Protein AF-A0A1E3AKK6-F1 (afdb_monomer_lite)

pLDDT: mean 87.59, std 11.47, range [35.19, 98.5]

Sequence (433 aa):
MFEANITFRLAKHAGEENVDEIMIALDFVAHYIHFNKKYPLPTEEFESVVETYNSQYDNDIKPKFVYNAAIKANIIRENSEKFGIEFCDENLLAYFTALHLNRIFNERKGAEELKYILDNICFQPNGDIILFLSYITSNIHILNPIMDSLIAHMKEWDELSIDSDNVGYLSKISTDIKPDLADSKEKERVKEEKSTIEKEIIEKQKQNAESIYSYDESKVNSFGNKITKSISYLELVAKILPSFRHILKGDQKQWVVDILYRYPNKLLYFMLKDIDENYDKIINDILDGAPRTRKGKLITRDIITNELQNQSVAYILSVYDFVASTSVNGKTIDDLNKFDYCNNTNYMIQNIMMEENAGNFHEMAIKAETLYKNATLGITKQMIMLVVRKYFLCHDIPLVGEAQHIIDIFFGENDVQKRVIRTAHAKNKIVKK

Organism: NCBI:txid1432052

Radius of gyration: 25.86 Å; chains: 1; bounding box: 71×51×68 Å

Secondary structure (DSSP, 8-state):
-HHHHHHHHHHHHH-GGGHHHHHHHHHHHHHHHHHHT-SSBPHHHHHHHHHHHHHHHT----HHHHHHHHHHTTSEEEETTTTEEEESSHHHHHHHHHHHHHHHHHTT--HHHHHHHHHTTTSTTHHHHHHHHHHHH--GGGHHHHHHHHHHHTTTPPPP-TTTTSSGGGTS------PPPPPHHHHHHHHHHHHHHHHHHHHHHHHT-S-TT-S-GGGGGSHHHHHHHHHHHHHHHHHHHHHHTTTS-HHHHHHHHHHHHHHHHHHHHHHHHHHHHTHHHHHHHHHHT--B-TTSPBPPHHHHHHHHHHHHHHHHHHHHHHHHHHH--TTTHHHHTTS-GGG-HHHHHHHHHHHHHTT-HHHHHHHHHHHHHH--SHHHHHHHHHHHHHHHHHS---SSTHHHHHHHHHHTT-HHHHHHHHHHHHHHHHHT-

Foldseek 3Di:
DVVVLLLVLLCVQQNNVCSVLLLLLVLLVLQCCVVVLPPQDALVVSQVSSVVVCVVPVHDDHSVSSVRSCVSSQQKDADPPPRGIDGNALLSSLLSPLVNQLVVVVVVDCPVVLVVLLLQVLAPPSLSNLVNNCQVNLDCVSVVVLLVSLCVLLVPFAFAAPPVCLLVLLQVDQDPPQDAQDFPVNLVVVVVVVVVVVVVVVVVSVVVVPRSSPDDSVCCVPLVNSLSSLLSSLLSLLQCCVSNVPPDDLVRLLSSLVCLQGSLRSSLCSVSVVCSVCVVVVLVVVVVVQDADPVRHTDDSNNVSVVVSVVSLVVSVVSLLSSLLSNAELPSLVSNVVDPLVVGLSSLLSNLSNCLNHLVCVVNLVSLLVQCVVDPGSSSVVSSSVSLSVSSSPDDDQCDDSNVVSCCSSPVPDPVVVVSNVVSVVVVVVVVD

Structure (mmCIF, N/CA/C/O backbone):
data_AF-A0A1E3AKK6-F1
#
_entry.id   AF-A0A1E3AKK6-F1
#
loop_
_atom_site.group_PDB
_atom_site.id
_atom_site.type_symbol
_atom_site.label_atom_id
_atom_site.label_alt_id
_atom_site.label_comp_id
_atom_site.label_asym_id
_atom_site.label_entity_id
_atom_site.label_seq_id
_atom_site.pdbx_PDB_ins_code
_atom_site.Cartn_x
_atom_site.Cartn_y
_atom_site.Cartn_z
_atom_site.occupancy
_atom_site.B_iso_or_equiv
_atom_site.auth_seq_id
_atom_site.auth_comp_id
_atom_site.auth_asym_id
_atom_site.auth_atom_id
_atom_site.pdbx_PDB_model_num
ATOM 1 N N . MET A 1 1 ? 2.791 -2.852 20.626 1.00 59.25 1 MET A N 1
ATOM 2 C CA . MET A 1 1 ? 3.428 -1.545 20.928 1.00 59.25 1 MET A CA 1
ATOM 3 C C . MET A 1 1 ? 2.393 -0.426 20.998 1.00 59.25 1 MET A C 1
ATOM 5 O O . MET A 1 1 ? 2.442 0.336 21.951 1.00 59.25 1 MET A O 1
ATOM 9 N N . PHE A 1 2 ? 1.453 -0.352 20.045 1.00 81.50 2 PHE A N 1
ATOM 10 C CA . PHE A 1 2 ? 0.391 0.664 20.026 1.00 81.50 2 PHE A CA 1
ATOM 11 C C . PHE A 1 2 ? -0.550 0.586 21.248 1.00 81.50 2 PHE A C 1
ATOM 13 O O . PHE A 1 2 ? -0.591 1.527 22.035 1.00 81.50 2 PHE A O 1
ATOM 20 N N . GLU A 1 3 ? -1.195 -0.563 21.481 1.00 86.25 3 GLU A N 1
ATOM 21 C CA . GLU A 1 3 ? -2.070 -0.797 22.646 1.00 86.25 3 GLU A CA 1
ATOM 22 C C . GLU A 1 3 ? -1.348 -0.583 23.982 1.00 86.25 3 GLU A C 1
ATOM 24 O O . GLU A 1 3 ? -1.782 0.228 24.788 1.00 86.25 3 GLU A O 1
ATOM 29 N N . ALA A 1 4 ? -0.179 -1.205 24.170 1.00 87.50 4 ALA A N 1
ATOM 30 C CA . ALA A 1 4 ? 0.608 -1.070 25.400 1.00 87.50 4 ALA A CA 1
ATOM 31 C C . ALA A 1 4 ? 0.917 0.395 25.775 1.00 87.50 4 ALA A C 1
ATOM 33 O O . ALA A 1 4 ? 0.959 0.738 26.954 1.00 87.50 4 ALA A O 1
ATOM 34 N N . ASN A 1 5 ? 1.114 1.274 24.784 1.00 90.00 5 ASN A N 1
ATOM 35 C CA . ASN A 1 5 ? 1.288 2.706 25.024 1.00 90.00 5 ASN A CA 1
ATOM 36 C C . ASN A 1 5 ? -0.019 3.356 25.518 1.00 90.00 5 ASN A C 1
ATOM 38 O O . ASN A 1 5 ? -0.001 4.132 26.470 1.00 90.00 5 ASN A O 1
ATOM 42 N N . ILE A 1 6 ? -1.163 3.024 24.913 1.00 92.19 6 ILE A N 1
ATOM 43 C CA . ILE A 1 6 ? -2.483 3.507 25.352 1.00 92.19 6 ILE A CA 1
ATOM 44 C C . ILE A 1 6 ? -2.772 3.047 26.787 1.00 92.19 6 ILE A C 1
ATOM 46 O O . ILE A 1 6 ? -3.050 3.890 27.640 1.00 92.19 6 ILE A O 1
ATOM 50 N N . THR A 1 7 ? -2.618 1.752 27.070 1.00 92.31 7 THR A N 1
ATOM 51 C CA . THR A 1 7 ? -2.804 1.155 28.401 1.00 92.31 7 THR A CA 1
ATOM 52 C C . THR A 1 7 ? -1.932 1.854 29.442 1.00 92.31 7 THR A C 1
ATOM 54 O O . THR A 1 7 ? -2.429 2.276 30.482 1.00 92.31 7 THR A O 1
ATOM 57 N N . PHE A 1 8 ? -0.645 2.073 29.143 1.00 93.38 8 PHE A N 1
ATOM 58 C CA . PHE A 1 8 ? 0.276 2.773 30.043 1.00 93.38 8 PHE A CA 1
ATOM 59 C C . PHE A 1 8 ? -0.159 4.218 30.333 1.00 93.38 8 PHE A C 1
ATOM 61 O O . PHE A 1 8 ? -0.122 4.668 31.482 1.00 93.38 8 PHE A O 1
ATOM 68 N N . ARG A 1 9 ? -0.583 4.962 29.301 1.00 94.38 9 ARG A N 1
ATOM 69 C CA . ARG A 1 9 ? -1.052 6.346 29.462 1.00 94.38 9 ARG A CA 1
ATOM 70 C C . ARG A 1 9 ? -2.333 6.414 30.292 1.00 94.38 9 ARG A C 1
ATOM 72 O O . ARG A 1 9 ? -2.439 7.296 31.140 1.00 94.38 9 ARG A O 1
ATOM 79 N N . LEU A 1 10 ? -3.268 5.486 30.094 1.00 94.56 10 LEU A N 1
ATOM 80 C CA . LEU A 1 10 ? -4.496 5.399 30.888 1.00 94.56 10 LEU A CA 1
ATOM 81 C C . LEU A 1 10 ? -4.212 5.022 32.342 1.00 94.56 10 LEU A C 1
ATOM 83 O O . LEU A 1 10 ? -4.645 5.744 33.240 1.00 94.56 10 LEU A O 1
ATOM 87 N N . ALA A 1 11 ? -3.416 3.976 32.581 1.00 94.50 11 ALA A N 1
ATOM 88 C CA . ALA A 1 11 ? -3.062 3.512 33.924 1.00 94.50 11 ALA A CA 1
ATOM 89 C C . ALA A 1 11 ? -2.475 4.641 34.786 1.00 94.50 11 ALA A C 1
ATOM 91 O O . ALA A 1 11 ? -2.855 4.823 35.941 1.00 94.50 11 ALA A O 1
ATOM 92 N N . LYS A 1 12 ? -1.616 5.484 34.196 1.00 94.12 12 LYS A N 1
ATOM 93 C CA . LYS A 1 12 ? -1.013 6.647 34.869 1.00 94.12 12 LYS A CA 1
ATOM 94 C C . LYS A 1 12 ? -2.037 7.671 35.383 1.00 94.12 12 LYS A C 1
ATOM 96 O O . LYS A 1 12 ? -1.738 8.413 36.320 1.00 94.12 12 LYS A O 1
ATOM 101 N N . HIS A 1 13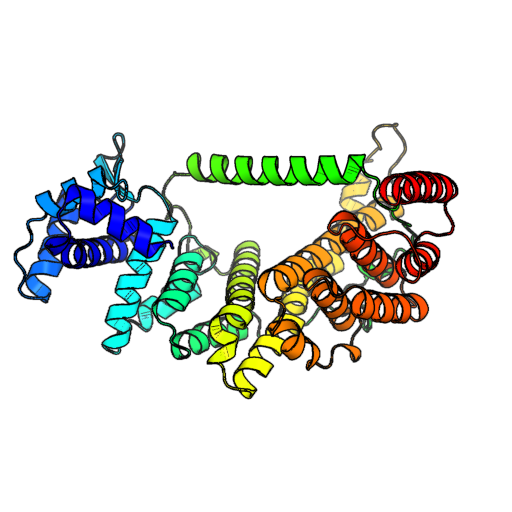 ? -3.204 7.770 34.751 1.00 93.69 13 HIS A N 1
ATOM 102 C CA . HIS A 1 13 ? -4.190 8.819 35.023 1.00 93.69 13 HIS A CA 1
ATOM 103 C C . HIS A 1 13 ? -5.499 8.310 35.630 1.00 93.69 13 HIS A C 1
ATOM 105 O O . HIS A 1 13 ? -6.229 9.121 36.204 1.00 93.69 13 HIS A O 1
ATOM 111 N N . ALA A 1 14 ? -5.767 7.008 35.535 1.00 91.75 14 ALA A N 1
ATOM 112 C CA . ALA A 1 14 ? -6.984 6.371 36.020 1.00 91.75 14 ALA A CA 1
ATOM 113 C C . ALA A 1 14 ? -6.749 5.233 37.029 1.00 91.75 14 ALA A C 1
ATOM 115 O O . ALA A 1 14 ? -7.716 4.814 37.651 1.00 91.75 14 ALA A O 1
ATOM 116 N N . GLY A 1 15 ? -5.514 4.758 37.227 1.00 90.62 15 GLY A N 1
ATOM 117 C CA . GLY A 1 15 ? -5.244 3.512 37.958 1.00 90.62 15 GLY A CA 1
ATOM 118 C C . GLY A 1 15 ? -5.344 2.293 37.038 1.00 90.62 15 GLY A C 1
ATOM 119 O O . GLY A 1 15 ? -6.094 2.318 36.062 1.00 90.62 15 GLY A O 1
ATOM 120 N N . GLU A 1 16 ? -4.550 1.254 37.308 1.00 91.62 16 GLU A N 1
ATOM 121 C CA . GLU A 1 16 ? -4.492 0.034 36.481 1.00 91.62 16 GLU A CA 1
ATOM 122 C C . GLU A 1 16 ? -5.832 -0.710 36.471 1.00 91.62 16 GLU A C 1
ATOM 124 O O . GLU A 1 16 ? -6.241 -1.234 35.440 1.00 91.62 16 GLU A O 1
ATOM 129 N N . GLU A 1 17 ? -6.546 -0.684 37.593 1.00 91.94 17 GLU A N 1
ATOM 130 C CA . GLU A 1 17 ? -7.823 -1.362 37.795 1.00 91.94 17 GLU A CA 1
ATOM 131 C C . GLU A 1 17 ? -8.965 -0.815 36.928 1.00 91.94 17 GLU A C 1
ATOM 133 O O . GLU A 1 17 ? -9.922 -1.533 36.668 1.00 91.94 17 GLU A O 1
ATOM 138 N N . ASN A 1 18 ? -8.858 0.431 36.451 1.00 92.94 18 ASN A N 1
ATOM 139 C CA . ASN A 1 18 ? -9.910 1.096 35.674 1.00 92.94 18 ASN A CA 1
ATOM 140 C C . ASN A 1 18 ? -9.630 1.107 34.162 1.00 92.94 18 ASN A C 1
ATOM 142 O O . ASN A 1 18 ? -10.438 1.622 33.388 1.00 92.94 18 ASN A O 1
ATOM 146 N N . VAL A 1 19 ? -8.465 0.614 33.723 1.00 94.00 19 VAL A N 1
ATOM 147 C CA . VAL A 1 19 ? -8.031 0.763 32.325 1.00 94.00 19 VAL A CA 1
ATOM 148 C C . VAL A 1 19 ? -8.964 0.033 31.369 1.00 94.00 19 VAL A C 1
ATOM 150 O O . VAL A 1 19 ? -9.370 0.625 30.371 1.00 94.00 19 VAL A O 1
ATOM 153 N N . ASP A 1 20 ? -9.331 -1.206 31.686 1.00 93.50 20 ASP A N 1
ATOM 154 C CA . ASP A 1 20 ? -10.149 -2.041 30.804 1.00 93.50 20 ASP A CA 1
ATOM 155 C C . ASP A 1 20 ? -11.543 -1.433 30.588 1.00 93.50 20 ASP A C 1
ATOM 157 O O . ASP A 1 20 ? -11.996 -1.302 29.450 1.00 93.50 20 ASP A O 1
ATOM 161 N N . GLU A 1 21 ? -12.191 -0.960 31.657 1.00 94.62 21 GLU A N 1
ATOM 162 C CA . GLU A 1 21 ? -13.497 -0.293 31.571 1.00 94.62 21 GLU A CA 1
ATOM 163 C C . GLU A 1 21 ? -13.432 0.999 30.751 1.00 94.62 21 GLU A C 1
ATOM 165 O O . GLU A 1 21 ? -14.311 1.266 29.930 1.00 94.62 21 GLU A O 1
ATOM 170 N N . ILE A 1 22 ? -12.372 1.795 30.930 1.00 96.56 22 ILE A N 1
ATOM 171 C CA . ILE A 1 22 ? -12.166 3.023 30.155 1.00 96.56 22 ILE A CA 1
ATOM 172 C C . ILE A 1 22 ? -11.904 2.698 28.684 1.00 96.56 22 ILE A C 1
ATOM 174 O O . ILE A 1 22 ? -12.420 3.393 27.810 1.00 96.56 22 ILE A O 1
ATOM 178 N N . MET A 1 23 ? -11.121 1.659 28.389 1.00 96.25 23 MET A N 1
ATOM 179 C CA . MET A 1 23 ? -10.858 1.238 27.013 1.00 96.25 23 MET A CA 1
ATOM 180 C C . MET A 1 23 ? -12.145 0.823 26.301 1.00 96.25 23 MET A C 1
ATOM 182 O O . MET A 1 23 ? -12.354 1.240 25.162 1.00 96.25 23 MET A O 1
ATOM 186 N N . ILE A 1 24 ? -13.024 0.079 26.980 1.00 95.75 24 ILE A N 1
ATOM 187 C CA . ILE A 1 24 ? -14.319 -0.312 26.416 1.00 95.75 24 ILE A CA 1
ATOM 188 C C . ILE A 1 24 ? -15.227 0.908 26.235 1.00 95.75 24 ILE A C 1
ATOM 190 O O . ILE A 1 24 ? -15.792 1.102 25.163 1.00 95.75 24 ILE A O 1
ATOM 194 N N . ALA A 1 25 ? -15.328 1.790 27.231 1.00 97.38 25 ALA A N 1
ATOM 195 C CA . ALA A 1 25 ? -16.119 3.013 27.093 1.00 97.38 25 ALA A CA 1
ATOM 196 C C . ALA A 1 25 ? -15.650 3.873 25.899 1.00 97.38 25 ALA A C 1
ATOM 198 O O . ALA A 1 25 ? -16.468 4.414 25.154 1.00 97.38 25 ALA A O 1
ATOM 199 N N . LEU A 1 26 ? -14.336 3.970 25.674 1.00 97.75 26 LEU A N 1
ATOM 200 C CA . LEU A 1 26 ? -13.763 4.709 24.545 1.00 97.75 26 LEU A CA 1
ATOM 201 C C . LEU A 1 26 ? -14.000 4.033 23.190 1.00 97.75 26 LEU A C 1
ATOM 203 O O . LEU A 1 26 ? -14.146 4.738 22.191 1.00 97.75 26 LEU A O 1
ATOM 207 N N . ASP A 1 27 ? -14.070 2.703 23.130 1.00 96.69 27 ASP A N 1
ATOM 208 C CA . ASP A 1 27 ? -14.416 2.014 21.886 1.00 96.69 27 ASP A CA 1
ATOM 209 C C . ASP A 1 27 ? -15.889 2.217 21.489 1.00 96.69 27 ASP A C 1
ATOM 211 O O . ASP A 1 27 ? -16.180 2.378 20.304 1.00 96.69 27 ASP A O 1
ATOM 215 N N . PHE A 1 28 ? -16.799 2.333 22.465 1.00 97.56 28 PHE A N 1
ATOM 216 C CA . PHE A 1 28 ? -18.196 2.718 22.248 1.00 97.56 28 PHE A CA 1
ATOM 217 C C . PHE A 1 28 ? -18.285 4.125 21.658 1.00 97.56 28 PHE A C 1
ATOM 219 O O . PHE A 1 28 ? -18.999 4.357 20.683 1.00 97.56 28 PHE A O 1
ATOM 226 N N . VAL A 1 29 ? -17.508 5.055 22.215 1.00 97.69 29 VAL A N 1
ATOM 227 C CA . VAL A 1 29 ? -17.408 6.434 21.721 1.00 97.69 29 VAL A CA 1
ATOM 228 C C . VAL A 1 29 ? -16.870 6.473 20.290 1.00 97.69 29 VAL A C 1
ATOM 230 O O . VAL A 1 29 ? -17.447 7.150 19.441 1.00 97.69 29 VAL A O 1
ATOM 233 N N . ALA A 1 30 ? -15.800 5.733 19.995 1.00 97.19 30 ALA A N 1
ATOM 234 C CA . ALA A 1 30 ? -15.214 5.675 18.657 1.00 97.19 30 ALA A CA 1
ATOM 235 C C . ALA A 1 30 ? -16.179 5.085 17.617 1.00 97.19 30 ALA A C 1
ATOM 237 O O . ALA A 1 30 ? -16.363 5.672 16.548 1.00 97.19 30 ALA A O 1
ATOM 238 N N . HIS A 1 31 ? -16.839 3.973 17.956 1.00 97.06 31 HIS A N 1
ATOM 239 C CA . HIS A 1 31 ? -17.872 3.350 17.126 1.00 97.06 31 HIS A CA 1
ATOM 240 C C . HIS A 1 31 ? -19.001 4.335 16.814 1.00 97.06 31 HIS A C 1
ATOM 242 O O . HIS A 1 31 ? -19.315 4.567 15.643 1.00 97.06 31 HIS A O 1
ATOM 248 N N . TYR A 1 32 ? -19.534 5.004 17.841 1.00 96.56 32 TYR A N 1
ATOM 249 C CA . TYR A 1 32 ? -20.599 5.985 17.669 1.00 96.56 32 TYR A CA 1
ATOM 250 C C . TYR A 1 32 ? -20.174 7.140 16.754 1.00 96.56 32 TYR A C 1
ATOM 252 O O . TYR A 1 32 ? -20.903 7.482 15.821 1.00 96.56 32 TYR A O 1
ATOM 260 N N . ILE A 1 33 ? -18.985 7.711 16.976 1.00 94.62 33 ILE A N 1
ATOM 261 C CA . ILE A 1 33 ? -18.421 8.774 16.132 1.00 94.62 33 ILE A CA 1
ATOM 262 C C . ILE A 1 33 ? -18.360 8.338 14.670 1.00 94.62 33 ILE A C 1
ATOM 264 O O . ILE A 1 33 ? -18.759 9.104 13.790 1.00 94.62 33 ILE A O 1
ATOM 268 N N . HIS A 1 34 ? -17.860 7.129 14.410 1.00 95.12 34 HIS A N 1
ATOM 269 C CA . HIS A 1 34 ? -17.624 6.648 13.057 1.00 95.12 34 HIS A CA 1
ATOM 270 C C . HIS A 1 34 ? -18.919 6.414 12.282 1.00 95.12 34 HIS A C 1
ATOM 272 O O . HIS A 1 34 ? -19.111 6.985 11.207 1.00 95.12 34 HIS A O 1
ATOM 278 N N . PHE A 1 35 ? -19.845 5.645 12.852 1.00 94.12 35 PHE A N 1
ATOM 279 C CA . PHE A 1 35 ? -21.073 5.273 12.151 1.00 94.12 35 PHE A CA 1
ATOM 280 C C . PHE A 1 35 ? -22.122 6.391 12.114 1.00 94.12 35 PHE A C 1
ATOM 282 O O . PHE A 1 35 ? -22.977 6.389 11.230 1.00 94.12 35 PHE A O 1
ATOM 289 N N . ASN A 1 36 ? -22.029 7.391 13.001 1.00 92.94 36 ASN A N 1
ATOM 290 C CA . ASN A 1 36 ? -22.870 8.595 12.942 1.00 92.94 36 ASN A CA 1
ATOM 291 C C . ASN A 1 36 ? -22.181 9.786 12.256 1.00 92.94 36 ASN A C 1
ATOM 293 O O . ASN A 1 36 ? -22.817 10.824 12.073 1.00 92.94 36 ASN A O 1
ATOM 297 N N . LYS A 1 37 ? -20.900 9.655 11.879 1.00 89.94 37 LYS A N 1
ATOM 298 C CA . LYS A 1 37 ? -20.076 10.703 11.246 1.00 89.94 37 LYS A CA 1
ATOM 299 C C . LYS A 1 37 ? -20.054 12.020 12.031 1.00 89.94 37 LYS A C 1
ATOM 301 O O . LYS A 1 37 ? -20.019 13.107 11.451 1.00 89.94 37 LYS A O 1
ATOM 306 N N . LYS A 1 38 ? -20.082 11.935 13.363 1.00 87.38 38 LYS A N 1
ATOM 307 C CA . LYS A 1 38 ? -20.097 13.100 14.260 1.00 87.38 38 LYS A CA 1
ATOM 308 C C . LYS A 1 38 ? -18.693 13.400 14.763 1.00 87.38 38 LYS A C 1
ATOM 310 O O . LYS A 1 38 ? -18.223 12.785 15.716 1.00 87.38 38 LYS A O 1
ATOM 315 N N . TYR A 1 39 ? -18.021 14.332 14.090 1.00 87.62 39 TYR A N 1
ATOM 316 C CA . TYR A 1 39 ? -16.666 14.752 14.435 1.00 87.62 39 TYR A CA 1
ATOM 317 C C . TYR A 1 39 ? -16.513 16.278 14.300 1.00 87.62 39 TYR A C 1
ATOM 319 O O . TYR A 1 39 ? -16.590 16.797 13.180 1.00 87.62 39 TYR A O 1
ATOM 327 N N . PRO A 1 40 ? -16.304 17.023 15.400 1.00 89.62 40 PRO A N 1
ATOM 328 C CA . PRO A 1 40 ? -16.183 16.554 16.786 1.00 89.62 40 PRO A CA 1
ATOM 329 C C . PRO A 1 40 ? -17.497 16.003 17.365 1.00 89.62 40 PRO A C 1
ATOM 331 O O . PRO A 1 40 ? -18.582 16.314 16.874 1.00 89.62 40 PRO A O 1
ATOM 334 N N . LEU A 1 41 ? -17.389 15.194 18.420 1.00 92.75 41 LEU A N 1
ATOM 335 C CA . LEU A 1 41 ? -18.533 14.668 19.167 1.00 92.75 41 LEU A CA 1
ATOM 336 C C . LEU A 1 41 ? -18.955 15.665 20.261 1.00 92.75 41 LEU A C 1
ATOM 338 O O . LEU A 1 41 ? -18.104 16.036 21.072 1.00 92.75 41 LEU A O 1
ATOM 342 N N . PRO A 1 42 ? -20.229 16.084 20.343 1.00 92.81 42 PRO A N 1
ATOM 343 C CA . PRO A 1 42 ? -20.703 16.917 21.449 1.00 92.81 42 PRO A CA 1
ATOM 344 C C . PRO A 1 42 ? -20.504 16.238 22.810 1.00 92.81 42 PRO A C 1
ATOM 346 O O . PRO A 1 42 ? -20.644 15.020 22.935 1.00 92.81 42 PRO A O 1
ATOM 349 N N . THR A 1 43 ? -20.210 17.018 23.848 1.00 91.00 43 THR A N 1
ATOM 350 C CA . THR A 1 43 ? -19.944 16.483 25.194 1.00 91.00 43 THR A CA 1
ATOM 351 C C . THR A 1 43 ? -21.161 15.764 25.781 1.00 91.00 43 THR A C 1
ATOM 353 O O . THR A 1 43 ? -21.003 14.744 26.450 1.00 91.00 43 THR A O 1
ATOM 356 N N . GLU A 1 44 ? -22.373 16.240 25.491 1.00 92.25 44 GLU A N 1
ATOM 357 C CA . GLU A 1 44 ? -23.621 15.592 25.913 1.00 92.25 44 GLU A CA 1
ATOM 358 C C . GLU A 1 44 ? -23.798 14.221 25.244 1.00 92.25 44 GLU A C 1
ATOM 360 O O . GLU A 1 44 ? -24.275 13.268 25.859 1.00 92.25 44 GLU A O 1
ATOM 365 N N . GLU A 1 45 ? -23.378 14.093 23.983 1.00 95.44 45 GLU A N 1
ATOM 366 C CA . GLU A 1 45 ? -23.420 12.815 23.275 1.00 95.44 45 GLU A CA 1
ATOM 367 C C . GLU A 1 45 ? -22.335 11.859 23.771 1.00 95.44 45 GLU A C 1
ATOM 369 O O . GLU A 1 45 ? -22.591 10.664 23.887 1.00 95.44 45 GLU A O 1
ATOM 374 N N . PHE A 1 46 ? -21.153 12.364 24.140 1.00 96.25 46 PHE A N 1
ATOM 375 C CA . PHE A 1 46 ? -20.142 11.550 24.818 1.00 96.25 46 PHE A CA 1
ATOM 376 C C . PHE A 1 46 ? -20.692 10.935 26.111 1.00 96.25 46 PHE A C 1
ATOM 378 O O . PHE A 1 46 ? -20.525 9.737 26.337 1.00 96.25 46 PHE A O 1
ATOM 385 N N . GLU A 1 47 ? -21.373 11.734 26.938 1.00 96.38 47 GLU A N 1
ATOM 38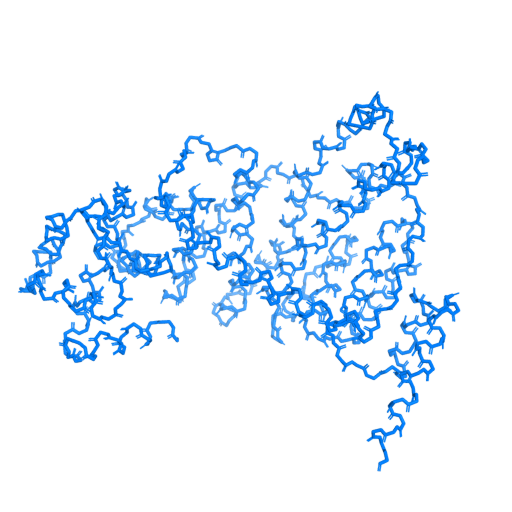6 C CA . GLU A 1 47 ? -22.016 11.255 28.165 1.00 96.38 47 GLU A CA 1
ATOM 387 C C . GLU A 1 47 ? -23.036 10.151 27.862 1.00 96.38 47 GLU A C 1
ATOM 389 O O . GLU A 1 47 ? -22.922 9.050 28.402 1.00 96.38 47 GLU A O 1
ATOM 394 N N . SER A 1 48 ? -23.941 10.395 26.911 1.00 97.06 48 SER A N 1
ATOM 395 C CA . SER A 1 48 ? -24.960 9.424 26.499 1.00 97.06 48 SER A CA 1
ATOM 396 C C . SER A 1 48 ? -24.372 8.107 25.966 1.00 97.06 48 SER A C 1
ATOM 398 O O . SER A 1 48 ? -24.909 7.027 26.235 1.00 97.06 48 SER A O 1
ATOM 400 N N . VAL A 1 49 ? -23.256 8.157 25.235 1.00 97.50 49 VAL A N 1
ATOM 401 C CA . VAL A 1 49 ? -22.601 6.949 24.709 1.00 97.50 49 VAL A CA 1
ATOM 402 C C . VAL A 1 49 ? -21.951 6.131 25.829 1.00 97.50 49 VAL A C 1
ATOM 404 O O . VAL A 1 49 ? -22.085 4.906 25.842 1.00 97.50 49 VAL A O 1
ATOM 407 N N . VAL A 1 50 ? -21.310 6.775 26.811 1.00 97.50 50 VAL A N 1
ATOM 408 C CA . VAL A 1 50 ? -20.759 6.064 27.980 1.00 97.50 50 VAL A CA 1
ATOM 409 C C . VAL A 1 50 ? -21.879 5.470 28.843 1.00 97.50 50 VAL A C 1
ATOM 411 O O . VAL A 1 50 ? -21.759 4.344 29.324 1.00 97.50 50 VAL A O 1
ATOM 414 N N . GLU A 1 51 ? -23.004 6.170 28.992 1.00 97.56 51 GLU A N 1
ATOM 415 C CA . GLU A 1 51 ? -24.187 5.629 29.673 1.00 97.56 51 GLU A CA 1
ATOM 416 C C . GLU A 1 51 ? -24.793 4.425 28.939 1.00 97.56 51 GLU A C 1
ATOM 418 O O . GLU A 1 51 ? -25.258 3.480 29.577 1.00 97.56 51 GLU A O 1
ATOM 423 N N . THR A 1 52 ? -24.732 4.409 27.605 1.00 96.75 52 THR A N 1
ATOM 424 C CA . THR A 1 52 ? -25.155 3.253 26.800 1.00 96.75 52 THR A CA 1
ATOM 425 C C . THR A 1 52 ? -24.284 2.030 27.095 1.00 96.75 52 THR A C 1
ATOM 427 O O . THR A 1 52 ? -24.817 0.941 27.310 1.00 96.75 52 THR A O 1
ATOM 430 N N . TYR A 1 53 ? -22.960 2.207 27.179 1.00 96.25 53 TYR A N 1
ATOM 431 C CA . TYR A 1 53 ? -22.040 1.151 27.615 1.00 96.25 53 TYR A CA 1
ATOM 432 C C . TYR A 1 53 ? -22.404 0.625 29.013 1.00 96.25 53 TYR A C 1
ATOM 434 O O . TYR A 1 53 ? -22.556 -0.586 29.189 1.00 96.25 53 TYR A O 1
ATOM 442 N N . ASN A 1 54 ? -22.613 1.523 29.980 1.00 96.50 54 ASN A N 1
ATOM 443 C CA . ASN A 1 54 ? -23.007 1.157 31.343 1.00 96.50 54 ASN A CA 1
ATOM 444 C C . ASN A 1 54 ? -24.287 0.325 31.369 1.00 96.50 54 ASN A C 1
ATOM 446 O O . ASN A 1 54 ? -24.319 -0.752 31.961 1.00 96.50 54 ASN A O 1
ATOM 450 N N . SER A 1 55 ? -25.327 0.788 30.673 1.00 96.56 55 SER A N 1
ATOM 451 C CA . SER A 1 55 ? -26.608 0.090 30.627 1.00 96.56 55 SER A CA 1
ATOM 452 C C . SER A 1 55 ? -26.521 -1.270 29.933 1.00 96.56 55 SER A C 1
ATOM 454 O O . SER A 1 55 ? -27.282 -2.168 30.290 1.00 96.56 55 SER A O 1
ATOM 456 N N . GLN A 1 56 ? -25.660 -1.428 28.925 1.00 94.06 56 GLN A N 1
ATOM 457 C CA . GLN A 1 56 ? -25.553 -2.674 28.163 1.00 94.06 56 GLN A CA 1
ATOM 458 C C . GLN A 1 56 ? -24.828 -3.783 28.938 1.00 94.06 56 GLN A C 1
ATOM 460 O O . GLN A 1 56 ? -25.153 -4.956 28.748 1.00 94.06 56 GLN A O 1
ATOM 465 N N . TYR A 1 57 ? -23.865 -3.426 29.789 1.00 92.06 57 TYR A N 1
ATOM 466 C CA . TYR A 1 57 ? -23.009 -4.386 30.498 1.00 92.06 57 TYR A CA 1
ATOM 467 C C . TYR A 1 57 ? -23.170 -4.372 32.023 1.00 92.06 57 TYR A C 1
ATOM 469 O O . TYR A 1 57 ? -22.417 -5.068 32.694 1.00 92.06 57 TYR A O 1
ATOM 477 N N . ASP A 1 58 ? -24.158 -3.643 32.552 1.00 94.12 58 ASP A N 1
ATOM 478 C CA . ASP A 1 58 ? -24.422 -3.514 33.996 1.00 94.12 58 ASP A CA 1
ATOM 479 C C . ASP A 1 58 ? -23.227 -2.924 34.773 1.00 94.12 58 ASP A C 1
ATOM 481 O O . ASP A 1 58 ? -22.826 -3.424 35.822 1.00 94.12 58 ASP A O 1
ATOM 485 N N . ASN A 1 59 ? -22.643 -1.850 34.228 1.00 94.25 59 ASN A N 1
ATOM 486 C CA . ASN A 1 59 ? -21.537 -1.100 34.838 1.00 94.25 59 ASN A CA 1
ATOM 487 C C . ASN A 1 59 ? -22.001 0.273 35.358 1.00 94.25 59 ASN A C 1
ATOM 489 O O . ASN A 1 59 ? -23.065 0.769 34.981 1.00 94.25 59 ASN A O 1
ATOM 493 N N . ASP A 1 60 ? -21.181 0.926 36.190 1.00 94.50 60 ASP A N 1
ATOM 494 C CA . ASP A 1 60 ? -21.484 2.232 36.797 1.00 94.50 60 ASP A CA 1
ATOM 495 C C . ASP A 1 60 ? -20.370 3.288 36.621 1.00 94.50 60 ASP A C 1
ATOM 497 O O . ASP A 1 60 ? -20.309 4.280 37.365 1.00 94.50 60 ASP A O 1
ATOM 501 N N . ILE A 1 61 ? -19.506 3.133 35.604 1.00 95.62 61 ILE A N 1
ATOM 502 C CA . ILE A 1 61 ? -18.394 4.065 35.385 1.00 95.62 61 ILE A CA 1
ATOM 503 C C . ILE A 1 61 ? -18.918 5.468 35.065 1.00 95.62 61 ILE A C 1
ATOM 505 O O . ILE A 1 61 ? -19.744 5.685 34.177 1.00 95.62 61 ILE A O 1
ATOM 509 N N . LYS A 1 62 ? -18.423 6.473 35.790 1.00 96.88 62 LYS A N 1
ATOM 510 C CA . LYS A 1 62 ? -18.881 7.857 35.616 1.00 96.88 62 LYS A CA 1
ATOM 511 C C . LYS A 1 62 ? -18.354 8.425 34.291 1.00 96.88 62 LYS A C 1
ATOM 513 O O . LYS A 1 62 ? -17.131 8.514 34.150 1.00 96.88 62 LYS A O 1
ATOM 518 N N . PRO A 1 63 ? -19.202 8.948 33.383 1.00 96.56 63 PRO A N 1
ATOM 519 C CA . PRO A 1 63 ? -18.744 9.525 32.112 1.00 96.56 63 PRO A CA 1
ATOM 520 C C . PRO A 1 63 ? -17.667 10.604 32.284 1.00 96.56 63 PRO A C 1
ATOM 522 O O . PRO A 1 63 ? -16.645 10.609 31.599 1.00 96.56 63 PRO A O 1
ATOM 525 N N . LYS A 1 64 ? -17.813 11.459 33.304 1.00 96.19 64 LYS A N 1
ATOM 526 C CA . LYS A 1 64 ? -16.816 12.480 33.662 1.00 96.19 64 LYS A CA 1
ATOM 527 C C . LYS A 1 64 ? -15.450 11.900 34.058 1.00 96.19 64 LYS A C 1
ATOM 529 O O . LYS A 1 64 ? -14.429 12.563 33.879 1.00 96.19 64 LYS A O 1
ATOM 534 N N . PHE A 1 65 ? -15.406 10.702 34.638 1.00 97.00 65 PHE A N 1
ATOM 535 C CA . PHE A 1 65 ? -14.147 10.035 34.974 1.00 97.00 65 PHE A CA 1
ATOM 536 C C . PHE A 1 65 ? -13.432 9.553 33.705 1.00 97.00 65 PHE A C 1
ATOM 538 O O . PHE A 1 65 ? -12.269 9.912 33.515 1.00 97.00 65 PHE A O 1
ATOM 545 N N . VAL A 1 66 ? -14.155 8.876 32.801 1.00 97.31 66 VAL A N 1
ATOM 546 C CA . VAL A 1 66 ? -13.653 8.450 31.477 1.00 97.31 66 VAL A CA 1
ATOM 547 C C . VAL A 1 66 ? -13.106 9.646 30.695 1.00 97.31 66 VAL A C 1
ATOM 549 O O . VAL A 1 66 ? -11.958 9.628 30.253 1.00 97.31 66 VAL A O 1
ATOM 552 N N . TYR A 1 67 ? -13.889 10.724 30.609 1.00 96.69 67 TYR A N 1
ATOM 553 C CA . TYR A 1 67 ? -13.520 11.970 29.933 1.00 96.69 67 TYR A CA 1
ATOM 554 C C . TYR A 1 67 ? -12.180 12.533 30.430 1.00 96.69 67 TYR A C 1
ATOM 556 O O . TYR A 1 67 ? -11.245 12.762 29.660 1.00 96.69 67 TYR A O 1
ATOM 564 N N . ASN A 1 68 ? -12.059 12.717 31.749 1.00 96.38 68 ASN A N 1
ATOM 565 C CA . ASN A 1 68 ? -10.867 13.302 32.361 1.00 96.38 68 ASN A CA 1
ATOM 566 C C . ASN A 1 68 ? -9.630 12.413 32.200 1.00 96.38 68 ASN A C 1
ATOM 568 O O . ASN A 1 68 ? -8.527 12.932 32.008 1.00 96.38 68 ASN A O 1
ATOM 572 N N . ALA A 1 69 ? -9.793 11.093 32.310 1.00 96.75 69 ALA A N 1
ATOM 573 C CA . ALA A 1 69 ? -8.708 10.144 32.102 1.00 96.75 69 ALA A CA 1
ATOM 574 C C . ALA A 1 69 ? -8.211 10.189 30.651 1.00 96.75 69 ALA A C 1
ATOM 576 O O . ALA A 1 69 ? -7.006 10.305 30.421 1.00 96.75 69 ALA A O 1
ATOM 577 N N . ALA A 1 70 ? -9.129 10.181 29.682 1.00 96.75 70 ALA A N 1
ATOM 578 C CA . ALA A 1 70 ? -8.810 10.174 28.260 1.00 96.75 70 ALA A CA 1
ATOM 579 C C . ALA A 1 70 ? -8.129 11.474 2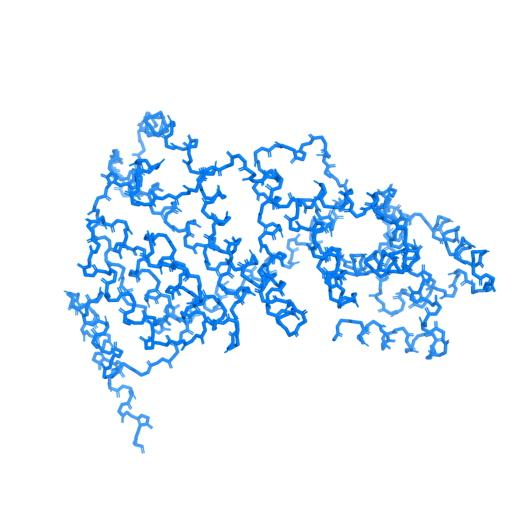7.789 1.00 96.75 70 ALA A C 1
ATOM 581 O O . ALA A 1 70 ? -7.165 11.402 27.020 1.00 96.75 70 ALA A O 1
ATOM 582 N N . ILE A 1 71 ? -8.546 12.646 28.293 1.00 95.62 71 ILE A N 1
ATOM 583 C CA . ILE A 1 71 ? -7.847 13.918 28.027 1.00 95.62 71 ILE A CA 1
ATOM 584 C C . ILE A 1 71 ? -6.429 13.891 28.599 1.00 95.62 71 ILE A C 1
ATOM 586 O O . ILE A 1 71 ? -5.462 14.178 27.894 1.00 95.62 71 ILE A O 1
ATOM 590 N N . LYS A 1 72 ? -6.269 13.512 29.874 1.00 96.19 72 LYS A N 1
ATOM 591 C CA . LYS A 1 72 ? -4.946 13.484 30.525 1.00 96.19 72 LYS A CA 1
ATOM 592 C C . LYS A 1 72 ? -3.997 12.480 29.870 1.00 96.19 72 LYS A C 1
ATOM 594 O O . LYS A 1 72 ? -2.803 12.746 29.772 1.00 96.19 72 LYS A O 1
ATOM 599 N N . ALA A 1 73 ? -4.530 11.360 29.385 1.00 95.31 73 ALA A N 1
ATOM 600 C CA . ALA A 1 73 ? -3.792 10.352 28.632 1.00 95.31 73 ALA A CA 1
ATOM 601 C C . ALA A 1 73 ? -3.471 10.772 27.184 1.00 95.31 73 ALA A C 1
ATOM 603 O O . ALA A 1 73 ? -2.777 10.032 26.481 1.00 95.31 73 ALA A O 1
ATOM 604 N N . ASN A 1 74 ? -3.925 11.948 26.731 1.00 94.00 74 ASN A N 1
ATOM 605 C CA . ASN A 1 74 ? -3.773 12.431 25.359 1.00 94.00 74 ASN A CA 1
ATOM 606 C C . ASN A 1 74 ? -4.365 11.444 24.331 1.00 94.00 74 ASN A C 1
ATOM 608 O O . ASN A 1 74 ? -3.713 11.085 23.347 1.00 94.00 74 ASN A O 1
ATOM 612 N N . ILE A 1 75 ? -5.560 10.930 24.629 1.00 95.25 75 ILE A N 1
ATOM 613 C CA . ILE A 1 75 ? -6.344 10.071 23.729 1.00 95.25 75 ILE A CA 1
ATOM 614 C C . ILE A 1 75 ? -7.403 10.898 23.009 1.00 95.25 75 ILE A C 1
ATOM 616 O O . ILE A 1 75 ? -7.561 10.766 21.797 1.00 95.25 75 ILE A O 1
ATOM 620 N N . ILE A 1 76 ? -8.087 11.764 23.756 1.00 94.94 76 ILE A N 1
ATOM 621 C CA . ILE A 1 76 ? -9.034 12.742 23.225 1.00 94.94 76 ILE A CA 1
ATOM 622 C C . ILE A 1 76 ? -8.598 14.160 23.602 1.00 94.94 76 ILE A C 1
ATOM 624 O O . ILE A 1 76 ? -7.845 14.359 24.558 1.00 94.94 76 ILE A O 1
ATOM 628 N N . ARG A 1 77 ? -9.101 15.145 22.865 1.00 92.25 77 ARG A N 1
ATOM 629 C CA . ARG A 1 77 ? -8.909 16.576 23.103 1.00 92.25 77 ARG A CA 1
ATOM 630 C C . ARG A 1 77 ? -10.213 17.331 22.883 1.00 92.25 77 ARG A C 1
ATOM 632 O O . ARG A 1 77 ? -11.077 16.883 22.136 1.00 92.25 77 ARG A O 1
ATOM 639 N N . GLU A 1 78 ? -10.322 18.499 23.497 1.00 91.12 78 GLU A N 1
ATOM 640 C CA . GLU A 1 78 ? -11.423 19.429 23.254 1.00 91.12 78 GLU A CA 1
ATOM 641 C C . GLU A 1 78 ? -11.153 20.246 21.987 1.00 91.12 78 GLU A C 1
ATOM 643 O O . GLU A 1 78 ? -10.054 20.772 21.797 1.00 91.12 78 GLU A O 1
ATOM 648 N N . ASN A 1 79 ? -12.163 20.375 21.129 1.00 83.69 79 ASN A N 1
ATOM 649 C CA . ASN A 1 79 ? -12.154 21.320 20.024 1.00 83.69 79 ASN A CA 1
ATOM 650 C C . ASN A 1 79 ? -12.767 22.647 20.500 1.00 83.69 79 ASN A C 1
ATOM 652 O O . ASN A 1 79 ? -13.983 22.762 20.678 1.00 83.69 79 ASN A O 1
ATOM 656 N N . SER A 1 80 ? -11.909 23.654 20.684 1.00 72.00 80 SER A N 1
ATOM 657 C CA . SER A 1 80 ? -12.285 24.982 21.183 1.00 72.00 80 SER A CA 1
ATOM 658 C C . SER A 1 80 ? -13.199 25.774 20.247 1.00 72.00 80 SER A C 1
ATOM 660 O O . SER A 1 80 ? -13.859 26.704 20.699 1.00 72.00 80 SER A O 1
ATOM 662 N N . GLU A 1 81 ? -13.237 25.443 18.955 1.00 75.81 81 GLU A N 1
ATOM 663 C CA . GLU A 1 81 ? -14.020 26.177 17.954 1.00 75.81 81 GLU A CA 1
ATOM 664 C C . GLU A 1 81 ? -15.404 25.565 17.718 1.00 75.81 81 GLU A C 1
ATOM 666 O O . GLU A 1 81 ? -16.361 26.281 17.429 1.00 75.81 81 GLU A O 1
ATOM 671 N N . LYS A 1 82 ? -15.517 24.238 17.838 1.00 74.25 82 LYS A N 1
ATOM 672 C CA . LYS A 1 82 ? -16.719 23.473 17.469 1.00 74.25 82 LYS A CA 1
ATOM 673 C C . LYS A 1 82 ? -17.476 22.874 18.661 1.00 74.25 82 LYS A C 1
ATOM 675 O O . LYS A 1 82 ? -18.443 22.156 18.440 1.00 74.25 82 LYS A O 1
ATOM 680 N N . PHE A 1 83 ? -17.061 23.185 19.894 1.00 77.81 83 PHE A N 1
ATOM 681 C CA . PHE A 1 83 ? -17.707 22.760 21.147 1.00 77.81 83 PHE A CA 1
ATOM 682 C C . PHE A 1 83 ? -17.975 21.246 21.215 1.00 77.81 83 PHE A C 1
ATOM 684 O O . PHE A 1 83 ? -19.111 20.796 21.328 1.00 77.81 83 PHE A O 1
ATOM 691 N N . GLY A 1 84 ? -16.908 20.452 21.151 1.00 87.31 84 GLY A N 1
ATOM 692 C CA . GLY A 1 84 ? -16.984 18.998 21.283 1.00 87.31 84 GLY A CA 1
ATOM 693 C C . GLY A 1 84 ? -15.609 18.370 21.476 1.00 87.31 84 GLY A C 1
ATOM 694 O O . GLY A 1 84 ? -14.611 19.080 21.612 1.00 87.31 84 GLY A O 1
ATOM 695 N N . ILE A 1 85 ? -15.550 17.043 21.468 1.00 91.19 85 ILE A N 1
ATOM 696 C CA . ILE A 1 85 ? -14.313 16.275 21.591 1.00 91.19 85 ILE A CA 1
ATOM 697 C C . ILE A 1 85 ? -13.880 15.634 20.274 1.00 91.19 85 ILE A C 1
ATOM 699 O O . ILE A 1 85 ? -14.688 15.284 19.414 1.00 91.19 85 ILE A O 1
ATOM 703 N N . GLU A 1 86 ? -12.578 15.426 20.161 1.00 91.62 86 GLU A N 1
ATOM 704 C CA . GLU A 1 86 ? -11.913 14.740 19.060 1.00 91.62 86 GLU A CA 1
ATOM 705 C C . GLU A 1 86 ? -10.926 13.722 19.615 1.00 91.62 86 GLU A C 1
ATOM 707 O O . GLU A 1 86 ? -10.344 13.944 20.676 1.00 91.62 86 GLU A O 1
ATOM 712 N N . PHE A 1 87 ? -10.663 12.645 18.878 1.00 92.62 87 PHE A N 1
ATOM 713 C CA . PHE A 1 87 ? -9.473 11.845 19.150 1.00 92.62 87 PHE A CA 1
ATOM 714 C C . PHE A 1 87 ? -8.226 12.656 18.775 1.00 92.62 87 PHE A C 1
ATOM 716 O O . PHE A 1 87 ? -8.231 13.447 17.829 1.00 92.62 87 PHE A O 1
ATOM 723 N N . CYS A 1 88 ? -7.142 12.494 19.533 1.00 88.94 88 CYS A N 1
ATOM 724 C CA . CYS A 1 88 ? -5.926 13.279 19.314 1.00 88.94 88 CYS A CA 1
ATOM 725 C C . CYS A 1 88 ? -5.287 13.023 17.939 1.00 88.94 88 CYS A C 1
ATOM 727 O O . CYS A 1 88 ? -4.629 13.921 17.404 1.00 88.94 88 CYS A O 1
ATOM 729 N N . ASP A 1 89 ? -5.499 11.832 17.376 1.00 85.62 89 ASP A N 1
ATOM 730 C CA . ASP A 1 89 ? -5.121 11.452 16.019 1.00 85.62 89 ASP A CA 1
ATOM 731 C C . ASP A 1 89 ? -6.102 10.416 15.428 1.00 85.62 89 ASP A C 1
ATOM 733 O O . ASP A 1 89 ? -6.861 9.765 16.152 1.00 85.62 89 ASP A O 1
ATOM 737 N N . GLU A 1 90 ? -6.088 10.278 14.099 1.00 85.94 90 GLU A N 1
ATOM 738 C CA . GLU A 1 90 ? -6.976 9.380 13.342 1.00 85.94 90 GLU A CA 1
ATOM 739 C C . GLU A 1 90 ? -6.726 7.898 13.648 1.00 85.94 90 GLU A C 1
ATOM 741 O O . GLU A 1 90 ? -7.666 7.103 13.645 1.00 85.94 90 GLU A O 1
ATOM 746 N N . ASN A 1 91 ? -5.484 7.527 13.977 1.00 89.88 91 ASN A N 1
ATOM 747 C CA . ASN A 1 91 ? -5.130 6.149 14.305 1.00 89.88 91 ASN A CA 1
ATOM 748 C C . ASN A 1 91 ? -5.767 5.708 15.624 1.00 89.88 91 ASN A C 1
ATOM 750 O O . ASN A 1 91 ? -6.171 4.555 15.743 1.00 89.88 91 ASN A O 1
ATOM 754 N N . LEU A 1 92 ? -5.887 6.601 16.611 1.00 93.50 92 LEU A N 1
ATOM 755 C CA . LEU A 1 92 ? -6.607 6.312 17.850 1.00 93.50 92 LEU A CA 1
ATOM 756 C C . LEU A 1 92 ? -8.088 6.046 17.572 1.00 93.50 92 LEU A C 1
ATOM 758 O O . LEU A 1 92 ? -8.611 5.037 18.041 1.00 93.50 92 LEU A O 1
ATOM 762 N N . LEU A 1 93 ? -8.744 6.894 16.774 1.00 94.44 93 LEU A N 1
ATOM 763 C CA . LEU A 1 93 ? -10.139 6.670 16.388 1.00 94.44 93 LEU A CA 1
ATOM 764 C C . LEU A 1 93 ? -10.301 5.338 15.642 1.00 94.44 93 LEU A C 1
ATOM 766 O O . LEU A 1 93 ? -11.186 4.549 15.976 1.00 94.44 93 LEU A O 1
ATOM 770 N N . ALA A 1 94 ? -9.432 5.066 14.666 1.00 94.44 94 ALA A N 1
ATOM 771 C CA . ALA A 1 94 ? -9.454 3.830 13.894 1.00 94.44 94 ALA A CA 1
ATOM 772 C C . ALA A 1 94 ? -9.251 2.592 14.783 1.00 94.44 94 ALA A C 1
ATOM 774 O O . ALA A 1 94 ? -9.988 1.613 14.672 1.00 94.44 94 ALA A O 1
ATOM 775 N N . TYR A 1 95 ? -8.294 2.657 15.710 1.00 95.19 95 TYR A N 1
ATOM 776 C CA . TYR A 1 95 ? -7.987 1.588 16.655 1.00 95.19 95 TYR A CA 1
ATOM 777 C C . TYR A 1 95 ? -9.152 1.281 17.598 1.00 95.19 95 TYR A C 1
ATOM 779 O O . TYR A 1 95 ? -9.548 0.123 17.724 1.00 95.19 95 TYR A O 1
ATOM 787 N N . PHE A 1 96 ? -9.730 2.301 18.239 1.00 96.75 96 PHE A N 1
ATOM 788 C CA . PHE A 1 96 ? -10.867 2.102 19.138 1.00 96.75 96 PHE A CA 1
ATOM 789 C C . PHE A 1 96 ? -12.109 1.621 18.373 1.00 96.75 96 PHE A C 1
ATOM 791 O O . PHE A 1 96 ? -12.803 0.725 18.842 1.00 96.75 96 PHE A O 1
ATOM 798 N N . THR A 1 97 ? -12.337 2.100 17.147 1.00 96.50 97 THR A N 1
ATOM 799 C CA . THR A 1 97 ? -13.408 1.562 16.288 1.00 96.50 97 THR A CA 1
ATOM 800 C C . THR A 1 97 ? -13.172 0.077 15.978 1.00 96.50 97 THR A C 1
ATOM 802 O O . THR A 1 97 ? -14.088 -0.739 16.077 1.00 96.50 97 THR A O 1
ATOM 805 N N . ALA A 1 98 ? -11.929 -0.311 15.675 1.00 94.19 98 ALA A N 1
ATOM 806 C CA . ALA A 1 98 ? -11.553 -1.701 15.431 1.00 94.19 98 ALA A CA 1
ATOM 807 C C . ALA A 1 98 ? -11.705 -2.605 16.670 1.00 94.19 98 ALA A C 1
ATOM 809 O O . ALA A 1 98 ? -12.112 -3.760 16.525 1.00 94.19 98 ALA A O 1
ATOM 810 N N . LEU A 1 99 ? -11.425 -2.103 17.881 1.00 93.62 99 LEU A N 1
ATOM 811 C CA . LEU A 1 99 ? -11.671 -2.833 19.134 1.00 93.62 99 LEU A CA 1
ATOM 812 C C . LEU A 1 99 ? -13.158 -3.154 19.315 1.00 93.62 99 LEU A C 1
ATOM 814 O O . LEU A 1 99 ? -13.506 -4.306 19.594 1.00 93.62 99 LEU A O 1
ATOM 818 N N . HIS A 1 100 ? -14.026 -2.162 19.094 1.00 94.50 100 HIS A N 1
ATOM 819 C CA . HIS A 1 100 ? -15.470 -2.353 19.187 1.00 94.50 100 HIS A CA 1
ATOM 820 C C . HIS A 1 100 ? -15.953 -3.405 18.181 1.00 94.50 100 HIS A C 1
ATOM 822 O O . HIS A 1 100 ? -16.641 -4.360 18.552 1.00 94.50 100 HIS A O 1
ATOM 828 N N . LEU A 1 101 ? -15.523 -3.274 16.921 1.00 92.75 101 LEU A N 1
ATOM 829 C CA . LEU A 1 101 ? -15.838 -4.212 15.844 1.00 92.75 101 LEU A CA 1
ATOM 830 C C . LEU A 1 101 ? -15.388 -5.641 16.180 1.00 92.75 101 LEU A C 1
ATOM 832 O O . LEU A 1 101 ? -16.168 -6.584 16.062 1.00 92.75 101 LEU A O 1
ATOM 836 N N . ASN A 1 102 ? -14.155 -5.814 16.665 1.00 90.50 102 ASN A N 1
ATOM 837 C CA . ASN A 1 102 ? -13.645 -7.116 17.095 1.00 90.50 102 ASN A CA 1
ATOM 838 C C . ASN A 1 102 ? -14.542 -7.761 18.165 1.00 90.50 102 ASN A C 1
ATOM 840 O O . ASN A 1 102 ? -14.853 -8.952 18.076 1.00 90.50 102 ASN A O 1
ATOM 844 N N . ARG A 1 103 ? -14.998 -6.986 19.157 1.00 88.50 103 ARG A N 1
ATOM 845 C CA . ARG A 1 103 ? -15.892 -7.502 20.201 1.00 88.50 103 ARG A CA 1
ATOM 846 C C . ARG A 1 103 ? -17.232 -7.956 19.624 1.00 88.50 103 ARG A C 1
ATOM 848 O O . ARG A 1 103 ? -17.645 -9.081 19.896 1.00 88.50 103 ARG A O 1
ATOM 855 N N . ILE A 1 104 ? -17.880 -7.147 18.786 1.00 88.56 104 ILE A N 1
ATOM 856 C CA . ILE A 1 104 ? -19.179 -7.530 18.210 1.00 88.56 104 ILE A CA 1
ATOM 857 C C . ILE A 1 104 ? -19.061 -8.696 17.212 1.00 88.56 104 ILE A C 1
ATOM 859 O O . ILE A 1 104 ? -19.989 -9.500 17.106 1.00 88.56 104 ILE A O 1
ATOM 863 N N . PHE A 1 105 ? -17.919 -8.871 16.533 1.00 84.94 105 PHE A N 1
ATOM 864 C CA . PHE A 1 105 ? -17.676 -10.063 15.709 1.00 84.94 105 PHE A CA 1
ATOM 865 C C . PHE A 1 105 ? -17.579 -11.335 16.548 1.00 84.94 105 PHE A C 1
ATOM 867 O O . PHE A 1 105 ? -18.096 -12.375 16.132 1.00 84.94 105 PHE A O 1
ATOM 874 N N . ASN A 1 106 ? -16.980 -11.266 17.741 1.00 79.75 106 ASN A N 1
ATOM 875 C CA . ASN A 1 106 ? -16.963 -12.395 18.675 1.00 79.75 106 ASN A CA 1
ATOM 876 C C . ASN A 1 106 ? -18.382 -12.775 19.142 1.00 79.75 106 ASN A C 1
ATOM 878 O O . ASN A 1 106 ? -18.647 -13.944 19.420 1.00 79.75 106 ASN A O 1
ATOM 882 N N . GLU A 1 107 ? -19.324 -11.828 19.118 1.00 82.31 107 GLU A N 1
ATOM 883 C CA . GLU A 1 107 ? -20.759 -12.068 19.332 1.00 82.31 107 GLU A CA 1
ATOM 884 C C . GLU A 1 107 ? -21.520 -12.520 18.069 1.00 82.31 107 GLU A C 1
ATOM 886 O O . GLU A 1 107 ? -22.745 -12.655 18.099 1.00 82.31 107 GLU A O 1
ATOM 891 N N . ARG A 1 108 ? -20.823 -12.768 16.950 1.00 79.56 108 ARG A N 1
ATOM 892 C CA . ARG A 1 108 ? -21.401 -13.083 15.627 1.00 79.56 108 ARG A CA 1
ATOM 893 C C . ARG A 1 108 ? -22.319 -11.982 15.069 1.00 79.56 108 ARG A C 1
ATOM 895 O O . ARG A 1 108 ? -23.267 -12.279 14.342 1.00 79.56 108 ARG A O 1
ATOM 902 N N . LYS A 1 109 ? -22.033 -10.718 15.391 1.00 83.81 109 LYS A N 1
ATOM 903 C CA . LYS A 1 109 ? -22.681 -9.511 14.842 1.00 83.81 109 LYS A CA 1
ATOM 904 C C . LYS A 1 109 ? -21.686 -8.722 13.974 1.00 83.81 109 LYS A C 1
ATOM 906 O O . LYS A 1 109 ? -20.573 -9.180 13.752 1.00 83.81 109 LYS A O 1
ATOM 911 N N . GLY A 1 110 ? -22.085 -7.560 13.447 1.00 83.94 110 GLY A N 1
ATOM 912 C CA . GLY A 1 110 ? -21.174 -6.598 12.799 1.00 83.94 110 GLY A CA 1
ATOM 913 C C . GLY A 1 110 ? -20.902 -6.799 11.301 1.00 83.94 110 GLY A C 1
ATOM 914 O O . GLY A 1 110 ? -20.138 -6.038 10.716 1.00 83.94 110 GLY A O 1
ATOM 915 N N . ALA A 1 111 ? -21.510 -7.793 10.643 1.00 86.62 111 ALA A N 1
ATOM 916 C CA . ALA A 1 111 ? -21.255 -8.067 9.220 1.00 86.62 111 ALA A CA 1
ATOM 917 C C . ALA A 1 111 ? -21.613 -6.886 8.292 1.00 86.62 111 ALA A C 1
ATOM 919 O O . ALA A 1 111 ? -20.905 -6.632 7.318 1.00 86.62 111 ALA A O 1
ATOM 920 N N . GLU A 1 112 ? -22.689 -6.155 8.595 1.00 90.62 112 GLU A N 1
ATOM 921 C CA . GLU A 1 112 ? -23.105 -4.971 7.829 1.00 90.62 112 GLU A CA 1
ATOM 922 C C . GLU A 1 112 ? -22.130 -3.803 8.004 1.00 90.62 112 GLU A C 1
ATOM 924 O O . GLU A 1 112 ? -21.762 -3.160 7.024 1.00 90.62 112 GLU A O 1
ATOM 929 N N . GLU A 1 113 ? -21.648 -3.584 9.228 1.00 93.44 113 GLU A N 1
ATOM 930 C CA . GLU A 1 113 ? -20.636 -2.571 9.541 1.00 93.44 113 GLU A CA 1
ATOM 931 C C . GLU A 1 113 ? -19.305 -2.873 8.844 1.00 93.44 113 GLU A C 1
ATOM 933 O O . GLU A 1 113 ? -18.713 -1.990 8.225 1.00 93.44 113 GLU A O 1
ATOM 938 N N . LEU A 1 114 ? -18.870 -4.141 8.852 1.00 91.31 114 LEU A N 1
ATOM 939 C CA . LEU A 1 114 ? -17.684 -4.574 8.109 1.00 91.31 114 LEU A CA 1
ATOM 940 C C . LEU A 1 114 ? -17.831 -4.294 6.616 1.00 91.31 114 LEU A C 1
ATOM 942 O O . LEU A 1 114 ? -16.917 -3.764 5.987 1.00 91.31 114 LEU A O 1
ATOM 946 N N . LYS A 1 115 ? -18.988 -4.650 6.051 1.00 91.38 115 LYS A N 1
ATOM 947 C CA . LYS A 1 115 ? -19.280 -4.411 4.641 1.00 91.38 115 LYS A CA 1
ATOM 948 C C . LYS A 1 115 ? -19.237 -2.918 4.322 1.00 91.38 115 LYS A C 1
ATOM 950 O O . LYS A 1 115 ? -18.606 -2.544 3.344 1.00 91.38 115 LYS A O 1
ATOM 955 N N . TYR A 1 116 ? -19.841 -2.075 5.157 1.00 93.56 116 TYR A N 1
ATOM 956 C CA . TYR A 1 116 ? -19.807 -0.624 4.986 1.00 93.56 116 TYR A CA 1
ATOM 957 C C . TYR A 1 116 ? -18.374 -0.074 4.965 1.00 93.56 116 TYR A C 1
ATOM 959 O O . TYR A 1 116 ? -18.032 0.702 4.071 1.00 93.56 116 TYR A O 1
ATOM 967 N N . ILE A 1 117 ? -17.524 -0.502 5.904 1.00 94.06 117 ILE A N 1
ATOM 968 C CA . ILE A 1 117 ? -16.121 -0.064 5.976 1.00 94.06 117 ILE A CA 1
ATOM 969 C C . ILE A 1 117 ? -15.356 -0.516 4.728 1.00 94.06 117 ILE A C 1
ATOM 971 O O . ILE A 1 117 ? -14.624 0.273 4.133 1.00 94.06 117 ILE A O 1
ATOM 975 N N . LEU A 1 118 ? -15.543 -1.766 4.292 1.00 92.88 118 LEU A N 1
ATOM 976 C CA . LEU A 1 118 ? -14.909 -2.287 3.078 1.00 92.88 118 LEU A CA 1
ATOM 977 C C . LEU A 1 118 ? -15.406 -1.554 1.827 1.00 92.88 118 LEU A C 1
ATOM 979 O O . LEU A 1 118 ? -14.607 -1.215 0.953 1.00 92.88 118 LEU A O 1
ATOM 983 N N . ASP A 1 119 ? -16.701 -1.259 1.743 1.00 91.94 119 ASP A N 1
ATOM 984 C CA . ASP A 1 119 ? -17.285 -0.538 0.617 1.00 91.94 119 ASP A CA 1
ATOM 985 C C . ASP A 1 119 ? -16.718 0.885 0.509 1.00 91.94 119 ASP A C 1
ATOM 987 O O . ASP A 1 119 ? -16.430 1.328 -0.606 1.00 91.94 119 ASP A O 1
ATOM 991 N N . ASN A 1 120 ? -16.447 1.530 1.647 1.00 91.62 120 ASN A N 1
ATOM 992 C CA . ASN A 1 120 ? -15.933 2.897 1.762 1.00 91.62 120 ASN A CA 1
ATOM 993 C C . ASN A 1 120 ? -14.428 2.981 2.078 1.00 91.62 120 ASN A C 1
ATOM 995 O O . ASN A 1 120 ? -13.944 4.032 2.499 1.00 91.62 120 ASN A O 1
ATOM 999 N N . ILE A 1 121 ? -13.664 1.907 1.850 1.00 92.06 121 ILE A N 1
ATOM 1000 C CA . ILE A 1 121 ? -12.246 1.809 2.243 1.00 92.06 121 ILE A CA 1
ATOM 1001 C C . ILE A 1 121 ? -11.348 2.916 1.660 1.00 92.06 121 ILE A C 1
ATOM 1003 O O . ILE A 1 121 ? -10.322 3.248 2.246 1.00 92.06 121 ILE A O 1
ATOM 1007 N N . CYS A 1 122 ? -11.744 3.523 0.535 1.00 87.31 122 CYS A N 1
ATOM 1008 C CA . CYS A 1 122 ? -11.035 4.651 -0.076 1.00 87.31 122 CYS A CA 1
ATOM 1009 C C . CYS A 1 122 ? -11.096 5.951 0.737 1.00 87.31 122 CYS A C 1
ATOM 1011 O O . CYS A 1 122 ? -10.381 6.897 0.412 1.00 87.31 122 CYS A O 1
ATOM 1013 N N . PHE A 1 123 ? -11.961 6.023 1.747 1.00 88.69 123 PHE A N 1
ATOM 1014 C CA . PHE A 1 123 ? -12.099 7.175 2.624 1.00 88.69 123 PHE A CA 1
ATOM 1015 C C . PHE A 1 123 ? -11.521 6.859 4.000 1.00 88.69 123 PHE A C 1
ATOM 1017 O O . PHE A 1 123 ? -11.827 5.823 4.591 1.00 88.69 123 PHE A O 1
ATOM 1024 N N . GLN A 1 124 ? -10.699 7.759 4.535 1.00 84.56 124 GLN A N 1
ATOM 1025 C CA . GLN A 1 124 ? -10.236 7.637 5.914 1.00 84.56 124 GLN A CA 1
ATOM 1026 C C . GLN A 1 124 ? -11.428 7.750 6.888 1.00 84.56 124 GLN A C 1
ATOM 1028 O O . GLN A 1 124 ? -12.404 8.441 6.587 1.00 84.56 124 GLN A O 1
ATOM 1033 N N . PRO A 1 125 ? -11.394 7.069 8.048 1.00 90.38 125 PRO A N 1
ATOM 1034 C CA . PRO A 1 125 ? -10.337 6.176 8.541 1.00 90.38 125 PRO A CA 1
ATOM 1035 C C . PRO A 1 125 ? -10.551 4.686 8.182 1.00 90.38 125 PRO A C 1
ATOM 1037 O O . PRO A 1 125 ? -9.975 3.810 8.824 1.00 90.38 125 PRO A O 1
ATOM 1040 N N . ASN A 1 126 ? -11.388 4.357 7.186 1.00 91.81 126 ASN A N 1
ATOM 1041 C CA . ASN A 1 126 ? -11.853 2.981 6.944 1.00 91.81 126 ASN A CA 1
ATOM 1042 C C . ASN A 1 126 ? -10.717 1.969 6.709 1.00 91.81 126 ASN A C 1
ATOM 1044 O O . ASN A 1 126 ? -10.750 0.869 7.261 1.00 91.81 126 ASN A O 1
ATOM 1048 N N . GLY A 1 127 ? -9.691 2.334 5.932 1.00 89.06 127 GLY A N 1
ATOM 1049 C CA . GLY A 1 127 ? -8.520 1.476 5.709 1.00 89.06 127 GLY A CA 1
ATOM 1050 C C . GLY A 1 127 ? -7.762 1.140 7.000 1.00 89.06 127 GLY A C 1
ATOM 1051 O O . GLY A 1 127 ? -7.441 -0.026 7.242 1.00 89.06 127 GLY A O 1
ATOM 1052 N N . ASP A 1 128 ? -7.552 2.136 7.864 1.00 89.25 128 ASP A N 1
ATOM 1053 C CA . ASP A 1 128 ? -6.848 1.970 9.140 1.00 89.25 128 ASP A CA 1
ATOM 1054 C C . ASP A 1 128 ? -7.659 1.128 10.129 1.00 89.25 128 ASP A C 1
ATOM 1056 O O . ASP A 1 128 ? -7.091 0.298 10.842 1.00 89.25 128 ASP A O 1
ATOM 1060 N N . ILE A 1 129 ? -8.992 1.265 10.130 1.00 93.06 129 ILE A N 1
ATOM 1061 C CA . ILE A 1 129 ? -9.881 0.420 10.942 1.00 93.06 129 ILE A CA 1
ATOM 1062 C C . ILE A 1 129 ? -9.683 -1.055 10.577 1.00 93.06 129 ILE A C 1
ATOM 1064 O O . ILE A 1 129 ? -9.470 -1.884 11.463 1.00 93.06 129 ILE A O 1
ATOM 1068 N N . ILE A 1 130 ? -9.703 -1.395 9.282 1.00 90.12 130 ILE A N 1
ATOM 1069 C CA . ILE A 1 130 ? -9.493 -2.780 8.830 1.00 90.12 130 ILE A CA 1
ATOM 1070 C C . ILE A 1 130 ? -8.089 -3.269 9.189 1.00 90.12 130 ILE A C 1
ATOM 1072 O O . ILE A 1 130 ? -7.920 -4.419 9.608 1.00 90.12 130 ILE A O 1
ATOM 1076 N N . LEU A 1 131 ? -7.084 -2.400 9.073 1.00 84.88 131 LEU A N 1
ATOM 1077 C CA . LEU A 1 131 ? -5.718 -2.737 9.441 1.00 84.88 131 LEU A CA 1
ATOM 1078 C C . LEU A 1 131 ? -5.608 -3.089 10.931 1.00 84.88 131 LEU A C 1
ATOM 1080 O O . LEU A 1 131 ? -5.129 -4.177 11.263 1.00 84.88 131 LEU A O 1
ATOM 1084 N N . PHE A 1 132 ? -6.092 -2.226 11.827 1.00 88.81 132 PHE A N 1
ATOM 1085 C CA . PHE A 1 132 ? -6.101 -2.499 13.267 1.00 88.81 132 PHE A CA 1
ATOM 1086 C C . PHE A 1 132 ? -6.908 -3.747 13.606 1.00 88.81 132 PHE A C 1
ATOM 1088 O O . PHE A 1 132 ? -6.443 -4.587 14.375 1.00 88.81 132 PHE A O 1
ATOM 1095 N N . LEU A 1 133 ? -8.075 -3.913 12.987 1.00 88.31 133 LEU A N 1
ATOM 1096 C CA . LEU A 1 133 ? -8.935 -5.070 13.191 1.00 88.31 133 LEU A CA 1
ATOM 1097 C C . LEU A 1 133 ? -8.223 -6.380 12.826 1.00 88.31 133 LEU A C 1
ATOM 1099 O O . LEU A 1 133 ? -8.310 -7.363 13.567 1.00 88.31 133 LEU A O 1
ATOM 1103 N N . SER A 1 134 ? -7.462 -6.395 11.728 1.00 80.00 134 SER A N 1
ATOM 1104 C CA . SER A 1 134 ? -6.663 -7.564 11.352 1.00 80.00 134 SER A CA 1
ATOM 1105 C C . SER A 1 134 ? -5.648 -7.923 12.4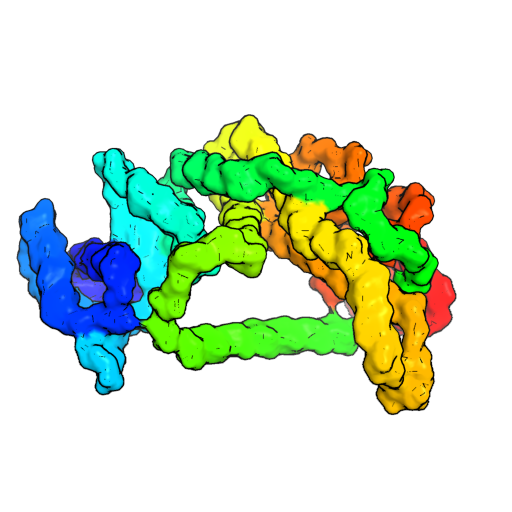47 1.00 80.00 134 SER A C 1
ATOM 1107 O O . SER A 1 134 ? -5.567 -9.085 12.850 1.00 80.00 134 SER A O 1
ATOM 1109 N N . TYR A 1 135 ? -4.941 -6.932 13.004 1.00 79.44 135 TYR A N 1
ATOM 1110 C CA . TYR A 1 135 ? -3.941 -7.148 14.052 1.00 79.44 135 TYR A CA 1
ATOM 1111 C C . TYR A 1 135 ? -4.545 -7.590 15.386 1.00 79.44 135 TYR A C 1
ATOM 1113 O O . TYR A 1 135 ? -4.005 -8.495 16.020 1.00 79.44 135 TYR A O 1
ATOM 1121 N N . ILE A 1 136 ? -5.655 -6.974 15.802 1.00 84.19 136 ILE A N 1
ATOM 1122 C CA . ILE A 1 136 ? -6.330 -7.285 17.069 1.00 84.19 136 ILE A CA 1
ATOM 1123 C C . ILE A 1 136 ? -6.856 -8.719 17.044 1.00 84.19 136 ILE A C 1
ATOM 1125 O O . ILE A 1 136 ? -6.643 -9.490 17.977 1.00 84.19 136 ILE A O 1
ATOM 1129 N N . THR A 1 137 ? -7.562 -9.081 15.974 1.00 70.31 137 THR A N 1
ATOM 1130 C CA . THR A 1 137 ? -8.330 -10.327 15.951 1.00 70.31 137 THR A CA 1
ATOM 1131 C C . THR A 1 137 ? -7.433 -11.566 15.885 1.00 70.31 137 THR A C 1
ATOM 1133 O O . THR A 1 137 ? -7.852 -12.641 16.314 1.00 70.31 137 THR A O 1
ATOM 1136 N N . SER A 1 138 ? -6.235 -11.462 15.282 1.00 66.62 138 SER A N 1
ATOM 1137 C CA . SER A 1 138 ? -5.468 -12.626 14.793 1.00 66.62 138 SER A CA 1
ATOM 1138 C C . SER A 1 138 ? -6.348 -13.649 14.047 1.00 66.62 138 SER A C 1
ATOM 1140 O O . SER A 1 138 ? -6.027 -14.836 13.964 1.00 66.62 138 SER A O 1
ATOM 1142 N N . ASN A 1 139 ? -7.494 -13.196 13.527 1.00 67.44 139 ASN A N 1
ATOM 1143 C CA . ASN A 1 139 ? -8.580 -14.043 13.080 1.00 67.44 139 ASN A CA 1
ATOM 1144 C C . ASN A 1 139 ? -8.577 -14.062 11.562 1.00 67.44 139 ASN A C 1
ATOM 1146 O O . ASN A 1 139 ? -8.992 -13.110 10.906 1.00 67.44 139 ASN A O 1
ATOM 1150 N N . ILE A 1 140 ? -8.171 -15.194 10.996 1.00 69.62 140 ILE A N 1
ATOM 1151 C CA . ILE A 1 140 ? -8.146 -15.384 9.545 1.00 69.62 140 ILE A CA 1
ATOM 1152 C C . ILE A 1 140 ? -9.527 -15.227 8.887 1.00 69.62 140 ILE A C 1
ATOM 1154 O O . ILE A 1 140 ? -9.597 -15.008 7.682 1.00 69.62 140 ILE A O 1
ATOM 1158 N N . HIS A 1 141 ? -10.630 -15.313 9.641 1.00 75.06 141 HIS A N 1
ATOM 1159 C CA . HIS A 1 141 ? -11.976 -15.143 9.095 1.00 75.06 141 HIS A CA 1
ATOM 1160 C C . HIS A 1 141 ? -12.252 -13.715 8.618 1.00 75.06 141 HIS A C 1
ATOM 1162 O O . HIS A 1 141 ? -13.011 -13.562 7.665 1.00 75.06 141 HIS A O 1
ATOM 1168 N N . ILE A 1 142 ? -11.612 -12.692 9.204 1.00 75.62 142 ILE A N 1
ATOM 1169 C CA . ILE A 1 142 ? -11.749 -11.302 8.732 1.00 75.62 142 ILE A CA 1
ATOM 1170 C C . ILE A 1 142 ? -11.084 -11.096 7.364 1.00 75.62 142 ILE A C 1
ATOM 1172 O O . ILE A 1 142 ? -11.431 -10.175 6.631 1.00 75.62 142 ILE A O 1
ATOM 1176 N N . LEU A 1 143 ? -10.149 -11.979 6.996 1.00 78.62 143 LEU A N 1
ATOM 1177 C CA . LEU A 1 143 ? -9.401 -11.879 5.747 1.00 78.62 143 LEU A CA 1
ATOM 1178 C C . LEU A 1 143 ? -10.271 -12.223 4.539 1.00 78.62 143 LEU A C 1
ATOM 1180 O O . LEU A 1 143 ? -10.122 -11.598 3.495 1.00 78.62 143 LEU A O 1
ATOM 1184 N N . ASN A 1 144 ? -11.202 -13.171 4.676 1.00 84.06 144 ASN A N 1
ATOM 1185 C CA . ASN A 1 144 ? -12.041 -13.597 3.555 1.00 84.06 144 ASN A CA 1
ATOM 1186 C C . ASN A 1 144 ? -12.910 -12.442 3.016 1.00 84.06 144 ASN A C 1
ATOM 1188 O O . ASN A 1 144 ? -12.801 -12.164 1.827 1.00 84.06 144 ASN A O 1
ATOM 1192 N N . PRO A 1 145 ? -13.665 -11.685 3.844 1.00 86.19 145 PRO A N 1
ATOM 1193 C CA . PRO A 1 145 ? -14.404 -10.515 3.364 1.00 86.19 145 PRO A CA 1
ATOM 1194 C C . PRO A 1 145 ? -13.536 -9.460 2.668 1.00 86.19 145 PRO A C 1
ATOM 1196 O O . PRO A 1 145 ? -13.979 -8.859 1.690 1.00 86.19 145 PRO A O 1
ATOM 1199 N N . ILE A 1 146 ? -12.305 -9.234 3.147 1.00 85.69 146 ILE A N 1
ATOM 1200 C CA . ILE A 1 146 ? -11.361 -8.288 2.528 1.00 85.69 146 ILE A CA 1
ATOM 1201 C C . ILE A 1 146 ? -10.999 -8.766 1.120 1.00 85.69 146 ILE A C 1
ATOM 1203 O O . ILE A 1 146 ? -11.111 -8.009 0.156 1.00 85.69 146 ILE A O 1
ATOM 1207 N N . MET A 1 147 ? -10.602 -10.034 1.006 1.00 87.06 147 MET A N 1
ATOM 1208 C CA . MET A 1 147 ? -10.209 -10.647 -0.261 1.00 87.06 147 MET A CA 1
ATOM 1209 C C . MET A 1 147 ? -11.384 -10.693 -1.240 1.00 87.06 147 MET A C 1
ATOM 1211 O O . MET A 1 147 ? -11.241 -10.274 -2.384 1.00 87.06 147 MET A O 1
ATOM 1215 N N . ASP A 1 148 ? -12.565 -11.111 -0.786 1.00 90.94 148 ASP A N 1
ATOM 1216 C CA . ASP A 1 148 ? -13.778 -11.167 -1.605 1.00 90.94 148 ASP A CA 1
ATOM 1217 C C . ASP A 1 148 ? -14.159 -9.779 -2.139 1.00 90.94 148 ASP A C 1
ATOM 1219 O O . ASP A 1 148 ? -14.525 -9.640 -3.309 1.00 90.94 148 ASP A O 1
ATOM 1223 N N . SER A 1 149 ? -14.014 -8.735 -1.315 1.00 92.50 149 SER A N 1
ATOM 1224 C CA . SER A 1 149 ? -14.302 -7.353 -1.719 1.00 92.50 149 SER A CA 1
ATOM 1225 C C . SER A 1 149 ? -13.302 -6.831 -2.754 1.00 92.50 149 SER A C 1
ATOM 1227 O O . SER A 1 149 ? -13.708 -6.210 -3.737 1.00 92.50 149 SER A O 1
ATOM 1229 N N . LEU A 1 150 ? -12.008 -7.124 -2.583 1.00 92.94 150 LEU A N 1
ATOM 1230 C CA . LEU A 1 150 ? -10.971 -6.797 -3.565 1.00 92.94 150 LEU A CA 1
ATOM 1231 C C . LEU A 1 150 ? -11.230 -7.496 -4.907 1.00 92.94 150 LEU A C 1
ATOM 1233 O O . LEU A 1 150 ? -11.203 -6.857 -5.962 1.00 92.94 150 LEU A O 1
ATOM 1237 N N . ILE A 1 151 ? -11.513 -8.800 -4.870 1.00 92.88 151 ILE A N 1
ATOM 1238 C CA . ILE A 1 151 ? -11.801 -9.588 -6.071 1.00 92.88 151 ILE A CA 1
ATOM 1239 C C . ILE A 1 151 ? -13.027 -9.040 -6.779 1.00 92.88 151 ILE A C 1
ATOM 1241 O O . ILE A 1 151 ? -12.980 -8.837 -7.986 1.00 92.88 151 ILE A O 1
ATOM 1245 N N . ALA A 1 152 ? -14.110 -8.768 -6.049 1.00 94.56 152 ALA A N 1
ATOM 1246 C CA . ALA A 1 152 ? -15.316 -8.195 -6.628 1.00 94.56 152 ALA A CA 1
ATOM 1247 C C . ALA A 1 152 ? -15.047 -6.826 -7.275 1.00 94.56 152 ALA A C 1
ATOM 1249 O O . ALA A 1 152 ? -15.530 -6.569 -8.377 1.00 94.56 152 ALA A O 1
ATOM 1250 N N . HIS A 1 153 ? -14.243 -5.976 -6.626 1.00 94.62 153 HIS A N 1
ATOM 1251 C CA . HIS A 1 153 ? -13.891 -4.637 -7.109 1.00 94.62 153 HIS A CA 1
ATOM 1252 C C . HIS A 1 153 ? -13.102 -4.656 -8.428 1.00 94.62 153 HIS A C 1
ATOM 1254 O O . HIS A 1 153 ? -13.381 -3.853 -9.317 1.00 94.62 153 HIS A O 1
ATOM 1260 N N . MET A 1 154 ? -12.157 -5.590 -8.583 1.00 95.56 154 MET A N 1
ATOM 1261 C CA . MET A 1 154 ? -11.249 -5.665 -9.745 1.00 95.56 154 MET A CA 1
ATOM 1262 C C . MET A 1 154 ? -11.533 -6.863 -10.666 1.00 95.56 154 MET A C 1
ATOM 1264 O O . MET A 1 154 ? -10.691 -7.254 -11.485 1.00 95.56 154 MET A O 1
ATOM 1268 N N . LYS A 1 155 ? -12.715 -7.475 -10.528 1.00 94.19 155 LYS A N 1
ATOM 1269 C CA . LYS A 1 155 ? -13.079 -8.728 -11.201 1.00 94.19 155 LYS A CA 1
ATOM 1270 C C . LYS A 1 155 ? -12.920 -8.633 -12.716 1.00 94.19 155 LYS A C 1
ATOM 1272 O O . LYS A 1 155 ? -12.235 -9.457 -13.314 1.00 94.19 155 LYS A O 1
ATOM 1277 N N . GLU A 1 156 ? -13.498 -7.585 -13.293 1.00 94.25 156 GLU A N 1
ATOM 1278 C CA . GLU A 1 156 ? -13.590 -7.361 -14.741 1.00 94.25 156 GLU A CA 1
ATOM 1279 C C . GLU A 1 156 ? -12.397 -6.569 -15.308 1.00 94.25 156 GLU A C 1
ATOM 1281 O O . GLU A 1 156 ? -12.441 -6.129 -16.451 1.00 94.25 156 GLU A O 1
ATOM 1286 N N . TRP A 1 157 ? -11.357 -6.303 -14.509 1.00 96.62 157 TRP A N 1
ATOM 1287 C CA . TRP A 1 157 ? -10.193 -5.535 -14.966 1.00 96.62 157 TRP A CA 1
ATOM 1288 C C . TRP A 1 157 ? -9.159 -6.469 -15.586 1.00 96.62 157 TRP A C 1
ATOM 1290 O O . TRP A 1 157 ? -8.779 -7.461 -14.959 1.00 96.62 157 TRP A O 1
ATOM 1300 N N . ASP A 1 158 ? -8.672 -6.143 -16.779 1.00 97.25 158 ASP A N 1
ATOM 1301 C CA . ASP A 1 158 ? -7.565 -6.875 -17.397 1.00 97.25 158 ASP A CA 1
ATOM 1302 C C . ASP A 1 158 ? -6.233 -6.534 -16.719 1.00 97.25 158 ASP A C 1
ATOM 1304 O O . ASP A 1 158 ? -6.088 -5.481 -16.103 1.00 97.25 158 ASP A O 1
ATOM 1308 N N . GLU A 1 159 ? -5.251 -7.429 -16.823 1.00 98.06 159 GLU A N 1
ATOM 1309 C CA . GLU A 1 159 ? -3.897 -7.202 -16.311 1.00 98.06 159 GLU A CA 1
ATOM 1310 C C . GLU A 1 159 ? -3.045 -6.425 -17.320 1.00 98.06 159 GLU A C 1
ATOM 1312 O O . GLU A 1 159 ? -3.065 -6.721 -18.514 1.00 98.06 159 GLU A O 1
ATOM 1317 N N . LEU A 1 160 ? -2.228 -5.479 -16.848 1.00 97.94 160 LEU A N 1
ATOM 1318 C CA . LEU A 1 160 ? -1.167 -4.874 -17.654 1.00 97.94 160 LEU A CA 1
ATOM 1319 C C . LEU A 1 160 ? -0.187 -5.974 -18.062 1.00 97.94 160 LEU A C 1
ATOM 1321 O O . LEU A 1 160 ? 0.309 -6.706 -17.206 1.00 97.94 160 LEU A O 1
ATOM 1325 N N . SER A 1 161 ? 0.121 -6.059 -19.352 1.00 96.88 161 SER A N 1
ATOM 1326 C CA . SER A 1 161 ? 1.022 -7.074 -19.879 1.00 96.88 161 SER A CA 1
ATOM 1327 C C . SER A 1 161 ? 1.925 -6.488 -20.955 1.00 96.88 161 SER A C 1
ATOM 1329 O O . SER A 1 161 ? 1.492 -6.194 -22.073 1.00 96.88 161 SER A O 1
ATOM 1331 N N . ILE A 1 162 ? 3.206 -6.373 -20.597 1.00 94.62 162 ILE A N 1
ATOM 1332 C CA . ILE A 1 162 ? 4.296 -5.955 -21.485 1.00 94.62 162 ILE A CA 1
ATOM 1333 C C . ILE A 1 162 ? 4.417 -6.922 -22.669 1.00 94.62 162 ILE A C 1
ATOM 1335 O O . ILE A 1 162 ? 4.644 -6.490 -23.794 1.00 94.62 162 ILE A O 1
ATOM 1339 N N . ASP A 1 163 ? 4.216 -8.220 -22.434 1.00 94.00 163 ASP A N 1
ATOM 1340 C CA . ASP A 1 163 ? 4.380 -9.256 -23.461 1.00 94.00 163 ASP A CA 1
ATOM 1341 C C . ASP A 1 163 ? 3.312 -9.168 -24.559 1.00 94.00 163 ASP A C 1
ATOM 1343 O O . ASP A 1 163 ? 3.585 -9.457 -25.722 1.00 94.00 163 ASP A O 1
ATOM 1347 N N . SER A 1 164 ? 2.092 -8.766 -24.190 1.00 94.00 164 SER A N 1
ATOM 1348 C CA . SER A 1 164 ? 0.985 -8.579 -25.138 1.00 94.00 164 SER A CA 1
ATOM 1349 C C . SER A 1 164 ? 0.867 -7.155 -25.684 1.00 94.00 164 SER A C 1
ATOM 1351 O O . SER A 1 164 ? -0.018 -6.908 -26.497 1.00 94.00 164 SER A O 1
ATOM 1353 N N . ASP A 1 165 ? 1.717 -6.236 -25.214 1.00 93.19 165 ASP A N 1
ATOM 1354 C CA . ASP A 1 165 ? 1.695 -4.807 -25.547 1.00 93.19 165 ASP A CA 1
ATOM 1355 C C . ASP A 1 165 ? 0.288 -4.186 -25.458 1.00 93.19 165 ASP A C 1
ATOM 1357 O O . ASP A 1 165 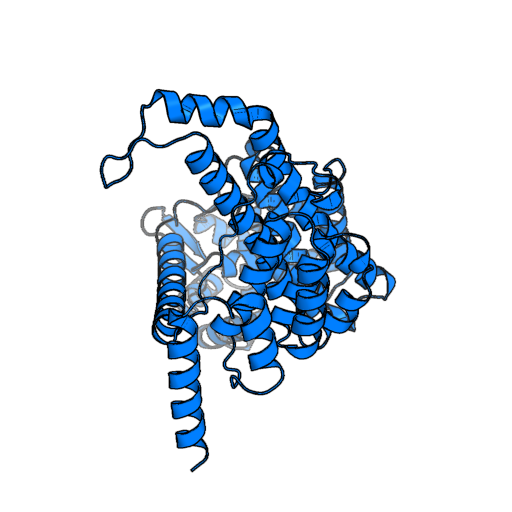? -0.169 -3.468 -26.346 1.00 93.19 165 ASP A O 1
ATOM 1361 N N . ASN A 1 166 ? -0.445 -4.502 -24.384 1.00 95.25 166 ASN A N 1
ATOM 1362 C CA . ASN A 1 166 ? -1.846 -4.091 -24.243 1.00 95.25 166 ASN A CA 1
ATOM 1363 C C . ASN A 1 166 ? -2.038 -2.614 -23.844 1.00 95.25 166 ASN A C 1
ATOM 1365 O O . ASN A 1 166 ? -3.173 -2.175 -23.675 1.00 95.25 166 ASN A O 1
ATOM 1369 N N . VAL A 1 167 ? -0.942 -1.861 -23.718 1.00 95.81 167 VAL A N 1
ATOM 1370 C CA . VAL A 1 167 ? -0.889 -0.403 -23.549 1.00 95.81 167 VAL A CA 1
ATOM 1371 C C . VAL A 1 167 ? 0.193 0.108 -24.503 1.00 95.81 167 VAL A C 1
ATOM 1373 O O . VAL A 1 167 ? 1.366 0.226 -24.139 1.00 95.81 167 VAL A O 1
ATOM 1376 N N . GLY A 1 168 ? -0.193 0.361 -25.753 1.00 92.62 168 GLY A N 1
ATOM 1377 C CA . GLY A 1 168 ? 0.738 0.450 -26.879 1.00 92.62 168 GLY A CA 1
ATOM 1378 C C . GLY A 1 168 ? 1.707 1.633 -26.823 1.00 92.62 168 GLY A C 1
ATOM 1379 O O . GLY A 1 168 ? 2.811 1.559 -27.360 1.00 92.62 168 GLY A O 1
ATOM 1380 N N . TYR A 1 169 ? 1.364 2.750 -26.172 1.00 92.50 169 TYR A N 1
ATOM 1381 C CA . TYR A 1 169 ? 2.309 3.870 -26.056 1.00 92.50 169 TYR A CA 1
ATOM 1382 C C . TYR A 1 169 ? 3.564 3.525 -25.239 1.00 92.50 169 TYR A C 1
ATOM 1384 O O . TYR A 1 169 ? 4.598 4.172 -25.429 1.00 92.50 169 TYR A O 1
ATOM 1392 N N . LEU A 1 170 ? 3.505 2.504 -24.376 1.00 91.81 170 LEU A N 1
ATOM 1393 C CA . LEU A 1 170 ? 4.644 2.052 -23.576 1.00 91.81 170 LEU A CA 1
ATOM 1394 C C . LEU A 1 170 ? 5.752 1.418 -24.424 1.00 91.81 170 LEU A C 1
ATOM 1396 O O . LEU A 1 170 ? 6.905 1.422 -23.998 1.00 91.81 170 LEU A O 1
ATOM 1400 N N . SER A 1 171 ? 5.441 0.904 -25.615 1.00 87.62 171 SER A N 1
ATOM 1401 C CA . SER A 1 171 ? 6.417 0.294 -26.524 1.00 87.62 171 SER A CA 1
ATOM 1402 C C . SER A 1 171 ? 6.894 1.244 -27.635 1.00 87.62 171 SER A C 1
ATOM 1404 O O . SER A 1 171 ? 7.870 0.941 -28.324 1.00 87.62 171 SER A O 1
ATOM 1406 N N . LYS A 1 172 ? 6.265 2.424 -27.794 1.00 84.06 172 LYS A N 1
ATOM 1407 C CA . LYS A 1 172 ? 6.514 3.353 -28.919 1.00 84.06 172 LYS A CA 1
ATOM 1408 C C . LYS A 1 172 ? 7.925 3.930 -28.974 1.00 84.06 172 LYS A C 1
ATOM 1410 O O . LYS A 1 172 ? 8.401 4.241 -30.065 1.00 84.06 172 LYS A O 1
ATOM 1415 N N . ILE A 1 173 ? 8.582 4.119 -27.830 1.00 71.50 173 ILE A N 1
ATOM 1416 C CA . ILE A 1 173 ? 9.929 4.694 -27.774 1.00 71.50 173 ILE A CA 1
ATOM 1417 C C . ILE A 1 173 ? 10.904 3.702 -27.148 1.00 71.50 173 ILE A C 1
ATOM 1419 O O . ILE A 1 173 ? 10.726 3.214 -26.037 1.00 71.50 173 ILE A O 1
ATOM 1423 N N . SER A 1 174 ? 11.966 3.424 -27.902 1.00 59.75 174 SER A N 1
ATOM 1424 C CA . SER A 1 174 ? 13.059 2.516 -27.550 1.00 59.75 174 SER A CA 1
ATOM 1425 C C . SER A 1 174 ? 14.297 3.289 -27.083 1.00 59.75 174 SER A C 1
ATOM 1427 O O . SER A 1 174 ? 15.422 2.925 -27.428 1.00 59.75 174 SER A O 1
ATOM 1429 N N . THR A 1 175 ? 14.135 4.415 -26.383 1.00 57.22 175 THR A N 1
ATOM 1430 C CA . THR A 1 175 ? 15.317 5.144 -25.914 1.00 57.22 175 THR A CA 1
ATOM 1431 C C . THR A 1 175 ? 16.042 4.319 -24.863 1.00 57.22 175 THR A C 1
ATOM 1433 O O . THR A 1 175 ? 15.492 4.051 -23.799 1.00 57.22 175 THR A O 1
ATOM 1436 N N . ASP A 1 176 ? 17.302 3.986 -25.151 1.00 55.25 176 ASP A N 1
ATOM 1437 C CA . ASP A 1 176 ? 18.290 3.495 -24.190 1.00 55.25 176 ASP A CA 1
ATOM 1438 C C . ASP A 1 176 ? 18.605 4.607 -23.174 1.00 55.25 176 ASP A C 1
ATOM 1440 O O . ASP A 1 176 ? 19.693 5.190 -23.158 1.00 55.25 176 ASP A O 1
ATOM 1444 N N . ILE A 1 177 ? 17.635 4.968 -22.332 1.00 59.56 177 ILE A N 1
ATOM 1445 C CA . ILE A 1 177 ? 17.924 5.757 -21.142 1.00 59.56 177 ILE A CA 1
ATOM 1446 C C . ILE A 1 177 ? 18.723 4.829 -20.241 1.00 59.56 177 ILE A C 1
ATOM 1448 O O . ILE A 1 177 ? 18.176 3.928 -19.612 1.00 59.56 177 ILE A O 1
ATOM 1452 N N . LYS A 1 178 ? 20.038 5.042 -20.215 1.00 66.31 178 LYS A N 1
ATOM 1453 C CA . LYS A 1 178 ? 20.953 4.359 -19.307 1.00 66.31 178 LYS A CA 1
ATOM 1454 C C . LYS A 1 178 ? 21.092 5.227 -18.060 1.00 66.31 178 LYS A C 1
ATOM 1456 O O . LYS A 1 178 ? 21.902 6.156 -18.079 1.00 66.31 178 LYS A O 1
ATOM 1461 N N . PRO A 1 179 ? 20.274 5.018 -17.010 1.00 71.12 179 PRO A N 1
ATOM 1462 C CA . PRO A 1 179 ? 20.439 5.765 -15.776 1.00 71.12 179 PRO A CA 1
ATOM 1463 C C . PRO A 1 179 ? 21.843 5.542 -15.212 1.00 71.12 179 PRO A C 1
ATOM 1465 O O . PRO A 1 179 ? 22.389 4.439 -15.275 1.00 71.12 179 PRO A O 1
ATOM 1468 N N . ASP A 1 180 ? 22.422 6.598 -14.646 1.00 75.62 180 ASP A N 1
ATOM 1469 C CA . ASP A 1 180 ? 23.745 6.509 -14.046 1.00 75.62 180 ASP A CA 1
ATOM 1470 C C . ASP A 1 180 ? 23.716 5.752 -12.719 1.00 75.62 180 ASP A C 1
ATOM 1472 O O . ASP A 1 180 ? 22.768 5.897 -11.941 1.00 75.62 180 ASP A O 1
ATOM 1476 N N . LEU A 1 181 ? 24.771 4.982 -12.432 1.00 79.00 181 LEU A N 1
ATOM 1477 C CA . LEU A 1 181 ? 24.959 4.389 -11.108 1.00 79.00 181 LEU A CA 1
ATOM 1478 C C . LEU A 1 181 ? 24.958 5.499 -10.046 1.00 79.00 181 LEU A C 1
ATOM 1480 O O . LEU A 1 181 ? 25.649 6.508 -10.200 1.00 79.00 181 LEU A O 1
ATOM 1484 N N . ALA A 1 182 ? 24.195 5.299 -8.971 1.00 74.69 182 ALA A N 1
ATOM 1485 C CA . ALA A 1 182 ? 24.093 6.277 -7.897 1.00 74.69 182 ALA A CA 1
ATOM 1486 C C . ALA A 1 182 ? 25.449 6.509 -7.210 1.00 74.69 182 ALA A C 1
ATOM 1488 O O . ALA A 1 182 ? 26.174 5.559 -6.898 1.00 74.69 182 ALA A O 1
ATOM 1489 N N . ASP A 1 183 ? 25.779 7.773 -6.946 1.00 75.75 183 ASP A N 1
ATOM 1490 C CA . ASP A 1 183 ? 26.964 8.140 -6.171 1.00 75.75 183 ASP A CA 1
ATOM 1491 C C . ASP A 1 183 ? 26.643 8.322 -4.674 1.00 75.75 183 ASP A C 1
ATOM 1493 O O . ASP A 1 183 ? 25.490 8.282 -4.237 1.00 75.75 183 ASP A O 1
ATOM 1497 N N . SER A 1 184 ? 27.679 8.504 -3.848 1.00 75.44 184 SER A N 1
ATOM 1498 C CA . SER A 1 184 ? 27.491 8.659 -2.400 1.00 75.44 184 SER A CA 1
ATOM 1499 C C . SER A 1 184 ? 26.721 9.928 -2.021 1.00 75.44 184 SER A C 1
ATOM 1501 O O . SER A 1 184 ? 26.045 9.930 -0.999 1.00 75.44 184 SER A O 1
ATOM 1503 N N . LYS A 1 185 ? 26.813 10.999 -2.822 1.00 80.81 185 LYS A N 1
ATOM 1504 C CA . LYS A 1 185 ? 26.086 12.249 -2.554 1.00 80.81 185 LYS A CA 1
ATOM 1505 C C . LYS A 1 185 ? 24.603 12.084 -2.856 1.00 80.81 185 LYS A C 1
ATOM 1507 O O . LYS A 1 185 ? 23.764 12.600 -2.129 1.00 80.81 185 LYS A O 1
ATOM 1512 N N . GLU A 1 186 ? 24.274 11.354 -3.916 1.00 81.44 186 GLU A N 1
ATOM 1513 C CA . GLU A 1 186 ? 22.901 11.004 -4.247 1.00 81.44 186 GLU A CA 1
ATOM 1514 C C . GLU A 1 186 ? 22.276 10.124 -3.163 1.00 81.44 186 GLU A C 1
ATOM 1516 O O . GLU A 1 186 ? 21.150 10.397 -2.755 1.00 81.44 186 GLU A O 1
ATOM 1521 N N . LYS A 1 187 ? 23.008 9.126 -2.643 1.00 82.12 187 LYS A N 1
ATOM 1522 C CA . LYS A 1 187 ? 22.548 8.310 -1.505 1.00 82.12 187 LYS A CA 1
ATOM 1523 C C . LYS A 1 187 ? 22.162 9.167 -0.296 1.00 82.12 187 LYS A C 1
ATOM 1525 O O . LYS A 1 187 ? 21.098 8.960 0.285 1.00 82.12 187 LYS A O 1
ATOM 1530 N N . GLU A 1 188 ? 23.012 10.127 0.071 1.00 82.12 188 GLU A N 1
ATOM 1531 C CA . GLU A 1 188 ? 22.743 11.062 1.172 1.00 82.12 188 GLU A CA 1
ATOM 1532 C C . GLU A 1 188 ? 21.512 11.929 0.878 1.00 82.12 188 GLU A C 1
ATOM 1534 O O . GLU A 1 188 ? 20.590 11.967 1.692 1.00 82.12 188 GLU A O 1
ATOM 1539 N N . ARG A 1 189 ? 21.435 12.524 -0.319 1.00 85.50 189 ARG A N 1
ATOM 1540 C CA . ARG A 1 189 ? 20.295 13.356 -0.730 1.00 85.50 189 ARG A CA 1
ATOM 1541 C C . ARG A 1 189 ? 18.971 12.594 -0.676 1.00 85.50 189 ARG A C 1
ATOM 1543 O O . ARG A 1 189 ? 18.005 13.100 -0.124 1.00 85.50 189 ARG A O 1
ATOM 1550 N N . VAL A 1 190 ? 18.921 11.369 -1.201 1.00 82.62 190 VAL A N 1
ATOM 1551 C CA . VAL A 1 190 ? 17.697 10.548 -1.195 1.00 82.62 190 VAL A CA 1
ATOM 1552 C C . VAL A 1 190 ? 17.261 10.217 0.235 1.00 82.62 190 VAL A C 1
ATOM 1554 O O . VAL A 1 190 ? 16.067 10.177 0.529 1.00 82.62 190 VAL A O 1
ATOM 1557 N N . LYS A 1 191 ? 18.211 10.004 1.152 1.00 80.88 191 LYS A N 1
ATOM 1558 C CA . LYS A 1 191 ? 17.908 9.771 2.569 1.00 80.88 191 LYS A CA 1
ATOM 1559 C C . LYS A 1 191 ? 17.325 11.020 3.244 1.00 80.88 191 LYS A C 1
ATOM 1561 O O . LYS A 1 191 ? 16.380 10.904 4.023 1.00 80.88 191 LYS A O 1
ATOM 1566 N N . GLU A 1 192 ? 17.863 12.198 2.938 1.00 83.12 192 GLU A N 1
ATOM 1567 C CA . GLU A 1 192 ? 17.367 13.487 3.441 1.00 83.12 192 GLU A CA 1
ATOM 1568 C C . GLU A 1 192 ? 15.990 13.849 2.865 1.00 83.12 192 GLU A C 1
ATOM 1570 O O . GLU A 1 192 ? 15.095 14.257 3.610 1.00 83.12 192 GLU A O 1
ATOM 1575 N N . GLU A 1 193 ? 15.791 13.645 1.560 1.00 84.38 193 GLU A N 1
ATOM 1576 C CA . GLU A 1 193 ? 14.512 13.857 0.874 1.00 84.38 193 GLU A CA 1
ATOM 1577 C C . GLU A 1 193 ? 13.419 12.967 1.473 1.00 84.38 193 GLU A C 1
ATOM 1579 O O . GLU A 1 193 ? 12.353 13.476 1.812 1.00 84.38 193 GLU A O 1
ATOM 1584 N N . LYS A 1 194 ? 13.698 11.676 1.713 1.00 79.19 194 LYS A N 1
ATOM 1585 C CA . LYS A 1 194 ? 12.752 10.765 2.386 1.00 79.19 194 LYS A CA 1
ATOM 1586 C C . LYS A 1 194 ? 12.313 11.295 3.753 1.00 79.19 194 LYS A C 1
ATOM 1588 O O . LYS A 1 194 ? 11.119 11.384 4.017 1.00 79.19 194 LYS A O 1
ATOM 1593 N N . SER A 1 195 ? 13.262 11.718 4.590 1.00 78.62 195 SER A N 1
ATOM 1594 C CA . SER A 1 195 ? 12.947 12.274 5.915 1.00 78.62 195 SER A CA 1
ATOM 1595 C C . SER A 1 195 ? 12.149 13.580 5.836 1.00 78.62 195 SER A C 1
ATOM 1597 O O . SER A 1 195 ? 11.316 13.852 6.699 1.00 78.62 195 SER A O 1
ATOM 1599 N N . THR A 1 196 ? 12.399 14.400 4.815 1.00 84.94 196 THR A N 1
ATOM 1600 C CA . THR A 1 196 ? 11.676 15.660 4.603 1.00 84.94 196 THR A CA 1
ATOM 1601 C C . THR A 1 196 ? 10.239 15.396 4.162 1.00 84.94 196 THR A C 1
ATOM 1603 O O . THR A 1 196 ? 9.315 15.928 4.770 1.00 84.94 196 THR A O 1
ATOM 1606 N N . ILE A 1 197 ? 10.046 14.502 3.189 1.00 78.88 197 ILE A N 1
ATOM 1607 C CA . ILE A 1 197 ? 8.723 14.086 2.705 1.00 78.88 197 ILE A CA 1
ATOM 1608 C C . ILE A 1 197 ? 7.894 13.481 3.845 1.00 78.88 197 ILE A C 1
ATOM 1610 O O . ILE A 1 197 ? 6.734 13.847 4.011 1.00 78.88 197 ILE A O 1
ATOM 1614 N N . GLU A 1 198 ? 8.479 12.613 4.677 1.00 73.25 198 GLU A N 1
ATOM 1615 C CA . GLU A 1 198 ? 7.792 12.046 5.848 1.00 73.25 198 GLU A CA 1
ATOM 1616 C C . GLU A 1 198 ? 7.300 13.134 6.816 1.00 73.25 198 GLU A C 1
ATOM 1618 O O . GLU A 1 198 ? 6.162 13.082 7.284 1.00 73.25 198 GLU A O 1
ATOM 1623 N N . LYS A 1 199 ? 8.122 14.157 7.086 1.00 77.38 199 LYS A N 1
ATOM 1624 C CA . LYS A 1 199 ? 7.725 15.291 7.938 1.00 77.38 199 LYS A CA 1
ATOM 1625 C C . LYS A 1 199 ? 6.610 16.119 7.306 1.00 77.38 199 LYS A C 1
ATOM 1627 O O . LYS A 1 199 ? 5.652 16.450 7.999 1.00 77.38 199 LYS A O 1
ATOM 1632 N N . GLU A 1 200 ? 6.702 16.414 6.011 1.00 79.69 200 GLU A N 1
ATOM 1633 C CA . GLU A 1 200 ? 5.670 17.161 5.284 1.00 79.69 200 GLU A CA 1
ATOM 1634 C C . GLU A 1 200 ? 4.325 16.425 5.269 1.00 79.69 200 GLU A C 1
ATOM 1636 O O . GLU A 1 200 ? 3.279 17.059 5.406 1.00 79.69 200 GLU A O 1
ATOM 1641 N N . ILE A 1 201 ? 4.331 15.094 5.135 1.00 72.06 201 ILE A N 1
ATOM 1642 C CA . ILE A 1 201 ? 3.116 14.270 5.216 1.00 72.06 201 ILE A CA 1
ATOM 1643 C C . ILE A 1 201 ? 2.482 14.402 6.607 1.00 72.06 201 ILE A C 1
ATOM 1645 O O . ILE A 1 201 ? 1.290 14.692 6.705 1.00 72.06 201 ILE A O 1
ATOM 1649 N N . ILE A 1 202 ? 3.279 14.265 7.673 1.00 67.62 202 ILE A N 1
ATOM 1650 C CA . ILE A 1 202 ? 2.805 14.401 9.061 1.00 67.62 202 ILE A CA 1
ATOM 1651 C C . ILE A 1 202 ? 2.251 15.811 9.322 1.00 67.62 202 ILE A C 1
ATOM 1653 O O . ILE A 1 202 ? 1.247 15.969 10.018 1.00 67.62 202 ILE A O 1
ATOM 1657 N N . GLU A 1 203 ? 2.887 16.855 8.788 1.00 69.25 203 GLU A N 1
ATOM 1658 C CA . GLU A 1 203 ? 2.419 18.237 8.936 1.00 69.25 203 GLU A CA 1
ATOM 1659 C C . GLU A 1 203 ? 1.123 18.501 8.163 1.00 69.25 203 GLU A C 1
ATOM 1661 O O . GLU A 1 203 ? 0.198 19.090 8.724 1.00 69.25 203 GLU A O 1
ATOM 1666 N N . LYS A 1 204 ? 1.004 18.015 6.921 1.00 66.69 204 LYS A N 1
ATOM 1667 C CA . LYS A 1 204 ? -0.232 18.125 6.129 1.00 66.69 204 LYS A CA 1
ATOM 1668 C C . LYS A 1 204 ? -1.403 17.397 6.783 1.00 66.69 204 LYS A C 1
ATOM 1670 O O . LYS A 1 204 ? -2.499 17.946 6.821 1.00 66.69 204 LYS A O 1
ATOM 1675 N N . GLN A 1 205 ? 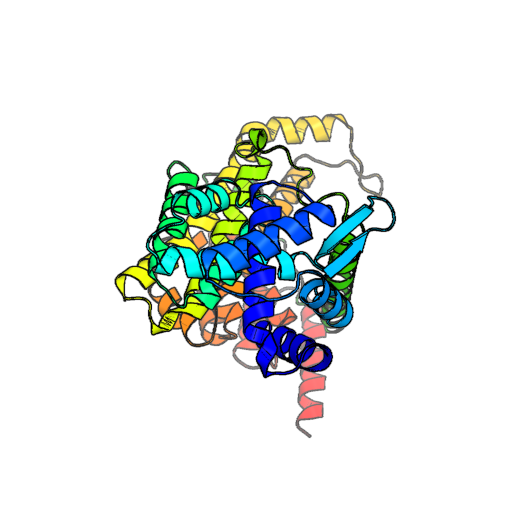-1.173 16.212 7.349 1.00 61.62 205 GLN A N 1
ATOM 1676 C CA . GLN A 1 205 ? -2.194 15.481 8.110 1.00 61.62 205 GLN A CA 1
ATOM 1677 C C . GLN A 1 205 ? -2.681 16.277 9.329 1.00 61.62 205 GLN A C 1
ATOM 1679 O O . GLN A 1 205 ? -3.870 16.288 9.625 1.00 61.62 205 GLN A O 1
ATOM 1684 N N . LYS A 1 206 ? -1.790 17.012 10.010 1.00 60.91 206 LYS A N 1
ATOM 1685 C CA . LYS A 1 206 ? -2.181 17.889 11.128 1.00 60.91 206 LYS A CA 1
ATOM 1686 C C . LYS A 1 206 ? -2.961 19.128 10.679 1.00 60.91 206 LYS A C 1
ATOM 1688 O O . LYS A 1 206 ? -3.819 19.588 11.425 1.00 60.91 206 LYS A O 1
ATOM 1693 N N . GLN A 1 207 ? -2.644 19.683 9.508 1.00 54.66 207 GLN A N 1
ATOM 1694 C CA . GLN A 1 207 ? -3.290 20.891 8.974 1.00 54.66 207 GLN A CA 1
ATOM 1695 C C . GLN A 1 207 ? -4.659 20.607 8.338 1.00 54.66 207 GLN A C 1
ATOM 1697 O O . GLN A 1 207 ? -5.552 21.441 8.444 1.00 54.66 207 GLN A O 1
ATOM 1702 N N . ASN A 1 208 ? -4.856 19.424 7.750 1.00 50.50 208 ASN A N 1
ATOM 1703 C CA . ASN A 1 208 ? -6.109 19.010 7.108 1.00 50.50 208 ASN A CA 1
ATOM 1704 C C . ASN A 1 208 ? -7.140 18.410 8.084 1.00 50.50 208 ASN A C 1
ATOM 1706 O O . ASN A 1 208 ? -8.032 17.683 7.659 1.00 50.50 208 ASN A O 1
ATOM 1710 N N . ALA A 1 209 ? -7.080 18.741 9.377 1.00 49.34 209 ALA A N 1
ATOM 1711 C CA . ALA A 1 209 ? -8.055 18.310 10.389 1.00 49.34 209 ALA A CA 1
ATOM 1712 C C . ALA A 1 209 ? -9.478 18.907 10.196 1.00 49.34 209 ALA A C 1
ATOM 1714 O O . ALA A 1 209 ? -10.303 18.906 11.115 1.00 49.34 209 ALA A O 1
ATOM 1715 N N . GLU A 1 210 ? -9.799 19.427 9.008 1.00 52.19 210 GLU A N 1
ATOM 1716 C CA . GLU A 1 210 ? -11.157 19.769 8.597 1.00 52.19 210 GLU A CA 1
ATOM 1717 C C . GLU A 1 210 ? -11.964 18.481 8.377 1.00 52.19 210 GLU A C 1
ATOM 1719 O O . GLU A 1 210 ? -11.940 17.904 7.301 1.00 52.19 210 GLU A O 1
ATOM 1724 N N . SER A 1 211 ? -12.665 18.046 9.435 1.00 63.03 211 SER A N 1
ATOM 1725 C CA . SER A 1 211 ? -13.565 16.880 9.520 1.00 63.03 211 SER A CA 1
ATOM 1726 C C . SER A 1 211 ? -13.152 15.686 8.653 1.00 63.03 211 SER A C 1
ATOM 1728 O O . SER A 1 211 ? -13.426 15.639 7.456 1.00 63.03 211 SER A O 1
ATOM 1730 N N . ILE A 1 212 ? -12.615 14.652 9.298 1.00 71.06 212 ILE A N 1
ATOM 1731 C CA . ILE A 1 212 ? -12.324 13.332 8.712 1.00 71.06 212 ILE A CA 1
ATOM 1732 C C . ILE A 1 212 ? -13.489 12.721 7.900 1.00 71.06 212 ILE A C 1
ATOM 1734 O O . ILE A 1 212 ? -13.266 11.822 7.101 1.00 71.06 212 ILE A O 1
ATOM 1738 N N . TYR A 1 213 ? -14.724 13.218 8.071 1.00 79.44 213 TYR A N 1
ATOM 1739 C CA . TYR A 1 213 ? -15.932 12.802 7.346 1.00 79.44 213 TYR A CA 1
ATOM 1740 C C . TYR A 1 213 ? -16.430 13.829 6.313 1.00 79.44 213 TYR A C 1
ATOM 1742 O O . TYR A 1 213 ? -17.600 13.818 5.941 1.00 79.44 213 TYR A O 1
ATOM 1750 N N . SER A 1 214 ? -15.573 14.733 5.832 1.00 76.19 214 SER A N 1
ATOM 1751 C CA . SER A 1 214 ? -15.915 15.751 4.822 1.00 76.19 214 SER A CA 1
ATOM 1752 C C . SER A 1 214 ? -16.029 15.213 3.383 1.00 76.19 214 SER A C 1
ATOM 1754 O O . SER A 1 214 ? -16.175 15.987 2.435 1.00 76.19 214 SER A O 1
ATOM 1756 N N . TYR A 1 215 ? -15.990 13.891 3.197 1.00 78.44 215 TYR A N 1
ATOM 1757 C CA . TYR A 1 215 ? -16.069 13.242 1.891 1.00 78.44 215 TYR A CA 1
ATOM 1758 C C . TYR A 1 215 ? -17.506 12.927 1.452 1.00 78.44 215 TYR A C 1
ATOM 1760 O O . TYR A 1 215 ? -18.419 12.732 2.249 1.00 78.44 215 TYR A O 1
ATOM 1768 N N . ASP A 1 216 ? -17.691 12.842 0.135 1.00 82.31 216 ASP A N 1
ATOM 1769 C CA . ASP A 1 216 ? -18.958 12.481 -0.500 1.00 82.31 216 ASP A CA 1
ATOM 1770 C C . ASP A 1 216 ? -18.951 10.996 -0.893 1.00 82.31 216 ASP A C 1
ATOM 1772 O O . ASP A 1 216 ? -18.319 10.598 -1.877 1.00 82.31 216 ASP A O 1
ATOM 1776 N N . GLU A 1 217 ? -19.675 10.177 -0.132 1.00 85.44 217 GLU A N 1
ATOM 1777 C CA . GLU A 1 217 ? -19.777 8.727 -0.352 1.00 85.44 217 GLU A CA 1
ATOM 1778 C C . GLU A 1 217 ? -20.395 8.350 -1.693 1.00 85.44 217 GLU A C 1
ATOM 1780 O O . GLU A 1 217 ? -20.076 7.295 -2.242 1.00 85.44 217 GLU A O 1
ATOM 1785 N N . SER A 1 218 ? -21.211 9.222 -2.294 1.00 86.50 218 SER A N 1
ATOM 1786 C CA . SER A 1 218 ? -21.757 8.954 -3.629 1.00 86.50 218 SER A CA 1
ATOM 1787 C C . SER A 1 218 ? -20.654 8.844 -4.689 1.00 86.50 218 SER A C 1
ATOM 1789 O O . SER A 1 218 ? -20.824 8.184 -5.718 1.00 86.50 218 SER A O 1
ATOM 1791 N N . LYS A 1 219 ? -19.475 9.422 -4.417 1.00 87.69 219 LYS A N 1
ATOM 1792 C CA . LYS A 1 219 ? -18.304 9.375 -5.296 1.00 87.69 219 LYS A CA 1
ATOM 1793 C C . LYS A 1 219 ? -17.443 8.135 -5.095 1.00 87.69 219 LYS A C 1
ATOM 1795 O O . LYS A 1 219 ? -16.404 8.049 -5.751 1.00 87.69 219 LYS A O 1
ATOM 1800 N N . VAL A 1 220 ? -17.822 7.172 -4.251 1.00 85.00 220 VAL A N 1
ATOM 1801 C CA . VAL A 1 220 ? -17.044 5.938 -4.005 1.00 85.00 220 VAL A CA 1
ATOM 1802 C C . VAL A 1 220 ? -16.654 5.207 -5.302 1.00 85.00 220 VAL A C 1
ATOM 1804 O O . VAL A 1 220 ? -15.561 4.663 -5.413 1.00 85.00 220 VAL A O 1
ATOM 1807 N N . ASN A 1 221 ? -17.502 5.285 -6.334 1.00 87.69 221 ASN A N 1
ATOM 1808 C CA . ASN A 1 221 ? -17.279 4.658 -7.641 1.00 87.69 221 ASN A CA 1
ATOM 1809 C C . ASN A 1 221 ? -16.627 5.574 -8.694 1.00 87.69 221 ASN A C 1
ATOM 1811 O O . ASN A 1 221 ? -16.524 5.182 -9.860 1.00 87.69 221 ASN A O 1
ATOM 1815 N N . SER A 1 222 ? -16.200 6.782 -8.319 1.00 91.31 222 SER A N 1
ATOM 1816 C CA . SER A 1 222 ? -15.442 7.666 -9.211 1.00 91.31 222 SER A CA 1
ATOM 1817 C C . SER A 1 222 ? -14.082 7.056 -9.564 1.00 91.31 222 SER A C 1
ATOM 1819 O O . SER A 1 222 ? -13.539 6.258 -8.802 1.00 91.31 222 SER A O 1
ATOM 1821 N N . PHE A 1 223 ? -13.517 7.431 -10.715 1.00 89.31 223 PHE A N 1
ATOM 1822 C CA . PHE A 1 223 ? -12.240 6.890 -11.197 1.00 89.31 223 PHE A CA 1
ATOM 1823 C C . PHE A 1 223 ? -11.123 6.988 -10.143 1.00 89.31 223 PHE A C 1
ATOM 1825 O O . PHE A 1 223 ? -10.503 5.982 -9.804 1.00 89.31 223 PHE A O 1
ATOM 1832 N N . GLY A 1 224 ? -10.943 8.175 -9.550 1.00 89.69 224 GLY A N 1
ATOM 1833 C CA . GLY A 1 224 ? -9.955 8.395 -8.490 1.00 89.69 224 GLY A CA 1
ATOM 1834 C C . GLY A 1 224 ? -10.201 7.521 -7.259 1.00 89.69 224 GLY A C 1
ATOM 1835 O O . GLY A 1 224 ? -9.282 6.861 -6.785 1.00 89.69 224 GLY A O 1
ATOM 1836 N N . ASN A 1 225 ? -11.446 7.423 -6.786 1.00 90.62 225 ASN A N 1
ATOM 1837 C CA . ASN A 1 225 ? -11.755 6.605 -5.609 1.00 90.62 225 ASN A CA 1
ATOM 1838 C C . ASN A 1 225 ? -11.640 5.102 -5.882 1.00 90.62 225 ASN A C 1
ATOM 1840 O O . ASN A 1 225 ? -11.252 4.362 -4.984 1.00 90.62 225 ASN A O 1
ATOM 1844 N N . LYS A 1 226 ? -11.886 4.637 -7.114 1.00 93.88 226 LYS A N 1
ATOM 1845 C CA . LYS A 1 226 ? -11.612 3.247 -7.510 1.00 93.88 226 LYS A CA 1
ATOM 1846 C C . LYS A 1 226 ? -10.120 2.920 -7.450 1.00 93.88 226 LYS A C 1
ATOM 1848 O O . LYS A 1 226 ? -9.770 1.818 -7.025 1.00 93.88 226 LYS A O 1
ATOM 1853 N N . ILE A 1 227 ? -9.251 3.859 -7.831 1.00 93.62 227 ILE A N 1
ATOM 1854 C CA . ILE A 1 227 ? -7.794 3.720 -7.689 1.00 93.62 227 ILE A CA 1
ATOM 1855 C C . ILE A 1 227 ? -7.422 3.664 -6.208 1.00 93.62 227 ILE A C 1
ATOM 1857 O O . ILE A 1 227 ? -6.809 2.688 -5.782 1.00 93.62 227 ILE A O 1
ATOM 1861 N N . THR A 1 228 ? -7.865 4.639 -5.407 1.00 91.12 228 THR A N 1
ATOM 1862 C CA . THR A 1 228 ? -7.594 4.676 -3.960 1.00 91.12 228 THR A CA 1
ATOM 1863 C C . THR A 1 228 ? -8.071 3.398 -3.271 1.00 91.12 228 THR A C 1
ATOM 1865 O O . THR A 1 228 ? -7.306 2.776 -2.544 1.00 91.12 228 THR A O 1
ATOM 1868 N N . LYS A 1 229 ? -9.292 2.937 -3.577 1.00 93.75 229 LYS A N 1
ATOM 1869 C CA . LYS A 1 229 ? -9.862 1.677 -3.076 1.00 93.75 229 LYS A CA 1
ATOM 1870 C C . LYS A 1 229 ? -8.974 0.475 -3.403 1.00 93.75 229 LYS A C 1
ATOM 1872 O O . LYS A 1 229 ? -8.722 -0.356 -2.535 1.00 93.75 229 LYS A O 1
ATOM 1877 N N . SER A 1 230 ? -8.464 0.401 -4.634 1.00 94.81 230 SER A N 1
ATOM 1878 C CA . SER A 1 230 ? -7.566 -0.679 -5.067 1.00 94.81 230 SER A CA 1
ATOM 1879 C C . SER A 1 230 ? -6.239 -0.653 -4.310 1.00 94.81 230 SER A C 1
ATOM 1881 O O . SER A 1 230 ? -5.777 -1.698 -3.861 1.00 94.81 230 SER A O 1
ATOM 1883 N N . ILE A 1 231 ? -5.649 0.533 -4.129 1.00 94.00 231 ILE A N 1
ATOM 1884 C CA . ILE A 1 231 ? -4.402 0.708 -3.371 1.00 94.00 231 ILE A CA 1
ATOM 1885 C C . ILE A 1 231 ? -4.605 0.287 -1.914 1.00 94.00 231 ILE A C 1
ATOM 1887 O O . ILE A 1 231 ? -3.814 -0.507 -1.412 1.00 94.00 231 ILE A O 1
ATOM 1891 N N . SER A 1 232 ? -5.684 0.731 -1.260 1.00 92.19 232 SER A N 1
ATOM 1892 C CA . SER A 1 232 ? -5.984 0.359 0.129 1.00 92.19 232 SER A CA 1
ATOM 1893 C C . SER A 1 232 ? -6.162 -1.151 0.299 1.00 92.19 232 SER A C 1
ATOM 1895 O O . SER A 1 232 ? -5.645 -1.733 1.251 1.00 92.19 232 SER A O 1
ATOM 1897 N N . TYR A 1 233 ? -6.839 -1.827 -0.634 1.00 93.31 233 TYR A N 1
ATOM 1898 C CA . TYR A 1 233 ? -6.934 -3.286 -0.586 1.00 93.31 233 TYR A CA 1
ATOM 1899 C C . TYR A 1 233 ? -5.592 -3.980 -0.822 1.00 93.31 233 TYR A C 1
ATOM 1901 O O . TYR A 1 233 ? -5.262 -4.913 -0.092 1.00 93.31 233 TYR A O 1
ATOM 1909 N N . LEU A 1 234 ? -4.810 -3.539 -1.813 1.00 94.62 234 LEU A N 1
ATOM 1910 C CA . LEU A 1 234 ? -3.475 -4.085 -2.063 1.00 94.62 234 LEU A CA 1
ATOM 1911 C C . LEU A 1 234 ? -2.568 -3.909 -0.841 1.00 94.62 234 LEU A C 1
ATOM 1913 O O . LEU A 1 234 ? -1.838 -4.834 -0.497 1.00 94.62 234 LEU A O 1
ATOM 1917 N N . GLU A 1 235 ? -2.667 -2.774 -0.143 1.00 91.88 235 GLU A N 1
ATOM 1918 C CA . GLU A 1 235 ? -1.955 -2.525 1.110 1.00 91.88 235 GLU A CA 1
ATOM 1919 C C . GLU A 1 235 ? -2.295 -3.564 2.174 1.00 91.88 235 GLU A C 1
ATOM 1921 O O . GLU A 1 235 ? -1.405 -4.163 2.782 1.00 91.88 235 GLU A O 1
ATOM 1926 N N . LEU A 1 236 ? -3.592 -3.800 2.386 1.00 89.56 236 LEU A N 1
ATOM 1927 C CA . LEU A 1 236 ? -4.066 -4.772 3.361 1.00 89.56 236 LEU A CA 1
ATOM 1928 C C . LEU A 1 236 ? -3.564 -6.174 3.021 1.00 89.56 236 LEU A C 1
ATOM 1930 O O . LEU A 1 236 ? -2.983 -6.836 3.879 1.00 89.56 236 LEU A O 1
ATOM 1934 N N . VAL A 1 237 ? -3.723 -6.616 1.771 1.00 91.06 237 VAL A N 1
ATOM 1935 C CA . VAL A 1 237 ? -3.269 -7.945 1.331 1.00 91.06 237 VAL A CA 1
ATOM 1936 C C . VAL A 1 237 ? -1.752 -8.088 1.450 1.00 91.06 237 VAL A C 1
ATOM 1938 O O . VAL A 1 237 ? -1.266 -9.116 1.930 1.00 91.06 237 VAL A O 1
ATOM 1941 N N . ALA A 1 238 ? -0.996 -7.043 1.111 1.00 92.94 238 ALA A N 1
ATOM 1942 C CA . ALA A 1 238 ? 0.451 -7.038 1.267 1.00 92.94 238 ALA A CA 1
ATOM 1943 C C . ALA A 1 238 ? 0.872 -7.157 2.737 1.00 92.94 238 ALA A C 1
ATOM 1945 O O . ALA A 1 238 ? 1.807 -7.897 3.027 1.00 92.94 238 ALA A O 1
ATOM 1946 N N . LYS A 1 239 ? 0.154 -6.525 3.677 1.00 89.38 239 LYS A N 1
ATOM 1947 C CA . LYS A 1 239 ? 0.410 -6.652 5.125 1.00 89.38 239 LYS A CA 1
ATOM 1948 C C . LYS A 1 239 ? -0.067 -7.986 5.704 1.00 89.38 239 LYS A C 1
ATOM 1950 O O . LYS A 1 239 ? 0.505 -8.456 6.690 1.00 89.38 239 LYS A O 1
ATOM 1955 N N . ILE A 1 240 ? -1.078 -8.620 5.105 1.00 87.94 240 ILE A N 1
ATOM 1956 C CA . ILE A 1 240 ? -1.620 -9.916 5.540 1.00 87.94 240 ILE A CA 1
ATOM 1957 C C . ILE A 1 240 ? -0.571 -11.024 5.436 1.00 87.94 240 ILE A C 1
ATOM 1959 O O . ILE A 1 240 ? -0.408 -11.797 6.383 1.00 87.94 240 ILE A O 1
ATOM 1963 N N . LEU A 1 241 ? 0.159 -11.099 4.317 1.00 90.19 241 LEU A N 1
ATOM 1964 C CA . LEU A 1 241 ? 1.129 -12.170 4.084 1.00 90.19 241 LEU A CA 1
ATOM 1965 C C . LEU A 1 241 ? 2.190 -12.276 5.198 1.00 90.19 241 LEU A C 1
ATOM 1967 O O . LEU A 1 241 ? 2.281 -13.348 5.798 1.00 90.19 241 LEU A O 1
ATOM 1971 N N . PRO A 1 242 ? 2.970 -11.228 5.531 1.00 90.94 242 PRO A N 1
ATOM 1972 C CA . PRO A 1 242 ? 3.969 -11.295 6.595 1.00 90.94 242 PRO A CA 1
ATOM 1973 C C . PRO A 1 242 ? 3.351 -11.428 7.989 1.00 90.94 242 PRO A C 1
ATOM 1975 O O . PRO A 1 242 ? 3.933 -12.112 8.833 1.00 90.94 242 PRO A O 1
ATOM 1978 N N . SER A 1 243 ? 2.182 -10.826 8.226 1.00 86.50 243 SER A N 1
ATOM 1979 C CA . SER A 1 243 ? 1.568 -10.754 9.560 1.00 86.50 243 SER A CA 1
ATOM 1980 C C . SER A 1 243 ? 0.873 -12.059 9.964 1.00 86.50 243 SER A C 1
ATOM 1982 O O . SER A 1 243 ? 0.954 -12.473 11.118 1.00 86.50 243 SER A O 1
ATOM 1984 N N . PHE A 1 244 ? 0.252 -12.760 9.008 1.00 85.88 244 PHE A N 1
ATOM 1985 C CA . PHE A 1 244 ? -0.510 -13.992 9.254 1.00 85.88 244 PHE A CA 1
ATOM 1986 C C . PHE A 1 244 ? 0.122 -15.233 8.627 1.00 85.88 244 PHE A C 1
ATOM 1988 O O . PHE A 1 244 ? -0.462 -16.317 8.665 1.00 85.88 244 PHE A O 1
ATOM 1995 N N . ARG A 1 245 ? 1.350 -15.129 8.102 1.00 87.75 245 ARG A N 1
ATOM 1996 C CA . ARG A 1 245 ? 2.065 -16.227 7.431 1.00 87.75 245 ARG A CA 1
ATOM 1997 C C . ARG A 1 245 ? 1.996 -17.562 8.176 1.00 87.75 245 ARG A C 1
ATOM 1999 O O . ARG A 1 245 ? 1.932 -18.620 7.556 1.00 87.75 245 ARG A O 1
ATOM 2006 N N . HIS A 1 246 ? 2.097 -17.535 9.500 1.00 87.81 246 HIS A N 1
ATOM 2007 C CA . HIS A 1 246 ? 2.175 -18.744 10.320 1.00 87.81 246 HIS A CA 1
ATOM 2008 C C . HIS A 1 246 ? 0.817 -19.400 10.594 1.00 87.81 246 HIS A C 1
ATOM 2010 O O . HIS A 1 246 ? 0.794 -20.570 10.964 1.00 87.81 246 HIS A O 1
ATOM 2016 N N . ILE A 1 247 ? -0.285 -18.678 10.377 1.00 86.56 247 ILE A N 1
ATOM 2017 C CA . ILE A 1 247 ? -1.650 -19.162 10.618 1.00 86.56 247 ILE A CA 1
ATOM 2018 C C . ILE A 1 247 ? -2.457 -19.352 9.324 1.00 86.56 247 ILE A C 1
ATOM 2020 O O . ILE A 1 247 ? -3.452 -20.073 9.329 1.00 86.56 247 ILE A O 1
ATOM 2024 N N . LEU A 1 248 ? -2.018 -18.755 8.210 1.00 87.56 248 LEU A N 1
ATOM 2025 C CA . LEU A 1 248 ? -2.584 -19.000 6.884 1.00 87.56 248 LEU A CA 1
ATOM 2026 C C . LEU A 1 248 ? -2.306 -20.437 6.427 1.00 87.56 248 LEU A C 1
ATOM 2028 O O . LEU A 1 248 ? -1.166 -20.917 6.472 1.00 87.56 248 LEU A O 1
ATOM 2032 N N . LYS A 1 249 ? -3.344 -21.101 5.916 1.00 90.06 249 LYS A N 1
ATOM 2033 C CA . LYS A 1 249 ? -3.224 -22.395 5.233 1.00 90.06 249 LYS A CA 1
ATOM 2034 C C . LYS A 1 249 ? -2.503 -22.243 3.887 1.00 90.06 249 LYS A C 1
ATOM 2036 O O . LYS A 1 249 ? -2.349 -21.140 3.366 1.00 90.06 249 LYS A O 1
ATOM 2041 N N . GLY A 1 250 ? -2.016 -23.354 3.332 1.00 91.31 250 GLY A N 1
ATOM 2042 C CA . GLY A 1 250 ? -1.210 -23.345 2.103 1.00 91.31 250 GLY A CA 1
ATOM 2043 C C . GLY A 1 250 ? -1.940 -22.766 0.886 1.00 91.31 250 GLY A C 1
ATOM 2044 O O . GLY A 1 250 ? -1.371 -21.949 0.169 1.00 91.31 250 GLY A O 1
ATOM 2045 N N . ASP A 1 251 ? -3.205 -23.133 0.706 1.00 90.88 251 ASP A N 1
ATOM 2046 C CA . ASP A 1 251 ? -4.121 -22.587 -0.301 1.00 90.88 251 ASP A CA 1
ATOM 2047 C C . ASP A 1 251 ? -4.368 -21.084 -0.101 1.00 90.88 251 ASP A C 1
ATOM 2049 O O . ASP A 1 251 ? -4.266 -20.304 -1.044 1.00 90.88 251 ASP A O 1
ATOM 2053 N N . GLN A 1 252 ? -4.594 -20.651 1.143 1.00 89.88 252 GLN A N 1
ATOM 2054 C CA . GLN A 1 252 ? -4.769 -19.232 1.465 1.00 89.88 252 GLN A CA 1
ATOM 2055 C C . GLN A 1 252 ? -3.511 -18.414 1.149 1.00 89.88 252 GLN A C 1
ATOM 2057 O O . GLN A 1 252 ? -3.614 -17.306 0.630 1.00 89.88 252 GLN A O 1
ATOM 2062 N N . LYS A 1 253 ? -2.313 -18.955 1.413 1.00 92.94 253 LYS A N 1
ATOM 2063 C CA . LYS A 1 253 ? -1.052 -18.301 1.029 1.00 92.94 253 LYS A CA 1
ATOM 2064 C C . LYS A 1 253 ? -0.918 -18.170 -0.477 1.00 92.94 253 LYS A C 1
ATOM 2066 O O . LYS A 1 253 ? -0.563 -17.097 -0.944 1.00 92.94 253 LYS A O 1
ATOM 2071 N N . GLN A 1 254 ? -1.193 -19.242 -1.219 1.00 93.62 254 GLN A N 1
ATOM 2072 C CA . GLN A 1 254 ? -1.139 -19.217 -2.682 1.00 93.62 254 GLN A CA 1
ATOM 2073 C C . GLN A 1 254 ? -2.085 -18.161 -3.245 1.00 93.62 254 GLN A C 1
ATOM 2075 O O . GLN A 1 254 ? -1.702 -17.424 -4.143 1.00 93.62 254 GLN A O 1
ATOM 2080 N N . TRP A 1 255 ? -3.279 -18.038 -2.669 1.00 91.94 255 TRP A N 1
ATOM 2081 C CA . TRP A 1 255 ? -4.249 -17.032 -3.077 1.00 91.94 255 TRP A CA 1
ATOM 2082 C C . TRP A 1 255 ? -3.791 -15.600 -2.783 1.00 91.94 255 TRP A C 1
ATOM 2084 O O . TRP A 1 255 ? -3.879 -14.739 -3.651 1.00 91.94 255 TRP A O 1
ATOM 2094 N N . VAL A 1 256 ? -3.239 -15.345 -1.592 1.00 93.75 256 VAL A N 1
ATOM 2095 C CA . VAL A 1 256 ? -2.639 -14.041 -1.263 1.00 93.75 256 VAL A CA 1
ATOM 2096 C C . VAL A 1 256 ? -1.499 -13.714 -2.228 1.00 93.75 256 VAL A C 1
ATOM 2098 O O . VAL A 1 256 ? -1.460 -12.618 -2.773 1.00 93.75 256 VAL A O 1
ATOM 2101 N N . VAL A 1 257 ? -0.602 -14.667 -2.485 1.00 96.69 257 VAL A N 1
ATOM 2102 C CA . VAL A 1 257 ? 0.513 -14.494 -3.426 1.00 96.69 257 VAL A CA 1
ATOM 2103 C C . VAL A 1 257 ? 0.008 -14.214 -4.847 1.00 96.69 257 VAL A C 1
ATOM 2105 O O . VAL A 1 257 ? 0.521 -13.309 -5.496 1.00 96.69 257 VAL A O 1
ATOM 2108 N N . ASP A 1 258 ? -1.024 -14.921 -5.313 1.00 96.50 258 ASP A N 1
ATOM 2109 C CA . ASP A 1 258 ? -1.646 -14.681 -6.621 1.00 96.50 258 ASP A CA 1
ATOM 2110 C C . ASP A 1 258 ? -2.161 -13.239 -6.749 1.00 96.50 258 ASP A C 1
ATOM 2112 O O . ASP A 1 258 ? -1.867 -12.556 -7.733 1.00 96.50 258 ASP A O 1
ATOM 2116 N N . ILE A 1 259 ? -2.828 -12.726 -5.708 1.00 96.50 259 ILE A N 1
ATOM 2117 C CA . ILE A 1 259 ? -3.265 -11.328 -5.673 1.00 96.50 259 ILE A CA 1
ATOM 2118 C C . ILE A 1 259 ? -2.075 -10.370 -5.754 1.00 96.50 259 ILE A C 1
ATOM 2120 O O . ILE A 1 259 ? -2.114 -9.435 -6.554 1.00 96.50 259 ILE A O 1
ATOM 2124 N N . LEU A 1 260 ? -1.013 -10.610 -4.979 1.00 97.25 260 LEU A N 1
ATOM 2125 C CA . LEU A 1 260 ? 0.165 -9.736 -4.937 1.00 97.25 260 LEU A CA 1
ATOM 2126 C C . LEU A 1 260 ? 0.913 -9.648 -6.274 1.00 97.25 260 LEU A C 1
ATOM 2128 O O . LEU A 1 260 ? 1.600 -8.658 -6.489 1.00 97.25 260 LEU A O 1
ATOM 2132 N N . TYR A 1 261 ? 0.765 -10.625 -7.174 1.00 98.12 261 TYR A N 1
ATOM 2133 C CA . TYR A 1 261 ? 1.340 -10.567 -8.523 1.00 98.12 261 TYR A CA 1
ATOM 2134 C C . TYR A 1 261 ? 0.374 -10.024 -9.582 1.00 98.12 261 TYR A C 1
ATOM 2136 O O . TYR A 1 261 ? 0.795 -9.292 -10.482 1.00 98.12 261 TYR A O 1
ATOM 2144 N N . ARG A 1 262 ? -0.913 -10.384 -9.512 1.00 98.00 262 ARG A N 1
ATOM 2145 C CA . ARG A 1 262 ? -1.892 -10.075 -10.570 1.00 98.00 262 ARG A CA 1
ATOM 2146 C C . ARG A 1 262 ? -2.587 -8.735 -10.395 1.00 98.00 262 ARG A C 1
ATOM 2148 O O . ARG A 1 262 ? -2.769 -7.981 -11.349 1.00 98.00 262 ARG A O 1
ATOM 2155 N N . TYR A 1 263 ? -3.003 -8.414 -9.176 1.00 98.12 263 TYR A N 1
ATOM 2156 C CA . TYR A 1 263 ? -3.853 -7.249 -8.925 1.00 98.12 263 TYR A CA 1
ATOM 2157 C C . TYR A 1 263 ? -3.114 -5.916 -9.084 1.00 98.12 263 TYR A C 1
ATOM 2159 O O . TYR A 1 263 ? -3.733 -4.976 -9.583 1.00 98.12 263 TYR A O 1
ATOM 2167 N N . PRO A 1 264 ? -1.800 -5.810 -8.807 1.00 98.19 264 PRO A N 1
ATOM 2168 C CA . PRO A 1 264 ? -1.026 -4.645 -9.224 1.00 98.19 264 PRO A CA 1
ATOM 2169 C C . PRO A 1 264 ? -1.130 -4.387 -10.730 1.00 98.19 264 PRO A C 1
ATOM 2171 O O . PRO A 1 264 ? -1.360 -3.256 -11.144 1.00 98.19 264 PRO A O 1
ATOM 2174 N N . ASN A 1 265 ? -1.061 -5.434 -11.558 1.00 98.31 265 ASN A N 1
ATOM 2175 C CA . ASN A 1 265 ? -1.208 -5.298 -13.007 1.00 98.31 265 ASN A CA 1
ATOM 2176 C C . ASN A 1 265 ? -2.628 -4.920 -13.422 1.00 98.31 265 ASN A C 1
ATOM 2178 O O . ASN A 1 265 ? -2.780 -4.120 -14.342 1.00 98.31 265 ASN A O 1
ATOM 2182 N N . LYS A 1 266 ? -3.659 -5.431 -12.737 1.00 98.50 266 LYS A N 1
ATOM 2183 C CA . LYS A 1 266 ? -5.048 -4.993 -12.957 1.00 98.50 266 LYS A CA 1
ATOM 2184 C C . LYS A 1 266 ? -5.226 -3.498 -12.695 1.00 98.50 266 LYS A C 1
ATOM 2186 O O . LYS A 1 266 ? -5.832 -2.793 -13.498 1.00 98.50 266 LYS A O 1
ATOM 2191 N N . LEU A 1 267 ? -4.678 -3.006 -11.581 1.00 98.00 267 LEU A N 1
ATOM 2192 C CA . LEU A 1 267 ? -4.703 -1.584 -11.237 1.00 98.00 267 LEU A CA 1
ATOM 2193 C C . LEU A 1 267 ? -3.967 -0.752 -12.292 1.00 98.00 267 LEU A C 1
ATOM 2195 O O . LEU A 1 267 ? -4.500 0.238 -12.784 1.00 98.00 267 LEU A O 1
ATOM 2199 N N . LEU A 1 268 ? -2.758 -1.171 -12.661 1.00 97.94 268 LEU A N 1
ATOM 2200 C CA . LEU A 1 268 ? -1.942 -0.452 -13.632 1.00 97.94 268 LEU A CA 1
ATOM 2201 C C . LEU A 1 268 ? -2.616 -0.379 -15.003 1.00 97.94 268 LEU A C 1
ATOM 2203 O O . LEU A 1 268 ? -2.652 0.692 -15.598 1.00 97.94 268 LEU A O 1
ATOM 2207 N N . TYR A 1 269 ? -3.210 -1.467 -15.489 1.00 98.12 269 TYR A N 1
ATOM 2208 C CA . TYR A 1 269 ? -3.941 -1.434 -16.754 1.00 98.12 269 TYR A CA 1
ATOM 2209 C C . TYR A 1 269 ? -5.149 -0.504 -16.694 1.00 98.12 269 TYR A C 1
ATOM 2211 O O . TYR A 1 269 ? -5.297 0.346 -17.567 1.00 98.12 269 TYR A O 1
ATOM 2219 N N . PHE A 1 270 ? -5.960 -0.599 -15.633 1.00 96.44 270 PHE A N 1
ATOM 2220 C CA . PHE A 1 270 ? -7.102 0.294 -15.422 1.00 96.44 270 PHE A CA 1
ATOM 2221 C C . PHE A 1 270 ? -6.702 1.777 -15.479 1.00 96.44 270 PHE A C 1
ATOM 2223 O O . PHE A 1 270 ? -7.453 2.602 -15.989 1.00 96.44 270 PHE A O 1
ATOM 2230 N N . MET A 1 271 ? -5.507 2.115 -14.992 1.00 94.50 271 MET A N 1
ATOM 2231 C CA . MET A 1 271 ? -5.010 3.489 -14.988 1.00 94.50 271 MET A CA 1
ATOM 2232 C C . MET A 1 271 ? -4.401 3.944 -16.312 1.00 94.50 271 MET A C 1
ATOM 2234 O O . MET A 1 271 ? -4.541 5.110 -16.675 1.00 94.50 271 MET A O 1
ATOM 2238 N N . LEU A 1 272 ? -3.690 3.059 -17.011 1.00 95.94 272 LEU A N 1
ATOM 2239 C CA . LEU A 1 272 ? -2.929 3.422 -18.208 1.00 95.94 272 LEU A CA 1
ATOM 2240 C C . LEU A 1 272 ? -3.732 3.247 -19.503 1.00 95.94 272 LEU A C 1
ATOM 2242 O O . LEU A 1 272 ? -3.412 3.894 -20.498 1.00 95.94 272 LEU A O 1
ATOM 2246 N N . LYS A 1 273 ? -4.785 2.422 -19.500 1.00 95.44 273 LYS A N 1
ATOM 2247 C CA . LYS A 1 273 ? -5.625 2.170 -20.678 1.00 95.44 273 LYS A CA 1
ATOM 2248 C C . LYS A 1 273 ? -6.244 3.451 -21.231 1.00 95.44 273 LYS A C 1
ATOM 2250 O O . LYS A 1 273 ? -6.111 3.720 -22.418 1.00 95.44 273 LYS A O 1
ATOM 2255 N N . ASP A 1 274 ? -6.852 4.270 -20.375 1.00 91.06 274 ASP A N 1
ATOM 2256 C CA . ASP A 1 274 ? -7.489 5.520 -20.810 1.00 91.06 274 ASP A CA 1
ATOM 2257 C C . ASP A 1 274 ? -6.467 6.493 -21.426 1.00 91.06 274 ASP A C 1
ATOM 2259 O O . ASP A 1 274 ? -6.789 7.237 -22.355 1.00 91.06 274 ASP A O 1
ATOM 2263 N N . ILE A 1 275 ? -5.220 6.474 -20.935 1.00 93.31 275 ILE A N 1
ATOM 2264 C CA . ILE A 1 275 ? -4.112 7.265 -21.488 1.00 93.31 275 ILE A CA 1
ATOM 2265 C C . ILE A 1 275 ? -3.734 6.742 -22.875 1.00 93.31 275 ILE A C 1
ATOM 2267 O O . ILE A 1 275 ? -3.536 7.544 -23.783 1.00 93.31 275 ILE A O 1
ATOM 2271 N N . ASP A 1 276 ? -3.653 5.422 -23.051 1.00 95.38 276 ASP A N 1
ATOM 2272 C CA . ASP A 1 276 ? -3.332 4.797 -24.336 1.00 95.38 276 ASP A CA 1
ATOM 2273 C C . ASP A 1 276 ? -4.411 5.060 -25.391 1.00 95.38 276 ASP A C 1
ATOM 2275 O O . ASP A 1 276 ? -4.107 5.524 -26.490 1.00 95.38 276 ASP A O 1
ATOM 2279 N N . GLU A 1 277 ? -5.683 4.879 -25.030 1.00 95.25 277 GLU A N 1
ATOM 2280 C CA . GLU A 1 277 ? -6.827 5.131 -25.914 1.00 95.25 277 GLU A CA 1
ATOM 2281 C C . GLU A 1 277 ? -6.909 6.599 -26.360 1.00 95.25 277 GLU A C 1
ATOM 2283 O O . GLU A 1 277 ? -7.332 6.897 -27.478 1.00 95.25 277 GLU A O 1
ATOM 2288 N N . ASN A 1 278 ? -6.465 7.528 -25.508 1.00 95.00 278 ASN A N 1
ATOM 2289 C CA . ASN A 1 278 ? -6.447 8.962 -25.795 1.00 95.00 278 ASN A CA 1
ATOM 2290 C C . ASN A 1 278 ? -5.053 9.494 -26.154 1.00 95.00 278 ASN A C 1
ATOM 2292 O O . ASN A 1 278 ? -4.875 10.712 -26.244 1.00 95.00 278 ASN A O 1
ATOM 2296 N N . TYR A 1 279 ? -4.073 8.617 -26.388 1.00 94.44 279 TYR A N 1
ATOM 2297 C CA . TYR A 1 279 ? -2.667 8.993 -26.530 1.00 94.44 279 TYR A CA 1
ATOM 2298 C C . TYR A 1 279 ? -2.468 10.081 -27.588 1.00 94.44 279 TYR A C 1
ATOM 2300 O O . TYR A 1 279 ? -1.888 11.128 -27.304 1.00 94.44 279 TYR A O 1
ATOM 2308 N N . ASP A 1 280 ? -2.986 9.883 -28.805 1.00 94.00 280 ASP A N 1
ATOM 2309 C CA . ASP A 1 280 ? -2.743 10.831 -29.895 1.00 94.00 280 ASP A CA 1
ATOM 2310 C C . ASP A 1 280 ? -3.354 12.204 -29.605 1.00 94.00 280 ASP A C 1
ATOM 2312 O O . ASP A 1 280 ? -2.742 13.223 -29.928 1.00 94.00 280 ASP A O 1
ATOM 2316 N N . LYS A 1 281 ? -4.519 12.230 -28.948 1.00 94.75 281 LYS A N 1
ATOM 2317 C CA . LYS A 1 281 ? -5.183 13.461 -28.520 1.00 94.75 281 LYS A CA 1
ATOM 2318 C C . LYS A 1 281 ? -4.354 14.192 -27.466 1.00 94.75 281 LYS A C 1
ATOM 2320 O O . LYS A 1 281 ? -4.051 15.359 -27.664 1.00 94.75 281 LYS A O 1
ATOM 2325 N N . ILE A 1 282 ? -3.927 13.499 -26.407 1.00 92.75 282 ILE A N 1
ATOM 2326 C CA . ILE A 1 282 ? -3.096 14.075 -25.334 1.00 92.75 282 ILE A CA 1
ATOM 2327 C C . ILE A 1 282 ? -1.831 14.707 -25.921 1.00 92.75 282 ILE A C 1
ATOM 2329 O O . ILE A 1 282 ? -1.480 15.841 -25.597 1.00 92.75 282 ILE A O 1
ATOM 2333 N N . ILE A 1 283 ? -1.149 13.987 -26.813 1.00 92.81 283 ILE A N 1
ATOM 2334 C CA . ILE A 1 283 ? 0.083 14.472 -27.429 1.00 92.81 283 ILE A CA 1
ATOM 2335 C C . ILE A 1 283 ? -0.174 15.701 -28.310 1.00 92.81 283 ILE A C 1
ATOM 2337 O O . ILE A 1 283 ? 0.604 16.655 -28.260 1.00 92.81 283 ILE A O 1
ATOM 2341 N N . ASN A 1 284 ? -1.245 15.697 -29.106 1.00 94.25 284 ASN A N 1
ATOM 2342 C CA . ASN A 1 284 ? -1.581 16.824 -29.975 1.00 94.25 284 ASN A CA 1
ATOM 2343 C C . ASN A 1 284 ? -2.004 18.060 -29.163 1.00 94.25 284 ASN A C 1
ATOM 2345 O O . ASN A 1 284 ? -1.478 19.139 -29.420 1.00 94.25 284 ASN A O 1
ATOM 2349 N N . ASP A 1 285 ? -2.832 17.890 -28.128 1.00 92.94 285 ASP A N 1
ATOM 2350 C CA . ASP A 1 285 ? -3.266 18.973 -27.234 1.00 92.94 285 ASP A CA 1
ATOM 2351 C C . ASP A 1 285 ? -2.059 19.670 -26.570 1.00 92.94 285 ASP A C 1
ATOM 2353 O O . ASP A 1 285 ? -2.014 20.896 -26.456 1.00 92.94 285 ASP A O 1
ATOM 2357 N N . ILE A 1 286 ? -1.034 18.902 -26.170 1.00 90.25 286 ILE A N 1
ATOM 2358 C CA . ILE A 1 286 ? 0.213 19.459 -25.621 1.00 90.25 286 ILE A CA 1
ATOM 2359 C C . ILE A 1 286 ? 1.000 20.217 -26.700 1.00 90.25 286 ILE A C 1
ATOM 2361 O O . ILE A 1 286 ? 1.527 21.296 -26.425 1.00 90.25 286 ILE A O 1
ATOM 2365 N N . LEU A 1 287 ? 1.108 19.668 -27.915 1.00 91.31 287 LEU A N 1
ATOM 2366 C CA . LEU A 1 287 ? 1.865 20.276 -29.016 1.00 91.31 287 LEU A CA 1
ATOM 2367 C C . LEU A 1 287 ? 1.233 21.574 -29.536 1.00 91.31 287 LEU A C 1
ATOM 2369 O O . LEU A 1 287 ? 1.975 22.499 -29.879 1.00 91.31 287 LEU A O 1
ATOM 2373 N N . ASP A 1 288 ? -0.097 21.676 -29.534 1.00 90.94 288 ASP A N 1
ATOM 2374 C CA . ASP A 1 288 ? -0.840 22.874 -29.948 1.00 90.94 288 ASP A CA 1
ATOM 2375 C C . ASP A 1 288 ? -0.517 24.094 -29.068 1.00 90.94 288 ASP A C 1
ATOM 2377 O O . ASP A 1 288 ? -0.538 25.235 -29.534 1.00 90.94 288 ASP A O 1
ATOM 2381 N N . GLY A 1 289 ? -0.097 23.867 -27.818 1.00 86.25 289 GLY A N 1
ATOM 2382 C CA . GLY A 1 289 ? 0.429 24.904 -26.925 1.00 86.25 289 GLY A CA 1
ATOM 2383 C C . GLY A 1 289 ? 1.809 25.461 -27.317 1.00 86.25 289 GLY A C 1
ATOM 2384 O O . GLY A 1 289 ? 2.358 26.287 -26.586 1.00 86.25 289 GLY A O 1
ATOM 2385 N N . ALA A 1 290 ? 2.398 24.998 -28.427 1.00 83.00 290 ALA A N 1
ATOM 2386 C CA . ALA A 1 290 ? 3.755 25.308 -28.885 1.00 83.00 290 ALA A CA 1
ATOM 2387 C C . ALA A 1 290 ? 4.819 25.254 -27.761 1.00 83.00 290 ALA A C 1
ATOM 2389 O O . ALA A 1 290 ? 5.589 26.212 -27.578 1.00 83.00 290 ALA A O 1
ATOM 2390 N N . PRO A 1 291 ? 4.883 24.153 -26.985 1.00 84.62 291 PRO A N 1
ATOM 2391 C CA . PRO A 1 291 ? 5.666 24.102 -25.764 1.00 84.62 291 PRO A CA 1
ATOM 2392 C C . PRO A 1 291 ? 7.169 24.177 -26.062 1.00 84.62 291 PRO A C 1
ATOM 2394 O O . PRO A 1 291 ? 7.688 23.638 -27.048 1.00 84.62 291 PRO A O 1
ATOM 2397 N N . ARG A 1 292 ? 7.899 24.872 -25.185 1.00 85.62 292 ARG A N 1
ATOM 2398 C CA . ARG A 1 292 ? 9.352 25.046 -25.283 1.00 85.62 292 ARG A CA 1
ATOM 2399 C C . ARG A 1 292 ? 10.032 24.615 -23.997 1.00 85.62 292 ARG A C 1
ATOM 2401 O O . ARG A 1 292 ? 9.544 24.853 -22.898 1.00 85.62 292 ARG A O 1
ATOM 2408 N N . THR A 1 293 ? 11.209 24.020 -24.138 1.00 80.06 293 THR A N 1
ATOM 2409 C CA . THR A 1 293 ? 12.087 23.726 -22.997 1.00 80.06 293 THR A CA 1
ATOM 2410 C C . THR A 1 293 ? 12.522 25.018 -22.293 1.00 80.06 293 THR A C 1
ATOM 2412 O O . THR A 1 293 ? 12.515 26.094 -22.894 1.00 80.06 293 THR A O 1
ATOM 2415 N N . ARG A 1 294 ? 13.047 24.916 -21.061 1.00 76.94 294 ARG A N 1
ATOM 2416 C CA . ARG A 1 294 ? 13.672 26.054 -20.344 1.00 76.94 294 ARG A CA 1
ATOM 2417 C C . ARG A 1 294 ? 14.782 26.758 -21.144 1.00 76.94 294 ARG A C 1
ATOM 2419 O O . ARG A 1 294 ? 15.092 27.910 -20.877 1.00 76.94 294 ARG A O 1
ATOM 2426 N N . LYS A 1 295 ? 15.383 26.070 -22.125 1.00 80.88 295 LYS A N 1
ATOM 2427 C CA . LYS A 1 295 ? 16.416 26.597 -23.037 1.00 80.88 295 LYS A CA 1
ATOM 2428 C C . LYS A 1 295 ? 15.847 27.079 -24.385 1.00 80.88 295 LYS A C 1
ATOM 2430 O O . LYS A 1 295 ? 16.606 27.268 -25.328 1.00 80.88 295 LYS A O 1
ATOM 2435 N N . GLY A 1 296 ? 14.525 27.213 -24.516 1.00 78.56 296 GLY A N 1
ATOM 2436 C CA . GLY A 1 296 ? 13.846 27.742 -25.706 1.00 78.56 296 GLY A CA 1
ATOM 2437 C C . GLY A 1 296 ? 13.704 26.776 -26.892 1.00 78.56 296 GLY A C 1
ATOM 2438 O O . GLY A 1 296 ? 13.113 27.157 -27.906 1.00 78.56 296 GLY A O 1
ATOM 2439 N N . LYS A 1 297 ? 14.207 25.535 -26.786 1.00 83.19 297 LYS A N 1
ATOM 2440 C CA . LYS A 1 297 ? 14.057 24.504 -27.832 1.00 83.19 297 LYS A CA 1
ATOM 2441 C C . LYS A 1 297 ? 12.606 24.037 -27.939 1.00 83.19 297 LYS A C 1
ATOM 2443 O O . LYS A 1 297 ? 11.977 23.832 -26.901 1.00 83.19 297 LYS A O 1
ATOM 2448 N N . LEU A 1 298 ? 12.131 23.848 -29.171 1.00 82.88 298 LEU A N 1
ATOM 2449 C CA . LEU A 1 298 ? 10.824 23.260 -29.474 1.00 82.88 298 LEU A CA 1
ATOM 2450 C C . LEU A 1 298 ? 10.738 21.843 -28.906 1.00 82.88 298 LEU A C 1
ATOM 2452 O O . LEU A 1 298 ? 11.675 21.056 -29.055 1.00 82.88 298 LEU A O 1
ATOM 2456 N N . ILE A 1 299 ? 9.626 21.548 -28.244 1.00 87.00 299 ILE A N 1
ATOM 2457 C CA . ILE A 1 299 ? 9.302 20.203 -27.778 1.00 87.00 299 ILE A CA 1
ATOM 2458 C C . ILE A 1 299 ? 8.669 19.430 -28.942 1.00 87.00 299 ILE A C 1
ATOM 2460 O O . ILE A 1 299 ? 7.814 19.954 -29.651 1.00 87.00 299 ILE A O 1
ATOM 2464 N N . THR A 1 300 ? 9.131 18.198 -29.163 1.00 89.38 300 THR A N 1
ATOM 2465 C CA . THR A 1 300 ? 8.655 17.315 -30.237 1.00 89.38 300 THR A CA 1
ATOM 2466 C C . THR A 1 300 ? 7.723 16.238 -29.693 1.00 89.38 300 THR A C 1
ATOM 2468 O O . THR A 1 300 ? 7.711 15.964 -28.491 1.00 89.38 300 THR A O 1
ATOM 2471 N N . ARG A 1 301 ? 6.991 15.574 -30.599 1.00 90.44 301 ARG A N 1
ATOM 2472 C CA . ARG A 1 301 ? 6.169 14.396 -30.287 1.00 90.44 301 ARG A CA 1
ATOM 2473 C C . ARG A 1 301 ? 6.951 13.342 -29.500 1.00 90.44 301 ARG A C 1
ATOM 2475 O O . ARG A 1 301 ? 6.465 12.847 -28.486 1.00 90.44 301 ARG A O 1
ATOM 2482 N N . ASP A 1 302 ? 8.173 13.056 -29.943 1.00 88.19 302 ASP A N 1
ATOM 2483 C CA . ASP A 1 302 ? 9.030 12.036 -29.336 1.00 88.19 302 ASP A CA 1
ATOM 2484 C C . ASP A 1 302 ? 9.445 12.413 -27.912 1.00 88.19 302 ASP A C 1
ATOM 2486 O O . ASP A 1 302 ? 9.457 11.562 -27.029 1.00 88.19 302 ASP A O 1
ATOM 2490 N N . ILE A 1 303 ? 9.730 13.696 -27.654 1.00 87.94 303 ILE A N 1
ATOM 2491 C CA . ILE A 1 303 ? 10.078 14.167 -26.306 1.00 87.94 303 ILE A CA 1
ATOM 2492 C C . ILE A 1 303 ? 8.895 13.981 -25.352 1.00 87.94 303 ILE A C 1
ATOM 2494 O O . ILE A 1 303 ? 9.087 13.481 -24.248 1.00 87.94 303 ILE A O 1
ATOM 2498 N N . ILE A 1 304 ? 7.683 14.354 -25.774 1.00 89.31 304 ILE A N 1
ATOM 2499 C CA . ILE A 1 304 ? 6.477 14.212 -24.941 1.00 89.31 304 ILE A CA 1
ATOM 2500 C C . ILE A 1 304 ? 6.162 12.735 -24.711 1.00 89.31 304 ILE A C 1
ATOM 2502 O O . ILE A 1 304 ? 5.856 12.335 -23.594 1.00 89.31 304 ILE A O 1
ATOM 2506 N N . THR A 1 305 ? 6.274 11.915 -25.755 1.00 89.94 305 THR A N 1
ATOM 2507 C CA . THR A 1 305 ? 6.021 10.472 -25.662 1.00 89.94 305 THR A CA 1
ATOM 2508 C C . THR A 1 305 ? 7.006 9.801 -24.711 1.00 89.94 305 THR A C 1
ATOM 2510 O O . THR A 1 305 ? 6.593 8.992 -23.889 1.00 89.94 305 THR A O 1
ATOM 2513 N N . ASN A 1 306 ? 8.287 10.171 -24.772 1.00 87.88 306 ASN A N 1
ATOM 2514 C CA . ASN A 1 306 ? 9.309 9.634 -23.880 1.00 87.88 306 ASN A CA 1
ATOM 2515 C C . ASN A 1 306 ? 9.050 10.070 -22.431 1.00 87.88 306 ASN A C 1
ATOM 2517 O O . ASN A 1 306 ? 9.131 9.265 -21.513 1.00 87.88 306 ASN A O 1
ATOM 2521 N N . GLU A 1 307 ? 8.675 11.331 -22.209 1.00 88.25 307 GLU A N 1
ATOM 2522 C CA . GLU A 1 307 ? 8.306 11.810 -20.874 1.00 88.25 307 GLU A CA 1
ATOM 2523 C C . GLU A 1 307 ? 7.085 11.061 -20.313 1.00 88.25 307 GLU A C 1
ATOM 2525 O O . GLU A 1 307 ? 7.120 10.592 -19.177 1.00 88.25 307 GLU A O 1
ATOM 2530 N N . LEU A 1 308 ? 6.042 10.867 -21.125 1.00 90.44 308 LEU A N 1
ATOM 2531 C CA . LEU A 1 308 ? 4.850 10.108 -20.740 1.00 90.44 308 LEU A CA 1
ATOM 2532 C C . LEU A 1 308 ? 5.189 8.646 -20.406 1.00 90.44 308 LEU A C 1
ATOM 2534 O O . LEU A 1 308 ? 4.724 8.108 -19.398 1.00 90.44 308 LEU A O 1
ATOM 2538 N N . GLN A 1 309 ? 6.033 8.008 -21.219 1.00 90.88 309 GLN A N 1
ATOM 2539 C CA . GLN A 1 309 ? 6.537 6.658 -20.973 1.00 90.88 309 GLN A CA 1
ATOM 2540 C C . GLN A 1 309 ? 7.330 6.597 -19.659 1.00 90.88 309 GLN A C 1
ATOM 2542 O O . GLN A 1 309 ? 7.067 5.724 -18.838 1.00 90.88 309 GLN A O 1
ATOM 2547 N N . ASN A 1 310 ? 8.234 7.548 -19.406 1.00 89.62 310 ASN A N 1
ATOM 2548 C CA . ASN A 1 310 ? 9.036 7.598 -18.179 1.00 89.62 310 ASN A CA 1
ATOM 2549 C C . ASN A 1 310 ? 8.174 7.763 -16.924 1.00 89.62 310 ASN A C 1
ATOM 2551 O O . ASN A 1 310 ? 8.410 7.083 -15.926 1.00 89.62 310 ASN A O 1
ATOM 2555 N N . GLN A 1 311 ? 7.154 8.621 -16.976 1.00 90.81 311 GLN A N 1
ATOM 2556 C CA . GLN A 1 311 ? 6.198 8.779 -15.878 1.00 90.81 311 GLN A CA 1
ATOM 2557 C C . GLN A 1 311 ? 5.414 7.489 -15.628 1.00 90.81 311 GLN A C 1
ATOM 2559 O O . GLN A 1 311 ? 5.219 7.092 -14.481 1.00 90.81 311 GLN A O 1
ATOM 2564 N N . SER A 1 312 ? 5.032 6.794 -16.698 1.00 93.94 312 SER A N 1
ATOM 2565 C CA . SER A 1 312 ? 4.318 5.519 -16.608 1.00 93.94 312 SER A CA 1
ATOM 2566 C C . SER A 1 312 ? 5.204 4.408 -16.042 1.00 93.94 312 SER A C 1
ATOM 2568 O O . SER A 1 312 ? 4.767 3.668 -15.170 1.00 93.94 312 SER A O 1
ATOM 2570 N N . VAL A 1 313 ? 6.473 4.330 -16.460 1.00 93.56 313 VAL A N 1
ATOM 2571 C CA . VAL A 1 313 ? 7.476 3.411 -15.895 1.00 93.56 313 VAL A CA 1
ATOM 2572 C C . VAL A 1 313 ? 7.685 3.681 -14.410 1.00 93.56 313 VAL A C 1
ATOM 2574 O O . VAL A 1 313 ? 7.673 2.742 -13.615 1.00 93.56 313 VAL A O 1
ATOM 2577 N N . ALA A 1 314 ? 7.849 4.950 -14.024 1.00 92.88 314 ALA A N 1
ATOM 2578 C CA . ALA A 1 314 ? 7.976 5.330 -12.623 1.00 92.88 314 ALA A CA 1
ATOM 2579 C C . ALA A 1 314 ? 6.746 4.878 -11.828 1.00 92.88 314 ALA A C 1
ATOM 2581 O O . ALA A 1 314 ? 6.899 4.267 -10.776 1.00 92.88 314 ALA A O 1
ATOM 2582 N N . TYR A 1 315 ? 5.546 5.090 -12.371 1.00 93.62 315 TYR A N 1
ATOM 2583 C CA . TYR A 1 315 ? 4.300 4.678 -11.737 1.00 93.62 315 TYR A CA 1
ATOM 2584 C C . TYR A 1 315 ? 4.185 3.154 -11.576 1.00 93.62 315 TYR A C 1
ATOM 2586 O O . TYR A 1 315 ? 3.906 2.674 -10.477 1.00 93.62 315 TYR A O 1
ATOM 2594 N N . ILE A 1 316 ? 4.470 2.388 -12.635 1.00 97.31 316 ILE A N 1
ATOM 2595 C CA . ILE A 1 316 ? 4.479 0.916 -12.608 1.00 97.31 316 ILE A CA 1
ATOM 2596 C C . ILE A 1 316 ? 5.434 0.407 -11.526 1.00 97.31 316 ILE A C 1
ATOM 2598 O O . ILE A 1 316 ? 5.039 -0.382 -10.666 1.00 97.31 316 ILE A O 1
ATOM 2602 N N . LEU A 1 317 ? 6.677 0.895 -11.534 1.00 96.94 317 LEU A N 1
ATOM 2603 C CA . LEU A 1 317 ? 7.677 0.496 -10.549 1.00 96.94 317 LEU A CA 1
ATOM 2604 C C . LEU A 1 317 ? 7.291 0.940 -9.134 1.00 96.94 317 LEU A C 1
ATOM 2606 O O . LEU A 1 317 ? 7.534 0.191 -8.199 1.00 96.94 317 LEU A O 1
ATOM 2610 N N . SER A 1 318 ? 6.657 2.101 -8.948 1.00 95.75 318 SER A N 1
ATOM 2611 C CA . SER A 1 318 ? 6.167 2.530 -7.632 1.00 95.75 318 SER A CA 1
ATOM 2612 C C . SER A 1 318 ? 5.087 1.602 -7.077 1.00 95.75 318 SER A C 1
ATOM 2614 O O . SER A 1 318 ? 5.145 1.263 -5.898 1.00 95.75 318 SER A O 1
ATOM 2616 N N . VAL A 1 319 ? 4.135 1.153 -7.902 1.00 97.56 319 VAL A N 1
ATOM 2617 C CA . VAL A 1 319 ? 3.100 0.201 -7.465 1.00 97.56 319 VAL A CA 1
ATOM 2618 C C . VAL A 1 319 ? 3.724 -1.150 -7.105 1.00 97.56 319 VAL A C 1
ATOM 2620 O O . VAL A 1 319 ? 3.411 -1.706 -6.052 1.00 97.56 319 VAL A O 1
ATOM 2623 N N . TYR A 1 320 ? 4.644 -1.663 -7.927 1.00 98.12 320 TYR A N 1
ATOM 2624 C CA . TYR A 1 320 ? 5.357 -2.905 -7.615 1.00 98.12 320 TYR A CA 1
ATOM 2625 C C . TYR A 1 320 ? 6.215 -2.782 -6.355 1.00 98.12 320 TYR A C 1
ATOM 2627 O O . TYR A 1 320 ? 6.223 -3.694 -5.530 1.00 98.12 320 TYR A O 1
ATOM 2635 N N . ASP A 1 321 ? 6.909 -1.655 -6.174 1.00 95.81 321 ASP A N 1
ATOM 2636 C CA . ASP A 1 321 ? 7.762 -1.437 -5.008 1.00 95.81 321 ASP A CA 1
ATOM 2637 C C . ASP A 1 321 ? 6.961 -1.341 -3.719 1.00 95.81 321 ASP A C 1
ATOM 2639 O O . ASP A 1 321 ? 7.337 -1.915 -2.701 1.00 95.81 321 ASP A O 1
ATOM 2643 N N . PHE A 1 322 ? 5.825 -0.654 -3.764 1.00 95.06 322 PHE A N 1
ATOM 2644 C CA . PHE A 1 322 ? 4.895 -0.584 -2.650 1.00 95.06 322 PHE A CA 1
ATOM 2645 C C . PHE A 1 322 ? 4.446 -1.987 -2.203 1.00 95.06 322 PHE A C 1
ATOM 2647 O O . PHE A 1 322 ? 4.500 -2.308 -1.014 1.00 95.06 322 PHE A O 1
ATOM 2654 N N . VAL A 1 323 ? 4.080 -2.856 -3.150 1.00 97.00 323 VAL A N 1
ATOM 2655 C CA . VAL A 1 323 ? 3.683 -4.239 -2.849 1.00 97.00 323 VAL A CA 1
ATOM 2656 C C . VAL A 1 323 ? 4.856 -5.048 -2.298 1.00 97.00 323 VAL A C 1
ATOM 2658 O O . VAL A 1 323 ? 4.709 -5.734 -1.283 1.00 97.00 323 VAL A O 1
ATOM 2661 N N . ALA A 1 324 ? 6.028 -4.958 -2.930 1.00 96.81 324 ALA A N 1
ATOM 2662 C CA . ALA A 1 324 ? 7.220 -5.691 -2.517 1.00 96.81 324 ALA A CA 1
ATOM 2663 C C . ALA A 1 324 ? 7.695 -5.263 -1.118 1.00 96.81 324 ALA A C 1
ATOM 2665 O O . ALA A 1 324 ? 7.817 -6.103 -0.229 1.00 96.81 324 ALA A O 1
ATOM 2666 N N . SER A 1 325 ? 7.872 -3.963 -0.882 1.00 93.94 325 SER A N 1
ATOM 2667 C CA . SER A 1 325 ? 8.322 -3.411 0.406 1.00 93.94 325 SER A CA 1
ATOM 2668 C C . SER A 1 325 ? 7.364 -3.694 1.569 1.00 93.94 325 SER A C 1
ATOM 2670 O O . SER A 1 325 ? 7.800 -3.771 2.716 1.00 93.94 325 SER A O 1
ATOM 2672 N N . THR A 1 326 ? 6.073 -3.893 1.286 1.00 94.06 326 THR A N 1
ATOM 2673 C CA . THR A 1 326 ? 5.059 -4.179 2.312 1.00 94.06 326 THR A CA 1
ATOM 2674 C C . THR A 1 326 ? 4.913 -5.678 2.601 1.00 94.06 326 THR A C 1
ATOM 2676 O O . THR A 1 326 ? 4.658 -6.064 3.741 1.00 94.06 326 THR A O 1
ATOM 2679 N N . SER A 1 327 ? 5.067 -6.536 1.587 1.00 95.31 327 SER A N 1
ATOM 2680 C CA . SER A 1 327 ? 4.811 -7.982 1.702 1.00 95.31 327 SER A CA 1
ATOM 2681 C C . SER A 1 327 ? 6.053 -8.834 1.972 1.00 95.31 327 SER A C 1
ATOM 2683 O O . SER A 1 327 ? 5.938 -9.963 2.469 1.00 95.31 327 SER A O 1
ATOM 2685 N N . VAL A 1 328 ? 7.246 -8.316 1.673 1.00 95.94 328 VAL A N 1
ATOM 2686 C CA . VAL A 1 328 ? 8.503 -9.061 1.778 1.00 95.94 328 VAL A CA 1
ATOM 2687 C C . VAL A 1 328 ? 9.108 -8.963 3.178 1.00 95.94 328 VAL A C 1
ATOM 2689 O O . VAL A 1 328 ? 9.325 -7.896 3.741 1.00 95.94 328 VAL A O 1
ATOM 2692 N N . ASN A 1 329 ? 9.449 -10.123 3.724 1.00 90.44 329 ASN A N 1
ATOM 2693 C CA . ASN A 1 329 ? 10.389 -10.306 4.814 1.00 90.44 329 ASN A CA 1
ATOM 2694 C C . ASN A 1 329 ? 11.185 -11.595 4.560 1.00 90.44 329 ASN A C 1
ATOM 2696 O O . ASN A 1 329 ? 10.878 -12.360 3.642 1.00 90.44 329 ASN A O 1
ATOM 2700 N N . GLY A 1 330 ? 12.174 -11.883 5.410 1.00 83.81 330 GLY A N 1
ATOM 2701 C CA . GLY A 1 330 ? 13.056 -13.041 5.224 1.00 83.81 330 GLY A CA 1
ATOM 2702 C C . GLY A 1 330 ? 12.361 -14.411 5.160 1.00 83.81 330 GLY A C 1
ATOM 2703 O O . GLY A 1 330 ? 13.004 -15.379 4.785 1.00 83.81 330 GLY A O 1
ATOM 2704 N N . LYS A 1 331 ? 11.073 -14.525 5.521 1.00 89.19 331 LYS A N 1
ATOM 2705 C CA . LYS A 1 331 ? 10.293 -15.770 5.406 1.00 89.19 331 LYS A CA 1
ATOM 2706 C C . LYS A 1 331 ? 9.235 -15.736 4.303 1.00 89.19 331 LYS A C 1
ATOM 2708 O O . LYS A 1 331 ? 8.855 -16.800 3.821 1.00 89.19 331 LYS A O 1
ATOM 2713 N N . THR A 1 332 ? 8.686 -14.573 3.952 1.00 94.94 332 THR A N 1
ATOM 2714 C CA . THR A 1 332 ? 7.630 -14.483 2.928 1.00 94.94 332 THR A CA 1
ATOM 2715 C C . THR A 1 332 ? 8.182 -14.595 1.515 1.00 94.94 332 THR A C 1
ATOM 2717 O O . THR A 1 332 ? 7.449 -15.052 0.641 1.00 94.94 332 THR A O 1
ATOM 2720 N N . ILE A 1 333 ? 9.467 -14.285 1.300 1.00 96.69 333 ILE A N 1
ATOM 2721 C CA . ILE A 1 333 ? 10.121 -14.455 -0.005 1.00 96.69 333 ILE A CA 1
ATOM 2722 C C . ILE A 1 333 ? 10.008 -15.895 -0.532 1.00 96.69 333 ILE A C 1
ATOM 2724 O O . ILE A 1 333 ? 9.706 -16.097 -1.703 1.00 96.69 333 ILE A O 1
ATOM 2728 N N . ASP A 1 334 ? 10.098 -16.899 0.348 1.00 94.88 334 ASP A N 1
ATOM 2729 C CA . ASP A 1 334 ? 9.911 -18.311 -0.015 1.00 94.88 334 ASP A CA 1
ATOM 2730 C C . ASP A 1 334 ? 8.504 -18.616 -0.540 1.00 94.88 334 ASP A C 1
ATOM 2732 O O . ASP A 1 334 ? 8.322 -19.531 -1.338 1.00 94.88 334 ASP A O 1
ATOM 2736 N N . ASP A 1 335 ? 7.482 -17.913 -0.044 1.00 96.50 335 ASP A N 1
ATOM 2737 C CA . ASP A 1 335 ? 6.108 -18.100 -0.510 1.00 96.50 335 ASP A CA 1
ATOM 2738 C C . ASP A 1 335 ? 5.864 -17.348 -1.819 1.00 96.50 335 ASP A C 1
ATOM 2740 O O . ASP A 1 335 ? 5.228 -17.896 -2.716 1.00 96.50 335 ASP A O 1
ATOM 2744 N N . LEU A 1 336 ? 6.422 -16.142 -1.952 1.00 97.25 336 LEU A N 1
ATOM 2745 C CA . LEU A 1 336 ? 6.359 -15.340 -3.177 1.00 97.25 336 LEU A CA 1
ATOM 2746 C C . LEU A 1 336 ? 7.061 -16.051 -4.345 1.00 97.25 336 LEU A C 1
ATOM 2748 O O . LEU A 1 336 ? 6.526 -16.108 -5.448 1.00 97.25 336 LEU A O 1
ATOM 2752 N N . ASN A 1 337 ? 8.192 -16.711 -4.081 1.00 96.62 337 ASN A N 1
ATOM 2753 C CA . ASN A 1 337 ? 8.941 -17.492 -5.067 1.00 96.62 337 ASN A CA 1
ATOM 2754 C C . ASN A 1 337 ? 8.245 -18.783 -5.536 1.00 96.62 337 ASN A C 1
ATOM 2756 O O . ASN A 1 337 ? 8.744 -19.434 -6.452 1.00 96.62 337 ASN A O 1
ATOM 2760 N N . LYS A 1 338 ? 7.110 -19.174 -4.940 1.00 95.75 338 LYS A N 1
ATOM 2761 C CA . LYS A 1 338 ? 6.301 -20.310 -5.425 1.00 95.75 338 LYS A CA 1
ATOM 2762 C C . LYS A 1 338 ? 5.356 -19.924 -6.557 1.00 95.75 338 LYS A C 1
ATOM 2764 O O . LYS A 1 338 ? 4.803 -20.816 -7.196 1.00 95.75 338 LYS A O 1
ATOM 2769 N N . PHE A 1 339 ? 5.119 -18.630 -6.762 1.00 97.50 339 PHE A N 1
ATOM 2770 C CA . PHE A 1 339 ? 4.333 -18.153 -7.889 1.00 97.50 339 PHE A CA 1
ATOM 2771 C C . PHE A 1 339 ? 5.074 -18.426 -9.201 1.00 97.50 339 PHE A C 1
ATOM 2773 O O . PHE A 1 339 ? 6.300 -18.347 -9.247 1.00 97.50 339 PHE A O 1
ATOM 2780 N N . ASP A 1 340 ? 4.345 -18.710 -10.279 1.00 96.81 340 ASP A N 1
ATOM 2781 C CA . ASP A 1 340 ? 4.935 -18.888 -11.610 1.00 96.81 340 ASP A CA 1
ATOM 2782 C C . ASP A 1 340 ? 5.271 -17.530 -12.250 1.00 96.81 340 ASP A C 1
ATOM 2784 O O . ASP A 1 340 ? 4.646 -17.071 -13.208 1.00 96.81 340 ASP A O 1
ATOM 2788 N N . TYR A 1 341 ? 6.259 -16.844 -11.672 1.00 96.44 341 TYR A N 1
ATOM 2789 C CA . TYR A 1 341 ? 6.685 -15.517 -12.115 1.00 96.44 341 TYR A CA 1
ATOM 2790 C C . TYR A 1 341 ? 7.454 -15.541 -13.445 1.00 96.44 341 TYR A C 1
ATOM 2792 O O . TYR A 1 341 ? 7.666 -14.491 -14.045 1.00 96.44 341 TYR A O 1
ATOM 2800 N N . CYS A 1 342 ? 7.862 -16.716 -13.930 1.00 94.31 342 CYS A N 1
ATOM 2801 C CA . CYS A 1 342 ? 8.569 -16.875 -15.203 1.00 94.31 342 CYS A CA 1
ATOM 2802 C C . CYS A 1 342 ? 7.652 -16.773 -16.427 1.00 94.31 342 CYS A C 1
ATOM 2804 O O . CYS A 1 342 ? 8.144 -16.552 -17.531 1.00 94.31 342 CYS A O 1
ATOM 2806 N N . ASN A 1 343 ? 6.341 -16.930 -16.246 1.00 93.50 343 ASN A N 1
ATOM 2807 C CA . ASN A 1 343 ? 5.378 -16.970 -17.343 1.00 93.50 343 ASN A CA 1
ATOM 2808 C C . ASN A 1 343 ? 5.090 -15.594 -17.981 1.00 93.50 343 ASN A C 1
ATOM 2810 O O . ASN A 1 343 ? 4.481 -15.521 -19.043 1.00 93.50 343 ASN A O 1
ATOM 2814 N N . ASN A 1 344 ? 5.485 -14.492 -17.339 1.00 94.69 344 ASN A N 1
ATOM 2815 C CA . ASN A 1 344 ? 5.194 -13.146 -17.830 1.00 94.69 344 ASN A CA 1
ATOM 2816 C C . ASN A 1 344 ? 6.258 -12.135 -17.377 1.00 94.69 344 ASN A C 1
ATOM 2818 O O . ASN A 1 344 ? 6.724 -12.173 -16.234 1.00 94.69 344 ASN A O 1
ATOM 2822 N N . THR A 1 345 ? 6.608 -11.193 -18.256 1.00 96.75 345 THR A N 1
ATOM 2823 C CA . THR A 1 345 ? 7.643 -10.181 -17.986 1.00 96.75 345 THR A CA 1
ATOM 2824 C C . THR A 1 345 ? 7.313 -9.303 -16.774 1.00 96.75 345 THR A C 1
ATOM 2826 O O . THR A 1 345 ? 8.199 -9.028 -15.962 1.00 96.75 345 THR A O 1
ATOM 2829 N N . ASN A 1 346 ? 6.054 -8.887 -16.595 1.00 97.69 346 ASN A N 1
ATOM 2830 C CA . ASN A 1 346 ? 5.636 -8.084 -15.444 1.00 97.69 346 ASN A CA 1
ATOM 2831 C C . ASN A 1 346 ? 5.820 -8.851 -14.128 1.00 97.69 346 ASN A C 1
ATOM 2833 O O . ASN A 1 346 ? 6.281 -8.275 -13.142 1.00 97.69 346 ASN A O 1
ATOM 2837 N N . TYR A 1 347 ? 5.484 -10.144 -14.089 1.00 98.31 347 TYR A N 1
ATOM 2838 C CA . TYR A 1 347 ? 5.680 -10.964 -12.887 1.00 98.31 347 TYR A CA 1
ATOM 2839 C C . TYR A 1 347 ? 7.161 -11.184 -12.577 1.00 98.31 347 TYR A C 1
ATOM 2841 O O . TYR A 1 347 ? 7.552 -11.098 -11.413 1.00 98.31 347 TYR A O 1
ATOM 2849 N N . MET A 1 348 ? 7.998 -11.392 -13.597 1.00 98.19 348 MET A N 1
ATOM 2850 C CA . MET A 1 348 ? 9.444 -11.502 -13.406 1.00 98.19 348 MET A CA 1
ATOM 2851 C C . MET A 1 348 ? 10.026 -10.208 -12.820 1.00 98.19 348 MET A C 1
ATOM 2853 O O . MET A 1 348 ? 10.791 -10.267 -11.861 1.00 98.19 348 MET A O 1
ATOM 2857 N N . ILE A 1 349 ? 9.626 -9.033 -13.325 1.00 98.25 349 ILE A N 1
ATOM 2858 C CA . ILE A 1 349 ? 10.055 -7.739 -12.764 1.00 98.25 349 ILE A CA 1
ATOM 2859 C C . ILE A 1 349 ? 9.610 -7.604 -11.301 1.00 98.25 349 ILE A C 1
ATOM 2861 O O . ILE A 1 349 ? 10.427 -7.254 -10.450 1.00 98.25 349 ILE A O 1
ATOM 2865 N N . GLN A 1 350 ? 8.350 -7.928 -10.989 1.00 98.31 350 GLN A N 1
ATOM 2866 C CA . GLN A 1 350 ? 7.849 -7.923 -9.610 1.00 98.31 350 GLN A CA 1
ATOM 2867 C C . GLN A 1 350 ? 8.666 -8.854 -8.705 1.00 98.31 350 GLN A C 1
ATOM 2869 O O . GLN A 1 350 ? 9.045 -8.458 -7.607 1.00 98.31 350 GLN A O 1
ATOM 2874 N N . ASN A 1 351 ? 8.998 -10.064 -9.164 1.00 98.31 351 ASN A N 1
ATOM 2875 C CA . ASN A 1 351 ? 9.802 -11.005 -8.388 1.00 98.31 351 ASN A CA 1
ATOM 2876 C C . ASN A 1 351 ? 11.239 -10.499 -8.162 1.00 98.31 351 ASN A C 1
ATOM 2878 O O . ASN A 1 351 ? 11.728 -10.569 -7.038 1.00 98.31 351 ASN A O 1
ATOM 2882 N N . ILE A 1 352 ? 11.883 -9.907 -9.175 1.00 98.19 352 ILE A N 1
ATOM 2883 C CA . ILE A 1 352 ? 13.198 -9.257 -9.020 1.00 98.19 352 ILE A CA 1
ATOM 2884 C C . ILE A 1 352 ? 13.125 -8.162 -7.943 1.00 98.19 352 ILE A C 1
ATOM 2886 O O . ILE A 1 352 ? 14.009 -8.079 -7.093 1.00 98.19 352 ILE A O 1
ATOM 2890 N N . MET A 1 353 ? 12.059 -7.353 -7.930 1.00 97.25 353 MET A N 1
ATOM 2891 C CA . MET A 1 353 ? 11.843 -6.323 -6.904 1.00 97.25 353 MET A CA 1
ATOM 2892 C C . MET A 1 353 ? 11.549 -6.901 -5.513 1.00 97.25 353 MET A C 1
ATOM 2894 O O . MET A 1 353 ? 11.892 -6.286 -4.504 1.00 97.25 353 MET A O 1
ATOM 2898 N N . MET A 1 354 ? 10.933 -8.077 -5.430 1.00 97.62 354 MET A N 1
ATOM 2899 C CA . MET A 1 354 ? 10.735 -8.768 -4.156 1.00 97.62 354 MET A CA 1
ATOM 2900 C C . MET A 1 354 ? 12.059 -9.303 -3.596 1.00 97.62 354 MET A C 1
ATOM 2902 O O . MET A 1 354 ? 12.318 -9.131 -2.409 1.00 97.62 354 MET A O 1
ATOM 2906 N N . GLU A 1 355 ? 12.932 -9.872 -4.433 1.00 96.56 355 GLU A N 1
ATOM 2907 C CA . GLU A 1 355 ? 14.287 -10.286 -4.024 1.00 96.56 355 GLU A CA 1
ATOM 2908 C C . GLU A 1 355 ? 15.156 -9.084 -3.617 1.00 96.56 355 GLU A C 1
ATOM 2910 O O . GLU A 1 355 ? 15.896 -9.146 -2.634 1.00 96.56 355 GLU A O 1
ATOM 2915 N N . GLU A 1 356 ? 15.022 -7.966 -4.339 1.00 95.00 356 GLU A N 1
ATOM 2916 C CA . GLU A 1 356 ? 15.637 -6.671 -4.021 1.00 95.00 356 GLU A CA 1
ATOM 2917 C C . GLU A 1 356 ? 15.248 -6.219 -2.605 1.00 95.00 356 GLU A C 1
ATOM 2919 O O . GLU A 1 356 ? 16.131 -5.991 -1.778 1.00 95.00 356 GLU A O 1
ATOM 2924 N N . ASN A 1 357 ? 13.948 -6.191 -2.291 1.00 94.00 357 ASN A N 1
ATOM 2925 C CA . ASN A 1 357 ? 13.438 -5.820 -0.966 1.00 94.00 357 ASN A CA 1
ATOM 2926 C C . ASN A 1 357 ? 13.783 -6.854 0.127 1.00 94.00 357 ASN A C 1
ATOM 2928 O O . ASN A 1 357 ? 13.902 -6.496 1.298 1.00 94.00 357 ASN A O 1
ATOM 2932 N N . ALA A 1 358 ? 13.986 -8.128 -0.229 1.00 93.50 358 ALA A N 1
ATOM 2933 C CA . ALA A 1 358 ? 14.474 -9.156 0.695 1.00 93.50 358 ALA A CA 1
ATOM 2934 C C . ALA A 1 358 ? 15.972 -9.000 1.024 1.00 93.50 358 ALA A C 1
ATOM 2936 O O . ALA A 1 358 ? 16.484 -9.693 1.907 1.00 93.50 358 ALA A O 1
ATOM 2937 N N . GLY A 1 359 ? 16.688 -8.124 0.309 1.00 90.94 359 GLY A N 1
ATOM 2938 C CA . GLY A 1 359 ? 18.138 -7.982 0.402 1.00 90.94 359 GLY A CA 1
ATOM 2939 C C . GLY A 1 359 ? 18.908 -9.124 -0.272 1.00 90.94 359 GLY A C 1
ATOM 2940 O O . GLY A 1 359 ? 20.122 -9.230 -0.087 1.00 90.94 359 GLY A O 1
ATOM 2941 N N . ASN A 1 360 ? 18.243 -9.969 -1.063 1.00 92.56 360 ASN A N 1
ATOM 2942 C CA . ASN A 1 360 ? 18.828 -11.153 -1.684 1.00 92.56 360 ASN A CA 1
ATOM 2943 C C . ASN A 1 360 ? 19.547 -10.800 -2.995 1.00 92.56 360 ASN A C 1
ATOM 2945 O O . ASN A 1 360 ? 19.027 -11.002 -4.093 1.00 92.56 360 ASN A O 1
ATOM 2949 N N . PHE A 1 361 ? 20.757 -10.239 -2.871 1.00 93.75 361 PHE A N 1
ATOM 2950 C CA . PHE A 1 361 ? 21.518 -9.736 -4.019 1.00 93.75 361 PHE A CA 1
ATOM 2951 C C . PHE A 1 361 ? 21.713 -10.783 -5.118 1.00 93.75 361 PHE A C 1
ATOM 2953 O O . PHE A 1 361 ? 21.522 -10.464 -6.285 1.00 93.75 361 PHE A O 1
ATOM 2960 N N . HIS A 1 362 ? 22.086 -12.009 -4.745 1.00 94.38 362 HIS A N 1
ATOM 2961 C CA . HIS A 1 362 ? 22.439 -13.068 -5.689 1.00 94.38 362 HIS A CA 1
ATOM 2962 C C . HIS A 1 362 ? 21.257 -13.450 -6.590 1.00 94.38 362 HIS A C 1
ATOM 2964 O O . HIS A 1 362 ? 21.361 -13.392 -7.815 1.00 94.38 362 HIS A O 1
ATOM 2970 N N . GLU A 1 363 ? 20.104 -13.769 -5.992 1.00 95.56 363 GLU A N 1
ATOM 2971 C CA . GLU A 1 363 ? 18.901 -14.131 -6.752 1.00 95.56 363 GLU A CA 1
ATOM 2972 C C . GLU A 1 363 ? 18.391 -12.957 -7.589 1.00 95.56 363 GLU A C 1
ATOM 2974 O O . GLU A 1 363 ? 18.067 -13.126 -8.766 1.00 95.56 363 GLU A O 1
ATOM 2979 N N . MET A 1 364 ? 18.378 -11.748 -7.015 1.00 96.19 364 MET A N 1
ATOM 2980 C CA . MET A 1 364 ? 18.011 -10.530 -7.739 1.00 96.19 364 MET A CA 1
ATOM 2981 C C . MET A 1 364 ? 18.913 -10.327 -8.966 1.00 96.19 364 MET A C 1
ATOM 2983 O O . MET A 1 364 ? 18.409 -10.115 -10.069 1.00 96.19 364 MET A O 1
ATOM 2987 N N . ALA A 1 365 ? 20.231 -10.453 -8.796 1.00 95.94 365 ALA A N 1
ATOM 2988 C CA . ALA A 1 365 ? 21.234 -10.270 -9.838 1.00 95.94 365 ALA A CA 1
ATOM 2989 C C . ALA A 1 365 ? 21.077 -11.274 -10.989 1.00 95.94 365 ALA A C 1
ATOM 2991 O O . ALA A 1 365 ? 21.020 -10.863 -12.150 1.00 95.94 365 ALA A O 1
ATOM 2992 N N . ILE A 1 366 ? 20.953 -12.571 -10.682 1.00 96.44 366 ILE A N 1
ATOM 2993 C CA . ILE A 1 366 ? 20.785 -13.630 -11.692 1.00 96.44 366 ILE A CA 1
ATOM 2994 C C . ILE A 1 366 ? 19.509 -13.411 -12.506 1.00 96.44 366 ILE A C 1
ATOM 2996 O O . ILE A 1 366 ? 19.535 -13.469 -13.743 1.00 96.44 366 ILE A O 1
ATOM 3000 N N . LYS A 1 367 ? 18.387 -13.149 -11.825 1.00 97.31 367 LYS A N 1
ATOM 3001 C CA . LYS A 1 367 ? 17.084 -12.942 -12.469 1.00 97.31 367 LYS A CA 1
ATOM 3002 C C . LYS A 1 367 ? 17.094 -11.676 -13.330 1.00 97.31 367 LYS A C 1
ATOM 3004 O O . LYS A 1 367 ? 16.676 -11.722 -14.489 1.00 97.31 367 LYS A O 1
ATOM 3009 N N . ALA A 1 368 ? 17.644 -10.575 -12.811 1.00 97.12 368 ALA A N 1
ATOM 3010 C CA . ALA A 1 368 ? 17.781 -9.316 -13.538 1.00 97.12 368 ALA A CA 1
ATOM 3011 C C . ALA A 1 368 ? 18.660 -9.461 -14.786 1.00 97.12 368 ALA A C 1
ATOM 3013 O O . ALA A 1 368 ? 18.257 -9.032 -15.866 1.00 97.12 368 ALA A O 1
ATOM 3014 N N . GLU A 1 369 ? 19.838 -10.082 -14.670 1.00 96.06 369 GLU A N 1
ATOM 3015 C CA . GLU A 1 369 ? 20.745 -10.309 -15.801 1.00 96.06 369 GLU A CA 1
ATOM 3016 C C . GLU A 1 369 ? 20.081 -11.169 -16.884 1.00 96.06 369 GLU A C 1
ATOM 3018 O O . GLU A 1 369 ? 20.154 -10.843 -18.073 1.00 96.06 369 GLU A O 1
ATOM 3023 N N . THR A 1 370 ? 19.401 -12.242 -16.476 1.00 96.31 370 THR A N 1
ATOM 3024 C CA . THR A 1 370 ? 18.700 -13.150 -17.391 1.00 96.31 370 THR A CA 1
ATOM 3025 C C . THR A 1 370 ? 17.607 -12.417 -18.163 1.00 96.31 370 THR A C 1
ATOM 3027 O O . THR A 1 370 ? 17.570 -12.486 -19.394 1.00 96.31 370 THR A O 1
ATOM 3030 N N . LEU A 1 371 ? 16.743 -11.672 -17.465 1.00 96.06 371 LEU A N 1
ATOM 3031 C CA . LEU A 1 371 ? 15.671 -10.924 -18.116 1.00 96.06 371 LEU A CA 1
ATOM 3032 C C . LEU A 1 371 ? 16.233 -9.810 -19.012 1.00 96.06 371 LEU A C 1
ATOM 3034 O O . LEU A 1 371 ? 15.774 -9.650 -20.138 1.00 96.06 371 LEU A O 1
ATOM 3038 N N . TYR A 1 372 ? 17.265 -9.087 -18.571 1.00 93.62 372 TYR A N 1
ATOM 3039 C CA . TYR A 1 372 ? 17.876 -8.005 -19.349 1.00 93.62 372 TYR A CA 1
ATOM 3040 C C . TYR A 1 372 ? 18.485 -8.492 -20.671 1.00 93.62 372 TYR A C 1
ATOM 3042 O O . TYR A 1 372 ? 18.325 -7.839 -21.705 1.00 93.62 372 TYR A O 1
ATOM 3050 N N . LYS A 1 373 ? 19.152 -9.655 -20.656 1.00 92.00 373 LYS A N 1
ATOM 3051 C CA . LYS A 1 373 ? 19.728 -10.281 -21.858 1.00 92.00 373 LYS A CA 1
ATOM 3052 C C . LYS A 1 373 ? 18.663 -10.757 -22.845 1.00 92.00 373 LYS A C 1
ATOM 3054 O O . LYS A 1 373 ? 18.876 -10.652 -24.050 1.00 92.00 373 LYS A O 1
ATOM 3059 N N . ASN A 1 374 ? 17.538 -11.259 -22.338 1.00 92.19 374 ASN A N 1
ATOM 3060 C CA . ASN A 1 374 ? 16.463 -11.823 -23.156 1.00 92.19 374 ASN A CA 1
ATOM 3061 C C . ASN A 1 374 ? 15.410 -10.786 -23.583 1.00 92.19 374 ASN A C 1
ATOM 3063 O O . ASN A 1 374 ? 14.616 -11.058 -24.482 1.00 92.19 374 ASN A O 1
ATOM 3067 N N . ALA A 1 375 ? 15.391 -9.605 -22.962 1.00 90.12 375 ALA A N 1
ATOM 3068 C CA . ALA A 1 375 ? 14.420 -8.559 -23.246 1.00 90.12 375 ALA A CA 1
ATOM 3069 C C . ALA A 1 375 ? 14.557 -8.013 -24.676 1.00 90.12 375 ALA A C 1
ATOM 3071 O O . ALA A 1 375 ? 15.611 -7.511 -25.083 1.00 90.12 375 ALA A O 1
ATOM 3072 N N . THR A 1 376 ? 13.452 -8.051 -25.419 1.00 86.19 376 THR A N 1
ATOM 3073 C CA . THR A 1 376 ? 13.333 -7.475 -26.766 1.00 86.19 376 THR A CA 1
ATOM 3074 C C . THR A 1 376 ? 12.885 -6.015 -26.731 1.00 86.19 376 THR A C 1
ATOM 3076 O O . THR A 1 376 ? 13.320 -5.223 -27.565 1.00 86.19 376 THR A O 1
ATOM 3079 N N . LEU A 1 377 ? 12.057 -5.644 -25.751 1.00 87.38 377 LEU A N 1
ATOM 3080 C CA . LEU A 1 377 ? 11.515 -4.297 -25.596 1.00 87.38 377 LEU A CA 1
ATOM 3081 C C . LEU A 1 377 ? 12.446 -3.401 -24.765 1.00 87.38 377 LEU A C 1
ATOM 3083 O O . LEU A 1 377 ? 12.958 -3.803 -23.716 1.00 87.38 377 LEU A O 1
ATOM 3087 N N . GLY A 1 378 ? 12.623 -2.153 -25.213 1.00 86.44 378 GLY A N 1
ATOM 3088 C CA . GLY A 1 378 ? 13.444 -1.153 -24.520 1.00 86.44 378 GLY A CA 1
ATOM 3089 C C . GLY A 1 378 ? 12.926 -0.821 -23.117 1.00 86.44 378 GLY A C 1
ATOM 3090 O O . GLY A 1 378 ? 13.717 -0.730 -22.179 1.00 86.44 378 GLY A O 1
ATOM 3091 N N . ILE A 1 379 ? 11.601 -0.745 -22.945 1.00 89.00 379 ILE A N 1
ATOM 3092 C CA . ILE A 1 379 ? 10.973 -0.466 -21.645 1.00 89.00 379 ILE A CA 1
ATOM 3093 C C . ILE A 1 379 ? 11.317 -1.530 -20.596 1.00 89.00 379 ILE A C 1
ATOM 3095 O O . ILE A 1 379 ? 11.637 -1.195 -19.458 1.00 89.00 379 ILE A O 1
ATOM 3099 N N . THR A 1 380 ? 11.355 -2.808 -20.985 1.00 92.31 380 THR A N 1
ATOM 3100 C CA . THR A 1 380 ? 11.736 -3.911 -20.094 1.00 92.31 380 THR A CA 1
ATOM 3101 C C . THR A 1 380 ? 13.166 -3.731 -19.594 1.00 92.31 380 THR A C 1
ATOM 3103 O O . THR A 1 380 ? 13.422 -3.818 -18.394 1.00 92.31 380 THR A O 1
ATOM 3106 N N . LYS A 1 381 ? 14.102 -3.409 -20.497 1.00 90.94 381 LYS A N 1
ATOM 3107 C CA . LYS A 1 381 ? 15.498 -3.133 -20.129 1.00 90.94 381 LYS A CA 1
ATOM 3108 C C . LYS A 1 381 ? 15.601 -1.944 -19.182 1.00 90.94 381 LYS A C 1
ATOM 3110 O O . LYS A 1 381 ? 16.268 -2.050 -18.154 1.00 90.94 381 LYS A O 1
ATOM 3115 N N . GLN A 1 382 ? 14.903 -0.852 -19.488 1.00 89.94 382 GLN A N 1
ATOM 3116 C CA . GLN A 1 382 ? 14.873 0.348 -18.655 1.00 89.94 382 GLN A CA 1
ATOM 3117 C C . GLN A 1 382 ? 14.357 0.050 -17.241 1.00 89.94 382 GLN A C 1
ATOM 3119 O O . GLN A 1 382 ? 14.986 0.449 -16.261 1.00 89.94 382 GLN A O 1
ATOM 3124 N N . MET A 1 383 ? 13.245 -0.679 -17.118 1.00 93.38 383 MET A N 1
ATOM 3125 C CA . MET A 1 383 ? 12.673 -1.053 -15.823 1.00 93.38 383 MET A CA 1
ATOM 3126 C C . MET A 1 383 ? 13.665 -1.861 -14.980 1.00 93.38 383 MET A C 1
ATOM 3128 O O . MET A 1 383 ? 13.900 -1.519 -13.824 1.00 93.38 383 MET A O 1
ATOM 3132 N N . ILE A 1 384 ? 14.312 -2.876 -15.561 1.00 94.38 384 ILE A N 1
ATOM 3133 C CA . ILE A 1 384 ? 15.293 -3.707 -14.843 1.00 94.38 384 ILE A CA 1
ATOM 3134 C C . ILE A 1 384 ? 16.499 -2.874 -14.410 1.00 94.38 384 ILE A C 1
ATOM 3136 O O . ILE A 1 384 ? 16.946 -2.990 -13.270 1.00 94.38 384 ILE A O 1
ATOM 3140 N N . MET A 1 385 ? 17.003 -1.993 -15.280 1.00 91.94 385 MET A N 1
ATOM 3141 C CA . MET A 1 385 ? 18.098 -1.085 -14.931 1.00 91.94 385 MET A CA 1
ATOM 3142 C C . MET A 1 385 ? 17.751 -0.205 -13.728 1.00 91.94 385 MET A C 1
ATOM 3144 O O . MET A 1 385 ? 18.594 -0.007 -12.853 1.00 91.94 385 MET A O 1
ATOM 3148 N N . LEU A 1 386 ? 16.519 0.306 -13.659 1.00 92.50 386 LEU A N 1
ATOM 3149 C CA . LEU A 1 386 ? 16.047 1.111 -12.531 1.00 92.50 386 LEU A CA 1
ATOM 3150 C C . LEU A 1 386 ? 15.943 0.290 -11.239 1.00 92.50 386 LEU A C 1
ATOM 3152 O O . LEU A 1 386 ? 16.340 0.787 -10.185 1.00 92.50 386 LEU A O 1
ATOM 3156 N N . VAL A 1 387 ? 15.489 -0.964 -11.312 1.00 94.50 387 VAL A N 1
ATOM 3157 C CA . VAL A 1 387 ? 15.438 -1.874 -10.153 1.00 94.50 387 VAL A CA 1
ATOM 3158 C C . VAL A 1 387 ? 16.846 -2.195 -9.640 1.00 94.50 387 VAL A C 1
ATOM 3160 O O . VAL A 1 387 ? 17.122 -2.034 -8.452 1.00 94.50 387 VAL A O 1
ATOM 3163 N N . VAL A 1 388 ? 17.778 -2.552 -10.529 1.00 93.62 388 VAL A N 1
ATOM 3164 C CA . VAL A 1 388 ? 19.183 -2.806 -10.160 1.00 93.62 388 VAL A CA 1
ATOM 3165 C C . VAL A 1 388 ? 19.815 -1.549 -9.558 1.00 93.62 388 VAL A C 1
ATOM 3167 O O . VAL A 1 388 ? 20.476 -1.609 -8.520 1.00 93.62 388 VAL A O 1
ATOM 3170 N N . ARG A 1 389 ? 19.573 -0.380 -10.162 1.00 90.88 389 ARG A N 1
ATOM 3171 C CA . ARG A 1 389 ? 20.039 0.908 -9.636 1.00 90.88 389 ARG A CA 1
ATOM 3172 C C . ARG A 1 389 ? 19.499 1.181 -8.232 1.00 90.88 389 ARG A C 1
ATOM 3174 O O . ARG A 1 389 ? 20.267 1.628 -7.380 1.00 90.88 389 ARG A O 1
ATOM 3181 N N . LYS A 1 390 ? 18.209 0.920 -7.989 1.00 90.69 390 LYS A N 1
ATOM 3182 C CA . LYS A 1 390 ? 17.580 1.065 -6.669 1.00 90.69 390 LYS A CA 1
ATOM 3183 C C . LYS A 1 390 ? 18.308 0.213 -5.629 1.00 90.69 390 LYS A C 1
ATOM 3185 O O . LYS A 1 390 ? 18.649 0.746 -4.575 1.00 90.69 390 LYS A O 1
ATOM 3190 N N . TYR A 1 391 ? 18.642 -1.040 -5.950 1.00 91.06 391 TYR A N 1
ATOM 3191 C CA . TYR A 1 391 ? 19.373 -1.905 -5.021 1.00 91.06 391 TYR A CA 1
ATOM 3192 C C . TYR A 1 391 ? 20.689 -1.259 -4.571 1.00 91.06 391 TYR A C 1
ATOM 3194 O O . TYR A 1 391 ? 20.937 -1.129 -3.375 1.00 91.06 391 TYR A O 1
ATOM 3202 N N . PHE A 1 392 ? 21.506 -0.778 -5.515 1.00 88.56 392 PHE A N 1
ATOM 3203 C CA . PHE A 1 392 ? 22.776 -0.115 -5.199 1.00 88.56 392 PHE A CA 1
ATOM 3204 C C . PHE A 1 392 ? 22.607 1.217 -4.462 1.00 88.56 392 PHE A C 1
ATOM 3206 O O . PHE A 1 392 ? 23.512 1.617 -3.731 1.00 88.56 392 PHE A O 1
ATOM 3213 N N . LEU A 1 393 ? 21.479 1.907 -4.642 1.00 86.25 393 LEU A N 1
ATOM 3214 C CA . LEU A 1 393 ? 21.148 3.137 -3.925 1.00 86.25 393 LEU A CA 1
ATOM 3215 C C . LEU A 1 393 ? 20.761 2.851 -2.464 1.00 86.25 393 LEU A C 1
ATOM 3217 O O . LEU A 1 393 ? 21.177 3.587 -1.572 1.00 86.25 393 LEU A O 1
ATOM 3221 N N . CYS A 1 394 ? 19.991 1.789 -2.220 1.00 83.50 394 CYS A N 1
ATOM 3222 C CA . CYS A 1 394 ? 19.431 1.469 -0.906 1.00 83.50 394 CYS A CA 1
ATOM 3223 C C . CYS A 1 394 ? 20.308 0.540 -0.058 1.00 83.50 394 CYS A C 1
ATOM 3225 O O . CYS A 1 394 ? 20.205 0.577 1.167 1.00 83.50 394 CYS A O 1
ATOM 3227 N N . HIS A 1 395 ? 21.187 -0.245 -0.681 1.00 83.44 395 HIS A N 1
ATOM 3228 C CA . HIS A 1 395 ? 22.039 -1.214 -0.003 1.00 83.44 395 HIS A CA 1
ATOM 3229 C C . HIS A 1 395 ? 23.516 -0.822 -0.090 1.00 83.44 395 HIS A C 1
ATOM 3231 O O . HIS A 1 395 ? 24.030 -0.383 -1.127 1.00 83.44 395 HIS A O 1
ATOM 3237 N N . ASP A 1 396 ? 24.228 -1.007 1.019 1.00 81.50 396 ASP A N 1
ATOM 3238 C CA . ASP A 1 396 ? 25.670 -0.803 1.088 1.00 81.50 396 ASP A CA 1
ATOM 3239 C C . ASP A 1 396 ? 26.391 -2.126 0.835 1.00 81.50 396 ASP A C 1
ATOM 3241 O O . ASP A 1 396 ? 26.752 -2.858 1.755 1.00 81.50 396 ASP A O 1
ATOM 3245 N N . ILE A 1 397 ? 26.595 -2.430 -0.448 1.00 82.12 397 ILE A N 1
ATOM 3246 C CA . ILE A 1 397 ? 27.335 -3.612 -0.889 1.00 82.12 397 ILE A CA 1
ATOM 3247 C C . ILE A 1 397 ? 28.723 -3.240 -1.434 1.00 82.12 397 ILE A C 1
ATOM 3249 O O . ILE A 1 397 ? 28.864 -2.271 -2.189 1.00 82.12 397 ILE A O 1
ATOM 3253 N N . PRO A 1 398 ? 29.786 -3.987 -1.080 1.00 79.81 398 PRO A N 1
ATOM 3254 C CA . PRO A 1 398 ? 31.105 -3.784 -1.666 1.00 79.81 398 PRO A CA 1
ATOM 3255 C C . PRO A 1 398 ? 31.096 -4.039 -3.180 1.00 79.81 398 PRO A C 1
ATOM 3257 O O . PRO A 1 398 ? 30.665 -5.095 -3.632 1.00 79.81 398 PRO A O 1
ATOM 3260 N N . LEU A 1 399 ? 31.648 -3.107 -3.963 1.00 81.38 399 LEU A N 1
ATOM 3261 C CA . LEU A 1 399 ? 31.735 -3.211 -5.428 1.00 81.38 399 LEU A CA 1
ATOM 3262 C C . LEU A 1 399 ? 32.860 -4.163 -5.872 1.00 81.38 399 LEU A C 1
ATOM 3264 O O . LEU A 1 399 ? 33.876 -3.738 -6.419 1.00 81.38 399 LEU A O 1
ATOM 3268 N N . VAL A 1 400 ? 32.729 -5.450 -5.561 1.00 80.44 400 VAL A N 1
ATOM 3269 C CA . VAL A 1 400 ? 33.696 -6.501 -5.910 1.00 80.44 400 VAL A CA 1
ATOM 3270 C C . VAL A 1 400 ? 32.973 -7.781 -6.327 1.00 80.44 400 VAL A C 1
ATOM 3272 O O . VAL A 1 400 ? 31.836 -8.011 -5.925 1.00 80.44 400 VAL A O 1
ATOM 3275 N N . GLY A 1 401 ? 33.644 -8.632 -7.108 1.00 87.12 401 GLY A N 1
ATOM 3276 C CA . GLY A 1 401 ? 33.096 -9.925 -7.527 1.00 87.12 401 GLY A CA 1
ATOM 3277 C C . GLY A 1 401 ? 31.804 -9.771 -8.330 1.00 87.12 401 GLY A C 1
ATOM 3278 O O . GLY A 1 401 ? 31.769 -9.020 -9.302 1.00 87.12 401 GLY A O 1
ATOM 3279 N N . GLU A 1 402 ? 30.748 -10.456 -7.895 1.00 87.38 402 GLU A N 1
ATOM 3280 C CA . GLU A 1 402 ? 29.424 -10.445 -8.530 1.00 87.38 402 GLU A CA 1
ATOM 3281 C C . GLU A 1 402 ? 28.827 -9.032 -8.645 1.00 87.38 402 GLU A C 1
ATOM 3283 O O . GLU A 1 402 ? 28.311 -8.665 -9.697 1.00 87.38 402 GLU A O 1
ATOM 3288 N N . ALA A 1 403 ? 28.990 -8.188 -7.620 1.00 86.38 403 ALA A N 1
ATOM 3289 C CA . ALA A 1 403 ? 28.513 -6.805 -7.662 1.00 86.38 403 ALA A CA 1
ATOM 3290 C C . ALA A 1 403 ? 29.185 -5.979 -8.768 1.00 86.38 403 ALA A C 1
ATOM 3292 O O . ALA A 1 403 ? 28.534 -5.155 -9.407 1.00 86.38 403 ALA A O 1
ATOM 3293 N N . GLN A 1 404 ? 30.477 -6.214 -9.021 1.00 85.50 404 GLN A N 1
ATOM 3294 C CA . GLN A 1 404 ? 31.193 -5.554 -10.113 1.00 85.50 404 GLN A CA 1
ATOM 3295 C C . GLN A 1 404 ? 30.711 -6.061 -11.476 1.00 85.50 404 GLN A C 1
ATOM 3297 O O . GLN A 1 404 ? 30.475 -5.250 -12.362 1.00 85.50 404 GLN A O 1
ATOM 3302 N N . HIS A 1 405 ? 30.517 -7.375 -11.621 1.00 89.75 405 HIS A N 1
ATOM 3303 C CA . HIS A 1 405 ? 30.000 -7.991 -12.850 1.00 89.75 405 HIS A CA 1
ATOM 3304 C C . HIS A 1 405 ? 28.628 -7.427 -13.242 1.00 89.75 405 HIS A C 1
ATOM 3306 O O . HIS A 1 405 ? 28.436 -7.003 -14.380 1.00 89.75 405 HIS A O 1
ATOM 3312 N N . ILE A 1 406 ? 27.703 -7.322 -12.283 1.00 91.06 406 ILE A N 1
ATOM 3313 C CA . ILE A 1 406 ? 26.389 -6.705 -12.511 1.00 91.06 406 ILE A CA 1
ATOM 3314 C C . ILE A 1 406 ? 26.533 -5.232 -12.900 1.00 91.06 406 ILE A C 1
ATOM 3316 O O . ILE A 1 406 ? 25.901 -4.785 -13.856 1.00 91.06 406 ILE A O 1
ATOM 3320 N N . ILE A 1 407 ? 27.403 -4.473 -12.231 1.00 86.88 407 ILE A N 1
ATOM 3321 C CA . ILE A 1 407 ? 27.652 -3.084 -12.630 1.00 86.88 407 ILE A CA 1
ATOM 3322 C C . ILE A 1 407 ? 28.176 -2.998 -14.063 1.00 86.88 407 ILE A C 1
ATOM 3324 O O . ILE A 1 407 ? 27.730 -2.141 -14.820 1.00 86.88 407 ILE A O 1
ATOM 3328 N N . ASP A 1 408 ? 29.083 -3.884 -14.459 1.00 85.31 408 ASP A N 1
ATOM 3329 C CA . ASP A 1 408 ? 29.652 -3.874 -15.803 1.00 85.31 408 ASP A CA 1
ATOM 3330 C C . ASP A 1 408 ? 28.595 -4.209 -16.870 1.00 85.31 408 ASP A C 1
ATOM 3332 O O . ASP A 1 408 ? 28.593 -3.592 -17.935 1.00 85.31 408 ASP A O 1
ATOM 3336 N N . ILE A 1 409 ? 27.647 -5.106 -16.577 1.00 88.38 409 ILE A N 1
ATOM 3337 C CA . ILE A 1 409 ? 26.541 -5.443 -17.489 1.00 88.38 409 ILE A CA 1
ATOM 3338 C C . ILE A 1 409 ? 25.572 -4.276 -17.671 1.00 88.38 409 ILE A C 1
ATOM 3340 O O . ILE A 1 409 ? 25.226 -3.928 -18.800 1.00 88.38 409 ILE A O 1
ATOM 3344 N N . PHE A 1 410 ? 25.097 -3.700 -16.567 1.00 87.19 410 PHE A N 1
ATOM 3345 C CA . PHE A 1 410 ? 24.024 -2.707 -16.615 1.00 87.19 410 PHE A CA 1
ATOM 3346 C C . PHE A 1 410 ? 24.554 -1.289 -16.854 1.00 87.19 410 PHE A C 1
ATOM 3348 O O . PHE A 1 410 ? 23.867 -0.462 -17.444 1.00 87.19 410 PHE A O 1
ATOM 3355 N N . PHE A 1 411 ? 25.788 -0.997 -16.443 1.00 84.94 411 PHE A N 1
ATOM 3356 C CA . PHE A 1 411 ? 26.329 0.362 -16.401 1.00 84.94 411 PHE A CA 1
ATOM 3357 C C . PHE A 1 411 ? 27.718 0.493 -17.085 1.00 84.94 411 PHE A C 1
ATOM 3359 O O . PHE A 1 411 ? 28.179 1.596 -17.353 1.00 84.94 411 PHE A O 1
ATOM 3366 N N . GLY A 1 412 ? 28.390 -0.592 -17.489 1.00 71.06 412 GLY A N 1
ATOM 3367 C CA . GLY A 1 412 ? 29.811 -0.592 -17.900 1.00 71.06 412 GLY A CA 1
ATOM 3368 C C . GLY A 1 412 ? 30.250 0.320 -19.064 1.00 71.06 412 GLY A C 1
ATOM 3369 O O . GLY A 1 412 ? 31.450 0.556 -19.243 1.00 71.06 412 GLY A O 1
ATOM 3370 N N . GLU A 1 413 ? 29.327 0.866 -19.856 1.00 64.69 413 GLU A N 1
ATOM 3371 C CA . GLU A 1 413 ? 29.647 1.681 -21.037 1.00 64.69 413 GLU A CA 1
ATOM 3372 C C . GLU A 1 413 ? 29.961 3.161 -20.738 1.00 64.69 413 GLU A C 1
ATOM 3374 O O . GLU A 1 413 ? 30.500 3.847 -21.607 1.00 64.69 413 GLU A O 1
ATOM 3379 N N . ASN A 1 414 ? 29.689 3.678 -19.532 1.00 59.59 414 ASN A N 1
ATOM 3380 C CA . ASN A 1 414 ? 29.845 5.110 -19.245 1.00 59.59 414 ASN A CA 1
ATOM 3381 C C . ASN A 1 414 ? 31.215 5.455 -18.605 1.00 59.59 414 ASN A C 1
ATOM 3383 O O . ASN A 1 414 ? 31.562 5.011 -17.506 1.00 59.59 414 ASN A O 1
ATOM 3387 N N . ASP A 1 415 ? 32.016 6.305 -19.257 1.00 50.09 415 ASP A N 1
ATOM 3388 C CA . ASP A 1 415 ? 33.369 6.679 -18.799 1.00 50.09 415 ASP A CA 1
ATOM 3389 C C . ASP A 1 415 ? 33.393 7.475 -17.479 1.00 50.09 415 ASP A C 1
ATOM 3391 O O . ASP A 1 415 ? 34.390 7.439 -16.745 1.00 50.09 415 ASP A O 1
ATOM 3395 N N . VAL A 1 416 ? 32.298 8.160 -17.131 1.00 53.28 416 VAL A N 1
ATOM 3396 C CA . VAL A 1 416 ? 32.127 8.815 -15.820 1.00 53.28 416 VAL A CA 1
ATOM 3397 C C . VAL A 1 416 ? 32.028 7.768 -14.705 1.00 53.28 416 VAL A C 1
ATOM 3399 O O . VAL A 1 416 ? 32.625 7.924 -13.638 1.00 53.28 416 VAL A O 1
ATOM 3402 N N . GLN A 1 417 ? 31.370 6.643 -14.975 1.00 56.69 417 GLN A N 1
ATOM 3403 C CA . GLN A 1 417 ? 31.140 5.578 -14.003 1.00 56.69 417 GLN A CA 1
ATOM 3404 C C . GLN A 1 417 ? 32.395 4.739 -13.750 1.00 56.69 417 GLN A C 1
ATOM 3406 O O . GLN A 1 417 ? 32.673 4.392 -12.602 1.00 56.69 417 GLN A O 1
ATOM 3411 N N . LYS A 1 418 ? 33.259 4.546 -14.760 1.00 57.59 418 LYS A N 1
ATOM 3412 C CA . LYS A 1 418 ? 34.610 3.983 -14.551 1.00 57.59 418 LYS A CA 1
ATOM 3413 C C . LYS A 1 418 ? 35.414 4.774 -13.514 1.00 57.59 418 LYS A C 1
ATOM 3415 O O . LYS A 1 418 ? 36.240 4.190 -12.815 1.00 57.59 418 LYS A O 1
ATOM 3420 N N . ARG A 1 419 ? 35.201 6.093 -13.392 1.00 55.44 419 ARG A N 1
ATOM 3421 C CA . ARG A 1 419 ? 35.856 6.923 -12.362 1.00 55.44 419 ARG A CA 1
ATOM 3422 C C . ARG A 1 419 ? 35.230 6.719 -10.981 1.00 55.44 419 ARG A C 1
ATOM 3424 O O . ARG A 1 419 ? 35.983 6.541 -10.030 1.00 55.44 419 ARG A O 1
ATOM 3431 N N . VAL A 1 420 ? 33.899 6.665 -10.877 1.00 59.88 420 VAL A N 1
ATOM 3432 C CA . VAL A 1 420 ? 33.178 6.399 -9.612 1.00 59.88 420 VAL A CA 1
ATOM 3433 C C . VAL A 1 420 ? 33.552 5.028 -9.037 1.00 59.88 420 VAL A C 1
ATOM 3435 O O . VAL A 1 420 ? 33.912 4.934 -7.862 1.00 59.88 420 VAL A O 1
ATOM 3438 N N . ILE A 1 421 ? 33.584 3.990 -9.879 1.00 59.53 421 ILE A N 1
ATOM 3439 C CA . ILE A 1 421 ? 34.011 2.632 -9.510 1.00 59.53 421 ILE A CA 1
ATOM 3440 C C . ILE A 1 421 ? 35.458 2.652 -8.990 1.00 59.53 421 ILE A C 1
ATOM 3442 O O . ILE A 1 421 ? 35.733 2.147 -7.903 1.00 59.53 421 ILE A O 1
ATOM 3446 N N . ARG A 1 422 ? 36.390 3.320 -9.689 1.00 59.84 422 ARG A N 1
ATOM 3447 C CA . ARG A 1 422 ? 37.793 3.454 -9.236 1.00 59.84 422 ARG A CA 1
ATOM 3448 C C . ARG A 1 422 ? 37.915 4.156 -7.877 1.00 59.84 422 ARG A C 1
ATOM 3450 O O . ARG A 1 422 ? 38.731 3.741 -7.054 1.00 59.84 422 ARG A O 1
ATOM 3457 N N . THR A 1 423 ? 37.114 5.190 -7.616 1.00 59.81 423 THR A N 1
ATOM 3458 C CA . THR A 1 423 ? 37.111 5.906 -6.328 1.00 59.81 423 THR A CA 1
ATOM 3459 C C . THR A 1 423 ? 36.517 5.058 -5.195 1.00 59.81 423 THR A C 1
ATOM 3461 O O . THR A 1 423 ? 37.059 5.060 -4.089 1.00 59.81 423 THR A O 1
ATOM 3464 N N . ALA A 1 424 ? 35.460 4.284 -5.456 1.00 59.19 424 ALA A N 1
ATOM 3465 C CA . ALA A 1 424 ? 34.884 3.345 -4.488 1.00 59.19 424 ALA A CA 1
ATOM 3466 C C . ALA A 1 424 ? 35.857 2.200 -4.140 1.00 59.19 424 ALA A C 1
ATOM 3468 O O . ALA A 1 424 ? 36.040 1.867 -2.968 1.00 59.19 424 ALA A O 1
ATOM 3469 N N . HIS A 1 425 ? 36.568 1.659 -5.136 1.00 58.00 425 HIS A N 1
ATOM 3470 C CA . HIS A 1 425 ? 37.631 0.663 -4.941 1.00 58.00 425 HIS A CA 1
ATOM 3471 C C . HIS A 1 425 ? 38.780 1.192 -4.072 1.00 58.00 425 HIS A C 1
ATOM 3473 O O . HIS A 1 425 ? 39.306 0.462 -3.228 1.00 58.00 425 HIS A O 1
ATOM 3479 N N . ALA A 1 426 ? 39.157 2.464 -4.237 1.00 56.06 426 ALA A N 1
ATOM 3480 C CA . ALA A 1 426 ? 40.166 3.106 -3.397 1.00 56.06 426 ALA A CA 1
ATOM 3481 C C . ALA A 1 426 ? 39.710 3.217 -1.930 1.00 56.06 426 ALA A C 1
ATOM 3483 O O . ALA A 1 426 ? 40.497 2.922 -1.033 1.00 56.06 426 ALA A O 1
ATOM 3484 N N . LYS A 1 427 ? 38.435 3.549 -1.675 1.00 56.88 427 LYS A N 1
ATOM 3485 C CA . LYS A 1 427 ? 37.859 3.590 -0.317 1.00 56.88 427 LYS A CA 1
ATOM 3486 C C . LYS A 1 427 ? 37.788 2.202 0.338 1.00 56.88 427 LYS A C 1
ATOM 3488 O O . LYS A 1 427 ? 38.221 2.053 1.477 1.00 56.88 427 LYS A O 1
ATOM 3493 N N . ASN A 1 428 ? 37.352 1.169 -0.388 1.00 56.06 428 ASN A N 1
ATOM 3494 C CA . ASN A 1 428 ? 37.255 -0.203 0.143 1.00 56.06 428 ASN A CA 1
ATOM 3495 C C . ASN A 1 428 ? 38.621 -0.813 0.512 1.00 56.06 428 ASN A C 1
ATOM 3497 O O . ASN A 1 428 ? 38.701 -1.659 1.402 1.00 56.06 428 ASN A O 1
ATOM 3501 N N . LYS A 1 429 ? 39.708 -0.379 -0.141 1.00 52.19 429 LYS A N 1
ATOM 3502 C CA . LYS A 1 429 ? 41.083 -0.767 0.222 1.00 52.19 429 LYS A CA 1
ATOM 3503 C C . LYS A 1 429 ? 41.610 -0.066 1.477 1.00 52.19 429 LYS A C 1
ATOM 3505 O O . LYS A 1 429 ? 42.498 -0.615 2.119 1.00 52.19 429 LYS A O 1
ATOM 3510 N N . ILE A 1 430 ? 41.090 1.116 1.814 1.00 49.91 430 ILE A N 1
ATOM 3511 C CA . ILE A 1 430 ? 41.499 1.881 3.003 1.00 49.91 430 ILE A CA 1
ATOM 3512 C C . ILE A 1 430 ? 40.866 1.297 4.273 1.00 49.91 430 ILE A C 1
ATOM 3514 O O . ILE A 1 430 ? 41.532 1.254 5.292 1.00 49.91 430 ILE A O 1
ATOM 3518 N N . VAL A 1 431 ? 39.630 0.789 4.205 1.00 47.53 431 VAL A N 1
ATOM 3519 C CA . VAL A 1 431 ? 38.918 0.195 5.361 1.00 47.53 431 VAL A CA 1
ATOM 3520 C C . VAL A 1 431 ? 39.424 -1.214 5.721 1.00 47.53 431 VAL A C 1
ATOM 3522 O O . VAL A 1 431 ? 39.223 -1.683 6.835 1.00 47.53 431 VAL A O 1
ATOM 3525 N N . LYS A 1 432 ? 40.087 -1.909 4.786 1.00 40.44 432 LYS A N 1
ATOM 3526 C CA . LYS A 1 432 ? 40.690 -3.241 5.007 1.00 40.44 432 LYS A CA 1
ATOM 3527 C C . LYS A 1 432 ? 42.140 -3.197 5.527 1.00 40.44 432 LYS A C 1
ATOM 3529 O O . LYS A 1 432 ? 42.770 -4.251 5.609 1.00 40.44 432 LYS A O 1
ATOM 3534 N N . LYS A 1 433 ? 42.677 -2.012 5.825 1.00 35.19 433 LYS A N 1
ATOM 3535 C CA . LYS A 1 433 ? 43.954 -1.801 6.521 1.00 35.19 433 LYS A CA 1
ATOM 3536 C C . LYS A 1 433 ? 43.672 -1.215 7.891 1.00 35.19 433 LYS A C 1
ATOM 3538 O O . LYS A 1 433 ? 44.438 -1.569 8.809 1.00 35.19 433 LYS A O 1
#

InterPro domains:
  IPR057123 STAND NTPase 4, small alpha/beta domain [PF24406] (39-96)